Protein AF-0000000076643112 (afdb_homodimer)

Solvent-accessible surface area (backbone atoms only — not comparable to full-atom values): 23419 Å² total; per-residue (Å²): 134,86,73,72,66,69,78,39,55,43,81,33,67,50,35,60,52,71,71,58,46,52,60,51,68,74,32,64,45,36,17,38,44,66,42,44,80,56,88,46,54,88,79,38,50,67,19,35,40,33,39,22,43,97,82,37,34,38,40,28,36,40,79,50,87,85,63,76,34,60,53,50,45,51,56,36,45,30,71,73,31,35,39,34,24,72,49,38,55,62,52,49,28,38,49,26,61,75,69,39,93,38,65,33,46,51,42,33,43,32,44,46,45,37,73,67,41,58,81,61,89,72,68,45,68,62,57,48,35,35,74,74,67,69,38,86,69,81,79,91,62,74,83,52,82,63,77,51,93,69,76,50,72,65,54,50,52,53,53,45,62,66,18,69,51,48,64,64,50,35,53,57,44,48,54,53,28,51,77,67,71,39,50,69,58,52,51,51,52,35,68,40,42,58,55,50,27,46,32,45,68,70,59,41,72,60,53,80,56,134,131,83,74,71,70,68,81,40,56,42,82,33,68,51,35,62,53,71,70,58,46,52,59,52,69,74,33,65,45,35,16,38,45,67,41,41,78,56,88,45,55,88,80,39,48,66,18,34,39,32,40,22,42,96,81,35,34,39,40,29,36,41,80,49,86,84,62,77,35,61,54,49,44,51,57,35,44,31,69,73,30,35,38,36,24,72,49,39,56,61,54,48,28,38,48,26,60,73,69,38,91,40,67,35,46,51,42,32,42,31,44,47,46,35,75,69,40,59,81,62,90,72,68,47,67,61,56,47,34,36,75,72,67,69,38,86,68,82,78,91,63,74,83,53,83,63,75,52,94,69,77,50,72,66,54,50,53,52,53,46,62,69,20,69,52,47,64,62,52,36,52,57,44,47,54,54,28,52,76,68,71,39,49,70,59,52,49,51,52,34,67,38,42,55,54,51,28,46,32,46,70,70,58,39,73,60,53,81,55,134

Organism: NCBI:txid1194090

InterPro domains:
  IPR002562 3'-5' exonuclease domain [PF01612] (19-178)
  IPR002562 3'-5' exonuclease domain [SM00474] (12-178)
  IPR012337 Ribonuclease H-like superfamily [SSF53098] (19-201)
  IPR036397 Ribonuclease H superfamily [G3DSA:3.30.420.10] (16-194)
  IPR051086 Ribonuclease D-like [PTHR47649] (28-187)

Nearest PDB structures (foldseek):
  7mpr-assembly1_A  TM=9.334E-01  e=6.649E-19  Brucella melitensis
  5zo3-assembly1_A  TM=9.454E-01  e=3.096E-18  Agrobacterium fabrum str. J-07
  7mpo-assembly1_F  TM=9.268E-01  e=1.615E-18  Bartonella henselae
  9f7j-assembly1_A-2  TM=9.525E-01  e=3.960E-16  Rhodococcus ruber
  5c0x-assembly1_K  TM=8.516E-01  e=3.603E-11  Saccharomyces cerevisiae S288C

Structure (mmCIF, N/CA/C/O backbone):
data_AF-0000000076643112-model_v1
#
loop_
_entity.id
_entity.type
_entity.pdbx_description
1 polymer 'Ribonuclease D'
#
loop_
_atom_site.group_PDB
_atom_site.id
_atom_site.type_symbol
_atom_site.label_atom_id
_atom_site.label_alt_id
_atom_site.label_comp_id
_atom_site.label_asym_id
_atom_site.label_entity_id
_atom_site.label_seq_id
_atom_site.pdbx_PDB_ins_code
_atom_site.Cartn_x
_atom_site.Cartn_y
_atom_site.Cartn_z
_atom_site.occupancy
_atom_site.B_iso_or_equiv
_atom_site.auth_seq_id
_atom_site.auth_comp_id
_atom_site.auth_asym_id
_atom_site.auth_atom_id
_atom_site.pdbx_PDB_model_num
ATOM 1 N N . MET A 1 1 ? 15.383 39.062 16.484 1 26.27 1 MET A N 1
ATOM 2 C CA . MET A 1 1 ? 14.414 39.312 15.414 1 26.27 1 MET A CA 1
ATOM 3 C C . MET A 1 1 ? 13.266 38.312 15.508 1 26.27 1 MET A C 1
ATOM 5 O O . MET A 1 1 ? 13.406 37.156 15.117 1 26.27 1 MET A O 1
ATOM 9 N N . LYS A 1 2 ? 12.641 38.156 16.578 1 36.19 2 LYS A N 1
ATOM 10 C CA . LYS A 1 2 ? 11.523 37.438 17.172 1 36.19 2 LYS A CA 1
ATOM 11 C C . LYS A 1 2 ? 10.281 37.531 16.281 1 36.19 2 LYS A C 1
ATOM 13 O O . LYS A 1 2 ? 9.523 38.469 16.375 1 36.19 2 LYS A O 1
ATOM 18 N N . LYS A 1 3 ? 10.391 37.219 14.922 1 40.62 3 LYS A N 1
ATOM 19 C CA . LYS A 1 3 ? 9.492 37.656 13.852 1 40.62 3 LYS A CA 1
ATOM 20 C C . LYS A 1 3 ? 8.055 37.25 14.141 1 40.62 3 LYS A C 1
ATOM 22 O O . LYS A 1 3 ? 7.801 36.188 14.719 1 40.62 3 LYS A O 1
ATOM 27 N N . GLU A 1 4 ? 6.93 38.094 14.117 1 41.28 4 GLU A N 1
ATOM 28 C CA . GLU A 1 4 ? 5.5 38.188 14.398 1 41.28 4 GLU A CA 1
ATOM 29 C C . GLU A 1 4 ? 4.727 37.062 13.688 1 41.28 4 GLU A C 1
ATOM 31 O O . GLU A 1 4 ? 4.344 37.219 12.523 1 41.28 4 GLU A O 1
ATOM 36 N N . ILE A 1 5 ? 5.074 35.875 13.734 1 46.78 5 ILE A N 1
ATOM 37 C CA . ILE A 1 5 ? 4.387 34.688 13.203 1 46.78 5 ILE A CA 1
ATOM 38 C C . ILE A 1 5 ? 2.877 34.844 13.375 1 46.78 5 ILE A C 1
ATOM 40 O O . ILE A 1 5 ? 2.094 34.312 12.586 1 46.78 5 ILE A O 1
ATOM 44 N N . LYS A 1 6 ? 2.465 35.656 14.438 1 55.91 6 LYS A N 1
ATOM 45 C CA . LYS A 1 6 ? 1.056 35.844 14.766 1 55.91 6 LYS A CA 1
ATOM 46 C C . LYS A 1 6 ? 0.334 36.594 13.648 1 55.91 6 LYS A C 1
ATOM 48 O O . LYS A 1 6 ? -0.873 36.438 13.461 1 55.91 6 LYS A O 1
ATOM 53 N N . LYS A 1 7 ? 1.198 37.281 12.836 1 65.5 7 LYS A N 1
ATOM 54 C CA . LYS A 1 7 ? 0.537 38.219 11.93 1 65.5 7 LYS A CA 1
ATOM 55 C C . LYS A 1 7 ? -0.082 37.5 10.742 1 65.5 7 LYS A C 1
ATOM 57 O O . LYS A 1 7 ? -1.09 37.938 10.188 1 65.5 7 LYS A O 1
ATOM 62 N N . ASN A 1 8 ? 0.148 36.094 10.562 1 87.19 8 ASN A N 1
ATOM 63 C CA . ASN A 1 8 ? -0.417 35.469 9.375 1 87.19 8 ASN A CA 1
ATOM 64 C C . ASN A 1 8 ? -1.183 34.188 9.727 1 87.19 8 ASN A C 1
ATOM 66 O O . ASN A 1 8 ? -1.303 33.281 8.898 1 87.19 8 ASN A O 1
ATOM 70 N N . VAL A 1 9 ? -1.595 34.25 11.023 1 92.56 9 VAL A N 1
ATOM 71 C CA . VAL A 1 9 ? -2.363 33.094 11.484 1 92.56 9 VAL A CA 1
ATOM 72 C C . VAL A 1 9 ? -3.85 33.438 11.516 1 92.56 9 VAL A C 1
ATOM 74 O O . VAL A 1 9 ? -4.246 34.438 12.117 1 92.56 9 VAL A O 1
ATOM 77 N N . THR A 1 10 ? -4.59 32.75 10.828 1 94 10 THR A N 1
ATOM 78 C CA . THR A 1 10 ? -6.039 32.875 10.859 1 94 10 THR A CA 1
ATOM 79 C C . THR A 1 10 ? -6.691 31.703 11.562 1 94 10 THR A C 1
ATOM 81 O O . THR A 1 10 ? -6.375 30.547 11.266 1 94 10 THR A O 1
ATOM 84 N N . LEU A 1 11 ? -7.562 32 12.508 1 93.62 11 LEU A N 1
ATOM 85 C CA . LEU A 1 11 ? -8.289 30.969 13.234 1 93.62 11 LEU A CA 1
ATOM 86 C C . LEU A 1 11 ? -9.672 30.734 12.633 1 93.62 11 LEU A C 1
ATOM 88 O O . LEU A 1 11 ? -10.375 31.703 12.305 1 93.62 11 LEU A O 1
ATOM 92 N N . PHE A 1 12 ? -9.977 29.484 12.406 1 95.31 12 PHE A N 1
ATOM 93 C CA . PHE A 1 12 ? -11.297 29.094 11.914 1 95.31 12 PHE A CA 1
ATOM 94 C C . PHE A 1 12 ? -11.961 28.109 12.867 1 95.31 12 PHE A C 1
ATOM 96 O O . PHE A 1 12 ? -11.289 27.469 13.68 1 95.31 12 PHE A O 1
ATOM 103 N N . GLU A 1 13 ? -13.289 28.109 12.82 1 95 13 GLU A N 1
ATOM 104 C CA . GLU A 1 13 ? -14.062 27.125 13.578 1 95 13 GLU A CA 1
ATOM 105 C C . GLU A 1 13 ? -14.773 26.141 12.656 1 95 13 GLU A C 1
ATOM 107 O O . GLU A 1 13 ? -15.539 26.547 11.781 1 95 13 GLU A O 1
ATOM 112 N N . ASN A 1 14 ? -14.477 24.891 12.758 1 96.31 14 ASN A N 1
ATOM 113 C CA . ASN A 1 14 ? -15.117 23.734 12.117 1 96.31 14 ASN A CA 1
ATOM 114 C C . ASN A 1 14 ? -14.773 23.656 10.633 1 96.31 14 ASN A C 1
ATOM 116 O O . ASN A 1 14 ? -14.609 22.578 10.086 1 96.31 14 ASN A O 1
ATOM 120 N N . ASP A 1 15 ? -14.656 24.75 9.953 1 97.81 15 ASP A N 1
ATOM 121 C CA . ASP A 1 15 ? -14.344 24.781 8.531 1 97.81 15 ASP A CA 1
ATOM 122 C C . ASP A 1 15 ? -13.695 26.094 8.133 1 97.81 15 ASP A C 1
ATOM 124 O O . ASP A 1 15 ? -13.703 27.062 8.906 1 97.81 15 ASP A O 1
ATOM 128 N N . ILE A 1 16 ? -13.055 26.141 6.988 1 97.5 16 ILE A N 1
ATOM 129 C CA . ILE A 1 16 ? -12.586 27.391 6.414 1 97.5 16 ILE A CA 1
ATOM 130 C C . ILE A 1 16 ? -13.703 28.031 5.594 1 97.5 16 ILE A C 1
ATOM 132 O O . ILE A 1 16 ? -14.703 27.391 5.285 1 97.5 16 ILE A O 1
ATOM 136 N N . ASP A 1 17 ? -13.586 29.297 5.367 1 96.31 17 ASP A N 1
ATOM 137 C CA . ASP A 1 17 ? -14.602 29.969 4.559 1 96.31 17 ASP A CA 1
ATOM 138 C C . ASP A 1 17 ? -14.266 29.875 3.072 1 96.31 17 ASP A C 1
ATOM 140 O O . ASP A 1 17 ? -13.148 29.516 2.703 1 96.31 17 ASP A O 1
ATOM 144 N N . PRO A 1 18 ? -15.227 30.094 2.199 1 96.94 18 PRO A N 1
ATOM 145 C CA . PRO A 1 18 ? -15.031 29.953 0.754 1 96.94 18 PRO A CA 1
ATOM 146 C C . PRO A 1 18 ? -13.906 30.828 0.214 1 96.94 18 PRO A C 1
ATOM 148 O O . PRO A 1 18 ? -13.18 30.422 -0.698 1 96.94 18 PRO A O 1
ATOM 151 N N . ASP A 1 19 ? -13.797 32.031 0.754 1 95.38 19 ASP A N 1
ATOM 152 C CA . ASP A 1 19 ? -12.75 32.938 0.287 1 95.38 19 ASP A CA 1
ATOM 153 C C . ASP A 1 19 ? -11.367 32.344 0.568 1 95.38 19 ASP A C 1
ATOM 155 O O . ASP A 1 19 ? -10.477 32.406 -0.29 1 95.38 19 ASP A O 1
ATOM 159 N N . PHE A 1 20 ? -11.203 31.797 1.75 1 94.88 20 PHE A N 1
ATOM 160 C CA . PHE A 1 20 ? -9.93 31.172 2.1 1 94.88 20 PHE A CA 1
ATOM 161 C C . PHE A 1 20 ? -9.688 29.922 1.26 1 94.88 20 PHE A C 1
ATOM 163 O O . PHE A 1 20 ? -8.57 29.688 0.798 1 94.88 20 PHE A O 1
ATOM 170 N N . LEU A 1 21 ? -10.711 29.141 1.041 1 96.5 21 LEU A N 1
ATOM 171 C CA . LEU A 1 21 ? -10.594 27.969 0.171 1 96.5 21 LEU A CA 1
ATOM 172 C C . LEU A 1 21 ? -10.07 28.359 -1.205 1 96.5 21 LEU A C 1
ATOM 174 O O . LEU A 1 21 ? -9.141 27.75 -1.724 1 96.5 21 LEU A O 1
ATOM 178 N N . TYR A 1 22 ? -10.641 29.375 -1.751 1 95.19 22 TYR A N 1
ATOM 179 C CA . TYR A 1 22 ? -10.242 29.828 -3.082 1 95.19 22 TYR A CA 1
ATOM 180 C C . TYR A 1 22 ? -8.773 30.25 -3.104 1 95.19 22 TYR A C 1
ATOM 182 O O . TYR A 1 22 ? -8.062 29.969 -4.07 1 95.19 22 TYR A O 1
ATOM 190 N N . SER A 1 23 ? -8.398 30.891 -2.039 1 93.44 23 SER A N 1
ATOM 191 C CA . SER A 1 23 ? -7.004 31.297 -1.949 1 93.44 23 SER A CA 1
ATOM 192 C C . SER A 1 23 ? -6.074 30.078 -1.917 1 93.44 23 SER A C 1
ATOM 194 O O . SER A 1 23 ? -4.984 30.109 -2.486 1 93.44 23 SER A O 1
ATOM 196 N N . LEU A 1 24 ? -6.461 29.031 -1.249 1 95.06 24 LEU A N 1
ATOM 197 C CA . LEU A 1 24 ? -5.664 27.812 -1.157 1 95.06 24 LEU A CA 1
ATOM 198 C C . LEU A 1 24 ? -5.617 27.094 -2.5 1 95.06 24 LEU A C 1
ATOM 200 O O . LEU A 1 24 ? -4.574 26.562 -2.889 1 95.06 24 LEU A O 1
ATOM 204 N N . LEU A 1 25 ? -6.746 27.078 -3.238 1 94.81 25 LEU A N 1
ATOM 205 C CA 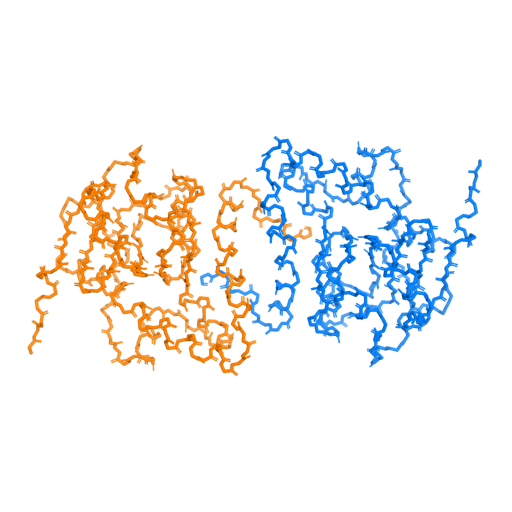. LEU A 1 25 ? -6.863 26.375 -4.508 1 94.81 25 LEU A CA 1
ATOM 206 C C . LEU A 1 25 ? -5.988 27.031 -5.574 1 94.81 25 LEU A C 1
ATOM 208 O O . LEU A 1 25 ? -5.656 26.391 -6.578 1 94.81 25 LEU A O 1
ATOM 212 N N . GLY A 1 26 ? -5.641 28.266 -5.324 1 92.62 26 GLY A N 1
ATOM 213 C CA . GLY A 1 26 ? -4.773 28.969 -6.254 1 92.62 26 GLY A CA 1
ATOM 214 C C . GLY A 1 26 ? -3.307 28.609 -6.086 1 92.62 26 GLY A C 1
ATOM 215 O O . GLY A 1 26 ? -2.475 28.984 -6.914 1 92.62 26 GLY A O 1
ATOM 216 N N . ASN A 1 27 ? -3.016 27.906 -5.031 1 91.81 27 ASN A N 1
ATOM 217 C CA . ASN A 1 27 ? -1.651 27.453 -4.777 1 91.81 27 ASN A CA 1
ATOM 218 C C . ASN A 1 27 ? -1.424 26.031 -5.285 1 91.81 27 ASN A C 1
ATOM 220 O O . ASN A 1 27 ? -2.379 25.312 -5.562 1 91.81 27 ASN A O 1
ATOM 224 N N . ASN A 1 28 ? -0.146 25.672 -5.422 1 94.19 28 ASN A N 1
ATOM 225 C CA . ASN A 1 28 ? 0.176 24.344 -5.922 1 94.19 28 ASN A CA 1
ATOM 226 C C . ASN A 1 28 ? 0.352 23.344 -4.785 1 94.19 28 ASN A C 1
ATOM 228 O O . ASN A 1 28 ? 0.442 22.125 -5.023 1 94.19 28 ASN A O 1
ATOM 232 N N . TYR A 1 29 ? 0.387 23.922 -3.562 1 98.06 29 TYR A N 1
ATOM 233 C CA . TYR A 1 29 ? 0.538 23 -2.443 1 98.06 29 TYR A CA 1
ATOM 234 C C . TYR A 1 29 ? -0.042 23.594 -1.165 1 98.06 29 TYR A C 1
ATOM 236 O O . TYR A 1 29 ? -0.206 24.812 -1.057 1 98.06 29 TYR A O 1
ATOM 244 N N . VAL A 1 30 ? -0.346 22.766 -0.249 1 98.56 30 VAL A N 1
ATOM 245 C CA . VAL A 1 30 ? -0.559 23.094 1.156 1 98.56 30 VAL A CA 1
ATOM 246 C C . VAL A 1 30 ? 0.117 22.047 2.039 1 98.56 30 VAL A C 1
ATOM 248 O O . VAL A 1 30 ? 0.252 20.891 1.645 1 98.56 30 VAL A O 1
ATOM 251 N N . SER A 1 31 ? 0.604 22.438 3.17 1 98.75 31 SER A N 1
ATOM 252 C CA . SER A 1 31 ? 1.039 21.516 4.203 1 98.75 31 SER A CA 1
ATOM 253 C C . SER A 1 31 ? -0.004 21.391 5.309 1 98.75 31 SER A C 1
ATOM 255 O O . SER A 1 31 ? -0.662 22.375 5.664 1 98.75 31 SER A O 1
ATOM 257 N N . ILE A 1 32 ? -0.166 20.188 5.836 1 98.75 32 ILE A N 1
ATOM 258 C CA . ILE A 1 32 ? -1.271 19.922 6.75 1 98.75 32 ILE A CA 1
ATOM 259 C C . ILE A 1 32 ? -0.769 19.125 7.945 1 98.75 32 ILE A C 1
ATOM 261 O O . ILE A 1 32 ? 0.089 18.25 7.793 1 98.75 32 ILE A O 1
ATOM 265 N N . ASP A 1 33 ? -1.335 19.344 9.055 1 97.94 33 ASP A N 1
ATOM 266 C CA . ASP A 1 33 ? -1.176 18.562 10.281 1 97.94 33 ASP A CA 1
ATOM 267 C C . ASP A 1 33 ? -2.43 18.641 11.148 1 97.94 33 ASP A C 1
ATOM 269 O O . ASP A 1 33 ? -3.211 19.594 11.039 1 97.94 33 ASP A O 1
ATOM 273 N N . ILE A 1 34 ? -2.582 17.641 12.008 1 97.62 34 ILE A N 1
ATOM 274 C CA . ILE A 1 34 ? -3.732 17.703 12.898 1 97.62 34 ILE A CA 1
ATOM 275 C C . ILE A 1 34 ? -3.287 17.422 14.336 1 97.62 34 ILE A C 1
ATOM 277 O O . ILE A 1 34 ? -2.24 16.812 14.555 1 97.62 34 ILE A O 1
ATOM 281 N N . GLU A 1 35 ? -4.016 17.906 15.273 1 96 35 GLU A N 1
ATOM 282 C CA . GLU A 1 35 ? -3.918 17.547 16.688 1 96 35 GLU A CA 1
ATOM 283 C C . GLU A 1 35 ? -5.164 16.812 17.156 1 96 35 GLU A C 1
ATOM 285 O O . GLU A 1 35 ? -6.277 17.125 16.734 1 96 35 GLU A O 1
ATOM 290 N N . THR A 1 36 ? -4.977 15.82 17.953 1 95.62 36 THR A N 1
ATOM 291 C CA . THR A 1 36 ? -6.062 14.93 18.359 1 95.62 36 THR A CA 1
ATOM 292 C C . THR A 1 36 ? -6.074 14.75 19.875 1 95.62 36 THR A C 1
ATOM 294 O O . THR A 1 36 ? -5.145 15.18 20.562 1 95.62 36 THR A O 1
ATOM 297 N N . SER A 1 37 ? -7.117 14.188 20.469 1 94.31 37 SER A N 1
ATOM 298 C CA . SER A 1 37 ? -7.25 13.922 21.891 1 94.31 37 SER A CA 1
ATOM 299 C C . SER A 1 37 ? -6.449 12.688 22.312 1 94.31 37 SER A C 1
ATOM 301 O O . SER A 1 37 ? -6.234 12.445 23.5 1 94.31 37 SER A O 1
ATOM 303 N N . GLY A 1 38 ? -6.059 11.875 21.375 1 94.19 38 GLY A N 1
ATOM 304 C CA . GLY A 1 38 ? -5.281 10.656 21.562 1 94.19 38 GLY A CA 1
ATOM 305 C C . GLY A 1 38 ? -4.789 10.055 20.25 1 94.19 38 GLY A C 1
ATOM 306 O O . GLY A 1 38 ? -4.805 10.719 19.219 1 94.19 38 GLY A O 1
ATOM 307 N N . LEU A 1 39 ? -4.363 8.797 20.312 1 94.19 39 LEU A N 1
ATOM 308 C CA . LEU A 1 39 ? -3.684 8.211 19.172 1 94.19 39 LEU A CA 1
ATOM 309 C C . LEU A 1 39 ? -4.594 7.234 18.438 1 94.19 39 LEU A C 1
ATOM 311 O O . LEU A 1 39 ? -4.273 6.781 17.328 1 94.19 39 LEU A O 1
ATOM 315 N N . ASP A 1 40 ? -5.746 6.988 18.969 1 96.12 40 ASP A N 1
ATOM 316 C CA . ASP A 1 40 ? -6.656 5.996 18.391 1 96.12 40 ASP A CA 1
ATOM 317 C C . ASP A 1 40 ? -7.695 6.66 17.5 1 96.12 40 ASP A C 1
ATOM 319 O O . ASP A 1 40 ? -8.633 7.289 17.984 1 96.12 40 ASP A O 1
ATOM 323 N N . TRP A 1 41 ? -7.582 6.434 16.203 1 95.25 41 TRP A N 1
ATOM 324 C CA . TRP A 1 41 ? -8.469 7.09 15.25 1 95.25 41 TRP A CA 1
ATOM 325 C C . TRP A 1 41 ? -9.906 6.617 15.43 1 95.25 41 TRP A C 1
ATOM 327 O O . TRP A 1 41 ? -10.844 7.297 15 1 95.25 41 TRP A O 1
ATOM 337 N N . LYS A 1 42 ? -10.125 5.492 16.016 1 95.38 42 LYS A N 1
ATOM 338 C CA . LYS A 1 42 ? -11.469 4.961 16.219 1 95.38 42 LYS A CA 1
ATOM 339 C C . LYS A 1 42 ? -12.172 5.676 17.375 1 95.38 42 LYS A C 1
ATOM 341 O O . LYS A 1 42 ? -13.375 5.949 17.297 1 95.38 42 LYS A O 1
ATOM 346 N N . GLU A 1 43 ? -11.406 6.043 18.391 1 95.81 43 GLU A N 1
ATOM 347 C CA . GLU A 1 43 ? -12.008 6.5 19.641 1 95.81 43 GLU A CA 1
ATOM 348 C C . GLU A 1 43 ? -11.742 7.984 19.875 1 95.81 43 GLU A C 1
ATOM 350 O O . GLU A 1 43 ? -12.539 8.672 20.516 1 95.81 43 GLU A O 1
ATOM 355 N N . ASP A 1 44 ? -10.648 8.43 19.406 1 95.69 44 ASP A N 1
ATOM 356 C CA . ASP A 1 44 ? -10.227 9.797 19.703 1 95.69 44 ASP A CA 1
ATOM 357 C C . ASP A 1 44 ? -10.75 10.773 18.656 1 95.69 44 ASP A C 1
ATOM 359 O O . ASP A 1 44 ? -11.281 10.359 17.625 1 95.69 44 ASP A O 1
ATOM 363 N N . LYS A 1 45 ? -10.609 12.102 19 1 95.44 45 LYS A N 1
ATOM 364 C CA . LYS A 1 45 ? -11.219 13.148 18.188 1 95.44 45 LYS A CA 1
ATOM 365 C C . LYS A 1 45 ? -10.156 14.109 17.656 1 95.44 45 LYS A C 1
ATOM 367 O O . LYS A 1 45 ? -9.109 14.289 18.266 1 95.44 45 LYS A O 1
ATOM 372 N N . ILE A 1 46 ? -10.477 14.641 16.5 1 96.62 46 ILE A N 1
ATOM 373 C CA . ILE A 1 46 ? -9.641 15.695 15.93 1 96.62 46 ILE A CA 1
ATOM 374 C C . ILE A 1 46 ? -9.938 17.016 16.641 1 96.62 46 ILE A C 1
ATOM 376 O O . ILE A 1 46 ? -11.102 17.422 16.75 1 96.62 46 ILE A O 1
ATOM 380 N N . ALA A 1 47 ? -8.914 17.672 17.141 1 95.88 47 ALA A N 1
ATOM 381 C CA . ALA A 1 47 ? -9.078 18.953 17.828 1 95.88 47 ALA A CA 1
ATOM 382 C C . ALA A 1 47 ? -8.828 20.125 16.891 1 95.88 47 ALA A C 1
ATOM 384 O O . ALA A 1 47 ? -9.664 21.031 16.781 1 95.88 47 ALA A O 1
ATOM 385 N N . THR A 1 48 ? -7.668 20.094 16.234 1 96.5 48 THR A N 1
ATOM 386 C CA . THR A 1 48 ? -7.34 21.172 15.312 1 96.5 48 THR A CA 1
ATOM 387 C C . THR A 1 48 ? -6.73 20.609 14.031 1 96.5 48 THR A C 1
ATOM 389 O O . THR A 1 48 ? -6.172 19.516 14.023 1 96.5 48 THR A O 1
ATOM 392 N N . ILE A 1 49 ? -6.898 21.266 12.914 1 97.81 49 ILE A N 1
ATOM 393 C CA . ILE A 1 49 ? -6.238 21.062 11.633 1 97.81 49 ILE A CA 1
ATOM 394 C C . ILE A 1 49 ? -5.449 22.312 11.25 1 97.81 49 ILE A C 1
ATOM 396 O O . ILE A 1 49 ? -5.996 23.406 11.242 1 97.81 49 ILE A O 1
ATOM 400 N N . GLN A 1 50 ? -4.199 22.172 11.039 1 97.88 50 GLN A N 1
ATOM 401 C CA . GLN A 1 50 ? -3.344 23.266 10.594 1 97.88 50 GLN A CA 1
ATOM 402 C C . GLN A 1 50 ? -3.062 23.172 9.102 1 97.88 50 GLN A C 1
ATOM 404 O O . GLN A 1 50 ? -2.805 22.094 8.578 1 97.88 50 GLN A O 1
ATOM 409 N N . ILE A 1 51 ? -3.197 24.25 8.398 1 98.38 51 ILE A N 1
ATOM 410 C CA . ILE A 1 51 ? -2.881 24.328 6.98 1 98.38 51 ILE A CA 1
ATOM 411 C C . ILE A 1 51 ? -1.955 25.516 6.723 1 98.38 51 ILE A C 1
ATOM 413 O O . ILE A 1 51 ? -2.225 26.641 7.18 1 98.38 51 ILE A O 1
ATOM 417 N N . PHE A 1 52 ? -0.873 25.25 6.039 1 97 52 PHE A N 1
ATOM 418 C CA . PHE A 1 52 ? 0.094 26.297 5.719 1 97 52 PHE A CA 1
ATOM 419 C C . PHE A 1 52 ? 0.352 26.359 4.219 1 97 52 PHE A C 1
ATOM 421 O O . PHE A 1 52 ? 0.478 25.312 3.566 1 97 52 PHE A O 1
ATOM 428 N N . THR A 1 53 ? 0.346 27.516 3.637 1 95.06 53 THR A N 1
ATOM 429 C CA . THR A 1 53 ? 0.812 27.734 2.271 1 95.06 53 THR A CA 1
ATOM 430 C C . THR A 1 53 ? 1.332 29.156 2.09 1 95.06 53 THR A C 1
ATOM 432 O O . THR A 1 53 ? 0.733 30.109 2.594 1 95.06 53 THR A O 1
ATOM 435 N N . CYS A 1 54 ? 2.506 29.266 1.514 1 91.19 54 CYS A N 1
ATOM 436 C CA . CYS A 1 54 ? 3.072 30.531 1.056 1 91.19 54 CYS A CA 1
ATOM 437 C C . CYS A 1 54 ? 3.033 31.578 2.16 1 91.19 54 CYS A C 1
ATOM 439 O O . CYS A 1 54 ? 2.57 32.719 1.941 1 91.19 54 CYS A O 1
ATOM 441 N N . GLY A 1 55 ? 3.324 31.188 3.373 1 89.75 55 GLY A N 1
ATOM 442 C CA . GLY A 1 55 ? 3.486 32.156 4.457 1 89.75 55 GLY A CA 1
ATOM 443 C C . GLY A 1 55 ? 2.219 32.344 5.262 1 89.75 55 GLY A C 1
ATOM 444 O O . GLY A 1 55 ? 2.23 33.062 6.281 1 89.75 55 GLY A O 1
ATOM 445 N N . ASN A 1 56 ? 1.106 31.781 4.848 1 92.12 56 ASN A N 1
ATOM 446 C CA . ASN A 1 56 ? -0.161 31.891 5.562 1 92.12 56 ASN A CA 1
ATOM 447 C C . ASN A 1 56 ? -0.522 30.594 6.262 1 92.12 56 ASN A C 1
ATOM 449 O O . ASN A 1 56 ? -0.32 29.5 5.711 1 92.12 56 ASN A O 1
ATOM 453 N N . ILE A 1 57 ? -1.025 30.734 7.488 1 94.81 57 ILE A N 1
ATOM 454 C CA . ILE A 1 57 ? -1.393 29.562 8.266 1 94.81 57 ILE A CA 1
ATOM 455 C C . ILE A 1 57 ? -2.85 29.672 8.703 1 94.81 57 ILE A C 1
ATOM 457 O O . ILE A 1 57 ? -3.301 30.734 9.125 1 94.81 57 ILE A O 1
ATOM 461 N N . ALA A 1 58 ? -3.555 28.672 8.5 1 96.75 58 ALA A N 1
ATOM 462 C CA . ALA A 1 58 ? -4.883 28.5 9.086 1 96.75 58 ALA A CA 1
ATOM 463 C C . ALA A 1 58 ? -4.871 27.438 10.172 1 96.75 58 ALA A C 1
ATOM 465 O O . ALA A 1 58 ? -4.27 26.375 10.008 1 96.75 58 ALA A O 1
ATOM 466 N N . ILE A 1 59 ? -5.414 27.75 11.281 1 96.44 59 ILE A N 1
ATOM 467 C CA . ILE A 1 59 ? -5.703 26.766 12.328 1 96.44 59 ILE A CA 1
ATOM 468 C C . ILE A 1 59 ? -7.215 26.594 12.477 1 96.44 59 ILE A C 1
ATOM 470 O O . ILE A 1 59 ? -7.918 27.547 12.844 1 96.44 59 ILE A O 1
ATOM 474 N N . ILE A 1 60 ? -7.738 25.438 12.156 1 96.88 60 ILE A N 1
ATOM 475 C CA . ILE A 1 60 ? -9.164 25.141 12.211 1 96.88 60 ILE A CA 1
ATOM 476 C C . ILE A 1 60 ? -9.484 24.344 13.477 1 96.88 60 ILE A C 1
ATOM 478 O O . ILE A 1 60 ? -9.031 23.203 13.625 1 96.88 60 ILE A O 1
ATOM 482 N N . LYS A 1 61 ? -10.195 24.906 14.359 1 95.69 61 LYS A N 1
ATOM 483 C CA . LYS A 1 61 ? -10.656 24.203 15.555 1 95.69 61 LYS A CA 1
ATOM 484 C C . LYS A 1 61 ? -11.922 23.406 15.266 1 95.69 61 LYS A C 1
ATOM 486 O O . LYS A 1 61 ? -12.945 23.984 14.867 1 95.69 61 LYS A O 1
ATOM 491 N N . ILE A 1 62 ? -11.828 22.141 15.461 1 95.06 62 ILE A N 1
ATOM 492 C CA . ILE A 1 62 ? -12.984 21.281 15.242 1 95.06 62 ILE A CA 1
ATOM 493 C C . ILE A 1 62 ? -13.805 21.172 16.531 1 95.06 62 ILE A C 1
ATOM 495 O O . ILE A 1 62 ? -13.578 20.281 17.344 1 95.06 62 ILE A O 1
ATOM 499 N N . GLN A 1 63 ? -14.742 22.016 16.703 1 90.88 63 GLN A N 1
ATOM 500 C CA . GLN A 1 63 ? -15.539 22.094 17.922 1 90.88 63 GLN A CA 1
ATOM 501 C C . GLN A 1 63 ? -16.75 21.172 17.844 1 90.88 63 GLN A C 1
ATOM 503 O O . GLN A 1 63 ? -17.188 20.641 18.875 1 90.88 63 GLN A O 1
ATOM 508 N N . ASN A 1 64 ? -17.234 21.078 16.672 1 91.75 64 ASN A N 1
ATOM 509 C CA . ASN A 1 64 ? -18.375 20.188 16.422 1 91.75 64 ASN A CA 1
ATOM 510 C C . ASN A 1 64 ? -17.938 18.922 15.672 1 91.75 64 ASN A C 1
ATOM 512 O O . ASN A 1 64 ? -17.75 18.969 14.461 1 91.75 64 ASN A O 1
ATOM 516 N N . GLN A 1 65 ? -17.969 17.859 16.359 1 89.81 65 GLN A N 1
ATOM 517 C CA . GLN A 1 65 ? -17.438 16.609 15.805 1 89.81 65 GLN A CA 1
ATOM 518 C C . GLN A 1 65 ? -18.391 16.031 14.766 1 89.81 65 GLN A C 1
ATOM 520 O O . GLN A 1 65 ? -18 15.164 13.984 1 89.81 65 GLN A O 1
ATOM 525 N N . ASP A 1 66 ? -19.547 16.516 14.711 1 91.31 66 ASP A N 1
ATOM 526 C CA . ASP A 1 66 ? -20.547 15.992 13.781 1 91.31 66 ASP A CA 1
ATOM 527 C C . ASP A 1 66 ? -20.641 16.844 12.523 1 91.31 66 ASP A C 1
ATOM 529 O O . ASP A 1 66 ? -21.328 16.484 11.57 1 91.31 66 ASP A O 1
ATOM 533 N N . TYR A 1 67 ? -19.906 17.953 12.57 1 90.94 67 TYR A N 1
ATOM 534 C CA . TYR A 1 67 ? -19.922 18.859 11.43 1 90.94 67 TYR A CA 1
ATOM 535 C C . TYR A 1 67 ? -19.016 18.344 10.312 1 90.94 67 TYR A C 1
ATOM 537 O O . TYR A 1 67 ? -17.906 17.875 10.562 1 90.94 67 TYR A O 1
ATOM 545 N N . SER A 1 68 ? -19.562 18.391 9.07 1 92.38 68 SER A N 1
ATOM 546 C CA . SER A 1 68 ? -18.75 18.078 7.898 1 92.38 68 SER A CA 1
ATOM 547 C C . SER A 1 68 ? -18.109 19.328 7.309 1 92.38 68 SER A C 1
ATOM 549 O O . SER A 1 68 ? -18.812 20.203 6.801 1 92.38 68 SER A O 1
ATOM 551 N N . PRO A 1 69 ? -16.844 19.453 7.387 1 97 69 PRO A N 1
ATOM 552 C CA . PRO A 1 69 ? -16.172 20.641 6.824 1 97 69 PRO A CA 1
ATOM 553 C C . PRO A 1 69 ? -16.062 20.578 5.305 1 97 69 PRO A C 1
ATOM 555 O O . PRO A 1 69 ? -14.984 20.312 4.773 1 97 69 PRO A O 1
ATOM 558 N N . ASP A 1 70 ? -17.078 20.984 4.609 1 97.38 70 ASP A N 1
ATOM 559 C CA . ASP A 1 70 ? -17.219 20.797 3.168 1 97.38 70 ASP A CA 1
ATOM 560 C C . ASP A 1 70 ? -16.125 21.531 2.408 1 97.38 70 ASP A C 1
ATOM 562 O O . ASP A 1 70 ? -15.641 21.047 1.376 1 97.38 70 ASP A O 1
ATOM 566 N N . ASN A 1 71 ? -15.773 22.688 2.885 1 98.06 71 ASN A N 1
ATOM 567 C CA . ASN A 1 71 ? -14.711 23.438 2.215 1 98.06 71 ASN A CA 1
ATOM 568 C C . ASN A 1 71 ? -13.359 22.75 2.357 1 98.06 71 ASN A C 1
ATOM 570 O O . ASN A 1 71 ? -12.594 22.672 1.396 1 98.06 71 ASN A O 1
ATOM 574 N N . LEU A 1 72 ? -13.047 22.219 3.521 1 98.31 72 LEU A N 1
ATOM 575 C CA . LEU A 1 72 ? -11.812 21.453 3.721 1 98.31 72 LEU A CA 1
ATOM 576 C C . LEU A 1 72 ? -11.805 20.203 2.859 1 98.31 72 LEU A C 1
ATOM 578 O O . LEU A 1 72 ? -10.789 19.875 2.234 1 98.31 72 LEU A O 1
ATOM 582 N N . ILE A 1 73 ? -12.93 19.547 2.852 1 97.94 73 ILE A N 1
ATOM 583 C CA . ILE A 1 73 ? -13.047 18.312 2.078 1 97.94 73 ILE A CA 1
ATOM 584 C C . ILE A 1 73 ? -12.812 18.609 0.599 1 97.94 73 ILE A C 1
ATOM 586 O O . ILE A 1 73 ? -12.148 17.828 -0.097 1 97.94 73 ILE A O 1
ATOM 590 N N . HIS A 1 74 ? -13.352 19.734 0.171 1 98.12 74 HIS A N 1
ATOM 591 C CA . HIS A 1 74 ? -13.109 20.172 -1.201 1 98.12 74 HIS A CA 1
ATOM 592 C C . HIS A 1 74 ? -11.625 20.344 -1.475 1 98.12 74 HIS A C 1
ATOM 594 O O . HIS A 1 74 ? -11.117 19.891 -2.502 1 98.12 74 HIS A O 1
ATOM 600 N N . LEU A 1 75 ? -10.93 20.938 -0.592 1 98.12 75 LEU A N 1
ATOM 601 C CA . LEU A 1 75 ? -9.484 21.109 -0.712 1 98.12 75 LEU A CA 1
ATOM 602 C C . LEU A 1 75 ? -8.773 19.766 -0.724 1 98.12 75 LEU A C 1
ATOM 604 O O . LEU A 1 75 ? -7.914 19.516 -1.572 1 98.12 75 LEU A O 1
ATOM 608 N N . PHE A 1 76 ? -9.141 18.859 0.226 1 98.38 76 PHE A N 1
ATOM 609 C CA . PHE A 1 76 ? -8.5 17.562 0.393 1 98.38 76 PHE A CA 1
ATOM 610 C C . PHE A 1 76 ? -8.641 16.719 -0.871 1 98.38 76 PHE A C 1
ATOM 612 O O . PHE A 1 76 ? -7.711 16 -1.248 1 98.38 76 PHE A O 1
ATOM 619 N N . LYS A 1 77 ? -9.742 16.906 -1.58 1 97.38 77 LYS A N 1
ATOM 620 C CA . LYS A 1 77 ? -10.047 16.078 -2.748 1 97.38 77 LYS A CA 1
ATOM 621 C C . LYS A 1 77 ? -9.414 16.672 -4.008 1 97.38 77 LYS A C 1
ATOM 623 O O . LYS A 1 77 ? -9.328 15.992 -5.039 1 97.38 77 LYS A O 1
ATOM 628 N N . ASN A 1 78 ? -9.039 17.922 -3.92 1 97.88 78 ASN A N 1
ATOM 629 C CA . ASN A 1 78 ? -8.547 18.594 -5.113 1 97.88 78 ASN A CA 1
ATOM 630 C C . ASN A 1 78 ? -7.246 17.969 -5.613 1 97.88 78 ASN A C 1
ATOM 632 O O . ASN A 1 78 ? -6.254 17.922 -4.887 1 97.88 78 ASN A O 1
ATOM 636 N N . LYS A 1 79 ? -7.203 17.531 -6.883 1 97.12 79 LYS A N 1
ATOM 637 C CA . LYS A 1 79 ? -6.066 16.797 -7.445 1 97.12 79 LYS A CA 1
ATOM 638 C C . LYS A 1 79 ? -4.961 17.766 -7.863 1 97.12 79 LYS A C 1
ATOM 640 O O . LYS A 1 79 ? -3.83 17.344 -8.117 1 97.12 79 LYS A O 1
ATOM 645 N N . ASN A 1 80 ? -5.25 19.016 -7.895 1 97.31 80 ASN A N 1
ATOM 646 C CA . ASN A 1 80 ? -4.293 20 -8.398 1 97.31 80 ASN A CA 1
ATOM 647 C C . ASN A 1 80 ? -3.467 20.609 -7.266 1 97.31 80 ASN A C 1
ATOM 649 O O . ASN A 1 80 ? -2.455 21.266 -7.512 1 97.31 80 ASN A O 1
ATOM 653 N N . VAL A 1 81 ? -3.91 20.453 -6.043 1 98.19 81 VAL A N 1
ATOM 654 C CA . VAL A 1 81 ? -3.186 20.969 -4.887 1 98.19 81 VAL A CA 1
ATOM 655 C C . VAL A 1 81 ? -2.514 19.828 -4.145 1 98.19 81 VAL A C 1
ATOM 657 O O . VAL A 1 81 ? -3.178 18.859 -3.744 1 98.19 81 VAL A O 1
ATOM 660 N N . LEU A 1 82 ? -1.214 19.891 -4.062 1 98.69 82 LEU A N 1
ATOM 661 C CA . LEU A 1 82 ? -0.465 18.891 -3.322 1 98.69 82 LEU A CA 1
ATOM 662 C C . LEU A 1 82 ? -0.608 19.094 -1.818 1 98.69 82 LEU A C 1
ATOM 664 O O . LEU A 1 82 ? -0.382 20.203 -1.315 1 98.69 82 LEU A O 1
ATOM 668 N N . LYS A 1 83 ? -1.117 18.141 -1.096 1 98.88 83 LYS A N 1
ATOM 669 C CA . LYS A 1 83 ? -1.183 18.172 0.362 1 98.88 83 LYS A CA 1
ATOM 670 C C . LYS A 1 83 ? 0.031 17.484 0.981 1 98.88 83 LYS A C 1
ATOM 672 O O . LYS A 1 83 ? 0.193 16.266 0.856 1 98.88 83 LYS A O 1
ATOM 677 N N . ILE A 1 84 ? 0.899 18.188 1.656 1 98.94 84 ILE A N 1
ATOM 678 C CA . ILE A 1 84 ? 2.133 17.656 2.229 1 98.94 84 ILE A CA 1
ATOM 679 C C . ILE A 1 84 ? 1.95 17.438 3.729 1 98.94 84 ILE A C 1
ATOM 681 O O . ILE A 1 84 ? 1.527 18.344 4.449 1 98.94 84 ILE A O 1
ATOM 685 N N . PHE A 1 85 ? 2.199 16.25 4.195 1 98.81 85 PHE A N 1
ATOM 686 C CA . PHE A 1 85 ? 2.117 15.852 5.598 1 98.81 85 PHE A CA 1
ATOM 687 C C . PHE A 1 85 ? 3.477 15.391 6.109 1 98.81 85 PHE A C 1
ATOM 689 O O . PHE A 1 85 ? 4.402 15.172 5.324 1 98.81 85 PHE A O 1
ATOM 696 N N . HIS A 1 86 ? 3.629 15.352 7.371 1 98.44 86 HIS A N 1
ATOM 697 C CA . HIS A 1 86 ? 4.586 14.484 8.047 1 98.44 86 HIS A CA 1
ATOM 698 C C . HIS A 1 86 ? 3.875 13.383 8.836 1 98.44 86 HIS A C 1
ATOM 700 O O . HIS A 1 86 ? 3.127 13.672 9.773 1 98.44 86 HIS A O 1
ATOM 706 N N . HIS A 1 87 ? 3.979 12.109 8.422 1 96.75 87 HIS A N 1
ATOM 707 C CA . HIS A 1 87 ? 3.25 10.945 8.922 1 96.75 87 HIS A CA 1
ATOM 708 C C . HIS A 1 87 ? 1.786 10.992 8.492 1 96.75 87 HIS A C 1
ATOM 710 O O . HIS A 1 87 ? 0.886 10.891 9.328 1 96.75 87 HIS A O 1
ATOM 716 N N . ALA A 1 88 ? 1.588 11.086 7.254 1 98.44 88 ALA A N 1
ATOM 717 C CA . ALA A 1 88 ? 0.286 11.227 6.605 1 98.44 88 ALA A CA 1
ATOM 718 C C . ALA A 1 88 ? -0.67 10.125 7.051 1 98.44 88 ALA A C 1
ATOM 720 O O . ALA A 1 88 ? -1.869 10.367 7.215 1 98.44 88 ALA A O 1
ATOM 721 N N . MET A 1 89 ? -0.16 8.93 7.266 1 97.56 89 MET A N 1
ATOM 722 C CA . MET A 1 89 ? -1.006 7.797 7.617 1 97.56 89 MET A CA 1
ATOM 723 C C . MET A 1 89 ? -1.829 8.094 8.867 1 97.56 89 MET A C 1
ATOM 725 O O . MET A 1 89 ? -3.002 7.73 8.945 1 97.56 89 MET A O 1
ATOM 729 N N . PHE A 1 90 ? -1.208 8.734 9.836 1 97.62 90 PHE A N 1
ATOM 730 C CA . PHE A 1 90 ? -1.892 9.078 11.07 1 97.62 90 PHE A CA 1
ATOM 731 C C . PHE A 1 90 ? -3.018 10.07 10.812 1 97.62 90 PHE A C 1
ATOM 733 O O . PHE A 1 90 ? -4.18 9.789 11.117 1 97.62 90 PHE A O 1
ATOM 740 N N . ASP A 1 91 ? -2.691 11.18 10.219 1 98.19 91 ASP A N 1
ATOM 741 C CA . ASP A 1 91 ? -3.635 12.266 9.984 1 98.19 91 ASP A CA 1
ATOM 742 C C . ASP A 1 91 ? -4.777 11.82 9.078 1 98.19 91 ASP A C 1
ATOM 744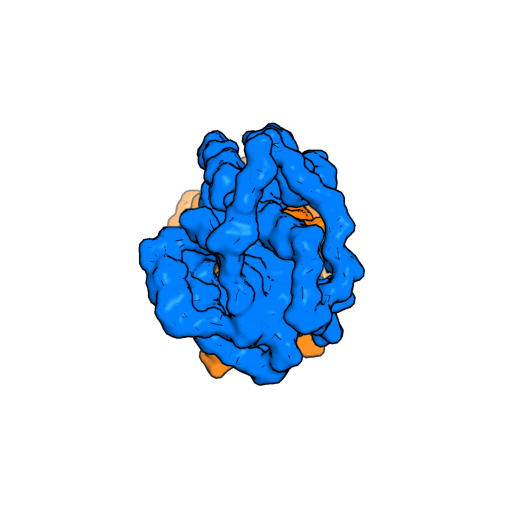 O O . ASP A 1 91 ? -5.949 12.047 9.383 1 98.19 91 ASP A O 1
ATOM 748 N N . ILE A 1 92 ? -4.418 11.172 8.008 1 98.31 92 ILE A N 1
ATOM 749 C CA . ILE A 1 92 ? -5.383 10.82 6.969 1 98.31 92 ILE A CA 1
ATOM 750 C C . ILE A 1 92 ? -6.32 9.734 7.484 1 98.31 92 ILE A C 1
ATOM 752 O O . ILE A 1 92 ? -7.512 9.727 7.156 1 98.31 92 ILE A O 1
ATOM 756 N N . ARG A 1 93 ? -5.805 8.844 8.312 1 97.5 93 ARG A N 1
ATOM 757 C CA . ARG A 1 93 ? -6.676 7.816 8.883 1 97.5 93 ARG A CA 1
ATOM 758 C C . ARG A 1 93 ? -7.738 8.438 9.781 1 97.5 93 ARG A C 1
ATOM 760 O O . ARG A 1 93 ? -8.906 8.055 9.719 1 97.5 93 ARG A O 1
ATOM 767 N N . PHE A 1 94 ? -7.344 9.43 10.648 1 97.69 94 PHE A N 1
ATOM 768 C CA . PHE A 1 94 ? -8.297 10.141 11.492 1 97.69 94 PHE A CA 1
ATOM 769 C C . PHE A 1 94 ? -9.383 10.797 10.641 1 97.69 94 PHE A C 1
ATOM 771 O O . PHE A 1 94 ? -10.57 10.641 10.906 1 97.69 94 PHE A O 1
ATOM 778 N N . MET A 1 95 ? -8.922 11.461 9.625 1 97.88 95 MET A N 1
ATOM 779 C CA . MET A 1 95 ? -9.852 12.242 8.812 1 97.88 95 MET A CA 1
ATOM 780 C C . MET A 1 95 ? -10.703 11.328 7.934 1 97.88 95 MET A C 1
ATOM 782 O O . MET A 1 95 ? -11.867 11.633 7.664 1 97.88 95 MET A O 1
ATOM 786 N N . THR A 1 96 ? -10.125 10.227 7.512 1 97.25 96 THR A N 1
ATOM 787 C CA . THR A 1 96 ? -10.883 9.242 6.75 1 97.25 96 THR A CA 1
ATOM 788 C C . THR A 1 96 ? -11.977 8.617 7.613 1 97.25 96 THR A C 1
ATOM 790 O O . THR A 1 96 ? -13.094 8.406 7.148 1 97.25 96 THR A O 1
ATOM 793 N N . ASN A 1 97 ? -11.648 8.32 8.805 1 96.81 97 ASN A N 1
ATOM 794 C CA . ASN A 1 97 ? -12.641 7.781 9.727 1 96.81 97 ASN A CA 1
ATOM 795 C C . ASN A 1 97 ? -13.82 8.734 9.906 1 96.81 97 ASN A C 1
ATOM 797 O O . ASN A 1 97 ? -14.969 8.305 9.984 1 96.81 97 ASN A O 1
ATOM 801 N N . LYS A 1 98 ? -13.555 9.977 9.922 1 95.69 98 LYS A N 1
ATOM 802 C CA . LYS A 1 98 ? -14.578 10.984 10.211 1 95.69 98 LYS A CA 1
ATOM 803 C C . LYS A 1 98 ? -15.344 11.367 8.953 1 95.69 98 LYS A C 1
ATOM 805 O O . LYS A 1 98 ? -16.562 11.562 8.992 1 95.69 98 LYS A O 1
ATOM 810 N N . TRP A 1 99 ? -14.617 11.461 7.863 1 95.94 99 TRP A N 1
ATOM 811 C CA . TRP A 1 99 ? -15.242 12.125 6.723 1 95.94 99 TRP A CA 1
ATOM 812 C C . TRP A 1 99 ? -15.18 11.25 5.477 1 95.94 99 TRP A C 1
ATOM 814 O O . TRP A 1 99 ? -15.57 11.68 4.391 1 95.94 99 TRP A O 1
ATOM 824 N N . GLY A 1 100 ? -14.672 10.039 5.562 1 93 100 GLY A N 1
ATOM 825 C CA . GLY A 1 100 ? -14.609 9.133 4.426 1 93 100 GLY A CA 1
ATOM 826 C C . GLY A 1 100 ? -13.383 9.336 3.562 1 93 100 GLY A C 1
ATOM 827 O O . GLY A 1 100 ? -12.375 9.883 4.023 1 93 100 GLY A O 1
ATOM 828 N N . ARG A 1 101 ? -13.414 8.797 2.363 1 88.44 101 ARG A N 1
ATOM 829 C CA . ARG A 1 101 ? -12.305 8.938 1.429 1 88.44 101 ARG A CA 1
ATOM 830 C C . ARG A 1 101 ? -12.227 10.352 0.875 1 88.44 101 ARG A C 1
ATOM 832 O O . ARG A 1 101 ? -13.039 10.742 0.034 1 88.44 101 ARG A O 1
ATOM 839 N N . VAL A 1 102 ? -11.188 11.156 1.334 1 88.94 102 VAL A N 1
ATOM 840 C CA . VAL A 1 102 ? -11.312 12.57 0.992 1 88.94 102 VAL A CA 1
ATOM 841 C C . VAL A 1 102 ? -9.969 13.102 0.5 1 88.94 102 VAL A C 1
ATOM 843 O O . VAL A 1 102 ? -9.828 14.297 0.232 1 88.94 102 VAL A O 1
ATOM 846 N N . PHE A 1 103 ? -9 12.172 0.335 1 97.06 103 PHE A N 1
ATOM 847 C CA . PHE A 1 103 ? -7.715 12.773 -0.004 1 97.06 103 PHE A CA 1
ATOM 848 C C . PHE A 1 103 ? -7.258 12.328 -1.388 1 97.06 103 PHE A C 1
ATOM 850 O O . PHE A 1 103 ? -7.406 11.164 -1.751 1 97.06 103 PHE A O 1
ATOM 857 N N . SER A 1 104 ? -6.77 13.25 -2.104 1 96.88 104 SER A N 1
ATOM 858 C CA . SER A 1 104 ? -6.055 13.039 -3.357 1 96.88 104 SER A CA 1
ATOM 859 C C . SER A 1 104 ? -4.77 13.859 -3.406 1 96.88 104 SER A C 1
ATOM 861 O O . SER A 1 104 ? -4.691 14.93 -2.801 1 96.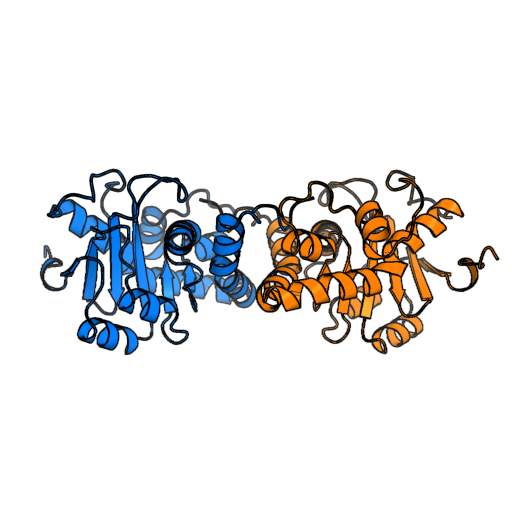88 104 SER A O 1
ATOM 863 N N . ASN A 1 105 ? -3.73 13.414 -4.113 1 98.12 105 ASN A N 1
ATOM 864 C CA . ASN A 1 105 ? -2.494 14.148 -4.363 1 98.12 105 ASN A CA 1
ATOM 865 C C . ASN A 1 105 ? -1.8 14.531 -3.059 1 98.12 105 ASN A C 1
ATOM 867 O O . ASN A 1 105 ? -1.735 15.711 -2.711 1 98.12 105 ASN A O 1
ATOM 871 N N . ILE A 1 106 ? -1.211 13.531 -2.377 1 98.62 106 ILE A N 1
ATOM 872 C CA . ILE A 1 106 ? -0.582 13.82 -1.091 1 98.62 106 ILE A CA 1
ATOM 873 C C . ILE A 1 106 ? 0.907 13.484 -1.161 1 98.62 106 ILE A C 1
ATOM 875 O O . ILE A 1 106 ? 1.342 12.734 -2.041 1 98.62 106 ILE A O 1
ATOM 879 N N . ALA A 1 107 ? 1.656 14.039 -0.344 1 98.81 107 ALA A N 1
ATOM 880 C CA . ALA A 1 107 ? 3.049 13.711 -0.05 1 98.81 107 ALA A CA 1
ATOM 881 C C . ALA A 1 107 ? 3.266 13.539 1.45 1 98.81 107 ALA A C 1
ATOM 883 O O . ALA A 1 107 ? 2.57 14.156 2.262 1 98.81 107 ALA A O 1
ATOM 884 N N . CYS A 1 108 ? 4.203 12.719 1.799 1 98.81 108 CYS A N 1
ATOM 885 C CA . CYS A 1 108 ? 4.539 12.477 3.197 1 98.81 108 CYS A CA 1
ATOM 886 C C . CYS A 1 108 ? 6.047 12.516 3.408 1 98.81 108 CYS A C 1
ATOM 888 O O . CYS A 1 108 ? 6.766 11.625 2.947 1 98.81 108 CYS A O 1
ATOM 890 N N . THR A 1 109 ? 6.492 13.461 4.164 1 98.75 109 THR A N 1
ATOM 891 C CA . THR A 1 109 ? 7.93 13.641 4.355 1 98.75 109 THR A CA 1
ATOM 892 C C . THR A 1 109 ? 8.516 12.484 5.16 1 98.75 109 THR A C 1
ATOM 894 O O . THR A 1 109 ? 9.664 12.102 4.957 1 98.75 109 THR A O 1
ATOM 897 N N . LYS A 1 110 ? 7.746 11.898 6.066 1 98.5 110 LYS A N 1
ATOM 898 C CA . LYS A 1 110 ? 8.258 10.766 6.832 1 98.5 110 LYS A CA 1
ATOM 899 C C . LYS A 1 110 ? 8.5 9.555 5.934 1 98.5 110 LYS A C 1
ATOM 901 O O . LYS A 1 110 ? 9.547 8.914 6.02 1 98.5 110 LYS A O 1
ATOM 906 N N . VAL A 1 111 ? 7.543 9.227 5.086 1 98.56 111 VAL A N 1
ATOM 907 C CA . VAL A 1 111 ? 7.695 8.125 4.141 1 98.56 111 VAL A CA 1
ATOM 908 C C . VAL A 1 111 ? 8.891 8.391 3.229 1 98.56 111 VAL A C 1
ATOM 910 O O . VAL A 1 111 ? 9.711 7.5 2.996 1 98.56 111 VAL A O 1
ATOM 913 N N . ALA A 1 112 ? 8.984 9.625 2.705 1 98.69 112 ALA A N 1
ATOM 914 C CA . ALA A 1 112 ? 10.117 9.984 1.867 1 98.69 112 ALA A CA 1
ATOM 915 C C . ALA A 1 112 ? 11.438 9.781 2.613 1 98.69 112 ALA A C 1
ATOM 917 O O . ALA A 1 112 ? 12.398 9.25 2.057 1 98.69 112 ALA A O 1
ATOM 918 N N . SER A 1 113 ? 11.477 10.242 3.84 1 98.44 113 SER A N 1
ATOM 919 C CA . SER A 1 113 ? 12.68 10.117 4.652 1 98.44 113 SER A CA 1
ATOM 920 C C . SER A 1 113 ? 13.078 8.656 4.832 1 98.44 113 SER A C 1
ATOM 922 O O . SER A 1 113 ? 14.258 8.312 4.723 1 98.44 113 SER A O 1
ATOM 924 N N . LYS A 1 114 ? 12.148 7.82 5.082 1 98.19 114 LYS A N 1
ATOM 925 C CA . LYS A 1 114 ? 12.406 6.395 5.254 1 98.19 114 LYS A CA 1
ATOM 926 C C . LYS A 1 114 ? 12.938 5.773 3.965 1 98.19 114 LYS A C 1
ATOM 928 O O . LYS A 1 114 ? 13.797 4.887 4.004 1 98.19 114 LYS A O 1
ATOM 933 N N . LEU A 1 115 ? 12.391 6.172 2.838 1 98.06 115 LEU A N 1
ATOM 934 C CA . LEU A 1 115 ? 12.828 5.66 1.545 1 98.06 115 LEU A CA 1
ATOM 935 C C . LEU A 1 115 ? 14.25 6.117 1.237 1 98.06 115 LEU A C 1
ATOM 937 O O . LEU A 1 115 ? 14.992 5.43 0.528 1 98.06 115 LEU A O 1
ATOM 941 N N . VAL A 1 116 ? 14.609 7.309 1.753 1 97.56 116 VAL A N 1
ATOM 942 C CA . VAL A 1 116 ? 15.969 7.816 1.58 1 97.56 116 VAL A CA 1
ATOM 943 C C . VAL A 1 116 ? 16.938 6.996 2.426 1 97.56 116 VAL A C 1
ATOM 945 O O . VAL A 1 116 ? 18.016 6.625 1.959 1 97.56 116 VAL A O 1
ATOM 948 N N . ASN A 1 117 ? 16.547 6.738 3.662 1 94.94 117 ASN A N 1
ATOM 949 C CA . ASN A 1 117 ? 17.406 6.008 4.594 1 94.94 117 ASN A CA 1
ATOM 950 C C . ASN A 1 117 ? 16.578 5.102 5.508 1 94.94 117 ASN A C 1
ATOM 952 O O . ASN A 1 117 ? 16.094 5.543 6.547 1 94.94 117 ASN A O 1
ATOM 956 N N . ASN A 1 118 ? 16.578 3.863 5.16 1 90.88 118 ASN A N 1
ATOM 957 C CA . ASN A 1 118 ? 15.758 2.932 5.926 1 90.88 118 ASN A CA 1
ATOM 958 C C . ASN A 1 118 ? 16.5 2.412 7.156 1 90.88 118 ASN A C 1
ATOM 960 O O . ASN A 1 118 ? 15.93 1.671 7.957 1 90.88 118 ASN A O 1
ATOM 964 N N . LYS A 1 119 ? 17.75 2.783 7.371 1 93.12 119 LYS A N 1
ATOM 965 C CA . LYS A 1 119 ? 18.516 2.348 8.531 1 93.12 119 LYS A CA 1
ATOM 966 C C . LYS A 1 119 ? 18.438 3.365 9.664 1 93.12 119 LYS A C 1
ATOM 968 O O . LYS A 1 119 ? 18.797 3.062 10.805 1 93.12 119 LYS A O 1
ATOM 973 N N . ALA A 1 120 ? 18 4.598 9.289 1 92.94 120 ALA A N 1
ATOM 974 C CA . ALA A 1 120 ? 17.859 5.621 10.328 1 92.94 120 ALA A CA 1
ATOM 975 C C . ALA A 1 120 ? 16.781 5.238 11.336 1 92.94 120 ALA A C 1
ATOM 977 O O . ALA A 1 120 ? 15.727 4.73 10.969 1 92.94 120 ALA A O 1
ATOM 978 N N . LYS A 1 121 ? 16.969 5.5 12.555 1 91.31 121 LYS A N 1
ATOM 979 C CA . LYS A 1 121 ? 16.062 5.098 13.617 1 91.31 121 LYS A CA 1
ATOM 980 C C . LYS A 1 121 ? 15.023 6.184 13.898 1 91.31 121 LYS A C 1
ATOM 982 O O . LYS A 1 121 ? 13.969 5.91 14.484 1 91.31 121 LYS A O 1
ATOM 987 N N . ASP A 1 122 ? 15.383 7.367 13.547 1 94.75 122 ASP A N 1
ATOM 988 C CA . ASP A 1 122 ? 14.523 8.5 13.883 1 94.75 122 ASP A CA 1
ATOM 989 C C . ASP A 1 122 ? 14.148 9.289 12.625 1 94.75 122 ASP A C 1
ATOM 991 O O . ASP A 1 122 ? 15.016 9.859 11.961 1 94.75 122 ASP A O 1
ATOM 995 N N . HIS A 1 123 ? 12.922 9.25 12.266 1 97.12 123 HIS A N 1
ATOM 996 C CA . HIS A 1 123 ? 12.383 10.008 11.133 1 97.12 123 HIS A CA 1
ATOM 997 C C . HIS A 1 123 ? 11.383 11.055 11.594 1 97.12 123 HIS A C 1
ATOM 999 O O . HIS A 1 123 ? 10.445 11.391 10.867 1 97.12 123 HIS A O 1
ATOM 1005 N N . SER A 1 124 ? 11.57 11.531 12.844 1 95.81 124 SER A N 1
ATOM 1006 C CA . SER A 1 124 ? 10.68 12.562 13.375 1 95.81 124 SER A CA 1
ATOM 1007 C C . SER A 1 124 ? 10.875 13.891 12.648 1 95.81 124 SER A C 1
ATOM 1009 O O . SER A 1 124 ? 11.953 14.148 12.109 1 95.81 124 SER A O 1
ATOM 1011 N N . LEU A 1 125 ? 9.844 14.672 12.68 1 96.62 125 LEU A N 1
ATOM 1012 C CA . LEU A 1 125 ? 9.906 15.977 12.031 1 96.62 125 LEU A CA 1
ATOM 1013 C C . LEU A 1 125 ? 11.031 16.828 12.625 1 96.62 125 LEU A C 1
ATOM 1015 O O . LEU A 1 125 ? 11.812 17.438 11.891 1 96.62 125 LEU A O 1
ATOM 1019 N N . LYS A 1 126 ? 11.117 16.875 13.969 1 95.69 126 LYS A N 1
ATOM 1020 C CA . LYS A 1 126 ? 12.133 17.656 14.664 1 95.69 126 LYS A CA 1
ATOM 1021 C C . LYS A 1 126 ? 13.531 17.297 14.188 1 95.69 126 LYS A C 1
ATOM 1023 O O . LYS A 1 126 ? 14.336 18.188 13.859 1 95.69 126 LYS A O 1
ATOM 1028 N N . LYS A 1 127 ? 13.812 16.062 14.133 1 96.44 127 LYS A N 1
ATOM 1029 C CA . LYS A 1 127 ? 15.125 15.586 13.719 1 96.44 127 LYS A CA 1
ATOM 1030 C C . LYS A 1 127 ? 15.406 15.945 12.258 1 96.44 127 LYS A C 1
ATOM 1032 O O . LYS A 1 127 ? 16.5 16.406 11.93 1 96.44 127 LYS A O 1
ATOM 1037 N N . LEU A 1 128 ? 14.469 15.688 11.406 1 97.62 128 LEU A N 1
ATOM 1038 C CA . LEU A 1 128 ? 14.656 15.922 9.984 1 97.62 128 LEU A CA 1
ATOM 1039 C C . LEU A 1 128 ? 14.867 17.406 9.695 1 97.62 128 LEU A C 1
ATOM 1041 O O . LEU A 1 128 ? 15.703 17.766 8.859 1 97.62 128 LEU A O 1
ATOM 1045 N N . LEU A 1 129 ? 14.102 18.281 10.383 1 97.81 129 LEU A N 1
ATOM 1046 C CA . LEU A 1 129 ? 14.266 19.719 10.203 1 97.81 129 LEU A CA 1
ATOM 1047 C C . LEU A 1 129 ? 15.656 20.156 10.633 1 97.81 129 LEU A C 1
ATOM 1049 O O . LEU A 1 129 ? 16.297 20.969 9.953 1 97.81 129 LEU A O 1
ATOM 1053 N N . ARG A 1 130 ? 16.109 19.641 11.719 1 96.81 130 ARG A N 1
ATOM 1054 C CA . ARG A 1 130 ? 17.453 19.969 12.203 1 96.81 130 ARG A CA 1
ATOM 1055 C C . ARG A 1 130 ? 18.516 19.516 11.227 1 96.81 130 ARG A C 1
ATOM 1057 O O . ARG A 1 130 ? 19.375 20.297 10.828 1 96.81 130 ARG A O 1
ATOM 1064 N N . ASP A 1 131 ? 18.422 18.312 10.789 1 96.88 131 ASP A N 1
ATOM 1065 C CA . ASP A 1 131 ? 19.469 17.672 10 1 96.88 131 ASP A CA 1
ATOM 1066 C C . ASP A 1 131 ? 19.484 18.203 8.57 1 96.88 131 ASP A C 1
ATOM 1068 O O . ASP A 1 131 ? 20.547 18.391 7.984 1 96.88 131 ASP A O 1
ATOM 1072 N N . ARG A 1 132 ? 18.328 18.484 8.062 1 97.19 132 ARG A N 1
ATOM 1073 C CA . ARG A 1 132 ? 18.266 18.766 6.629 1 97.19 132 ARG A CA 1
ATOM 1074 C C . ARG A 1 132 ? 18.109 20.25 6.359 1 97.19 132 ARG A C 1
ATOM 1076 O O . ARG A 1 132 ? 18.547 20.75 5.316 1 97.19 132 ARG A O 1
ATOM 1083 N N . LEU A 1 133 ? 17.453 20.969 7.277 1 97.44 133 LEU A N 1
ATOM 1084 C CA . LEU A 1 133 ? 17.188 22.375 7.035 1 97.44 133 LEU A CA 1
ATOM 1085 C C . LEU A 1 133 ? 17.891 23.25 8.07 1 97.44 133 LEU A C 1
ATOM 1087 O O . LEU A 1 133 ? 17.859 24.484 7.973 1 97.44 133 LEU A O 1
ATOM 1091 N N . GLN A 1 134 ? 18.438 22.625 9.086 1 97.31 134 GLN A N 1
ATOM 1092 C CA . GLN A 1 134 ? 19.125 23.344 10.156 1 97.31 134 GLN A CA 1
ATOM 1093 C C . GLN A 1 134 ? 18.172 24.266 10.906 1 97.31 134 GLN A C 1
ATOM 1095 O O . GLN A 1 134 ? 18.516 25.422 11.195 1 97.31 134 GLN A O 1
ATOM 1100 N N . VAL A 1 135 ? 17.016 23.75 11.055 1 95.06 135 VAL A N 1
ATOM 1101 C CA . VAL A 1 135 ? 15.984 24.469 11.789 1 95.06 135 VAL A CA 1
ATOM 1102 C C . VAL A 1 135 ? 15.625 23.703 13.062 1 95.06 135 VAL A C 1
ATOM 1104 O O . VAL A 1 135 ? 15.461 22.484 13.039 1 95.06 135 VAL A O 1
ATOM 1107 N N . GLY A 1 136 ? 15.602 24.406 14.18 1 91.69 136 GLY A N 1
ATOM 1108 C CA . GLY A 1 136 ? 15.133 23.844 15.43 1 91.69 136 GLY A CA 1
ATOM 1109 C C . GLY A 1 136 ? 13.719 24.25 15.781 1 91.69 136 GLY A C 1
ATOM 1110 O O . GLY A 1 136 ? 13.344 25.406 15.609 1 91.69 136 GLY A O 1
ATOM 1111 N N . ILE A 1 137 ? 12.891 23.281 16.016 1 86.38 137 ILE A N 1
ATOM 1112 C CA . ILE A 1 137 ? 11.547 23.609 16.453 1 86.38 137 ILE A CA 1
ATOM 1113 C C . ILE A 1 137 ? 11.344 23.172 17.906 1 86.38 137 ILE A C 1
ATOM 1115 O O . ILE A 1 137 ? 12.148 22.406 18.438 1 86.38 137 ILE A O 1
ATOM 1119 N N . GLN A 1 138 ? 10.367 23.844 18.562 1 73.31 138 GLN A N 1
ATOM 1120 C CA . GLN A 1 138 ? 10.109 23.688 19.984 1 73.31 138 GLN A CA 1
ATOM 1121 C C . GLN A 1 138 ? 9.641 22.266 20.297 1 73.31 138 GLN A C 1
ATOM 1123 O O . GLN A 1 138 ? 9.188 21.547 19.406 1 73.31 138 GLN A O 1
ATOM 1128 N N . LYS A 1 139 ? 9.836 22.094 21.625 1 64.5 139 LYS A N 1
ATOM 1129 C CA . LYS A 1 139 ? 9.602 20.781 22.234 1 64.5 139 LYS A CA 1
ATOM 1130 C C . LYS A 1 139 ? 8.141 20.359 22.094 1 64.5 139 LYS A C 1
ATOM 1132 O O . LYS A 1 139 ? 7.281 21.188 21.781 1 64.5 139 LYS A O 1
ATOM 1137 N N . GLU A 1 140 ? 7.797 19.234 22.594 1 64.81 140 GLU A N 1
ATOM 1138 C CA . GLU A 1 140 ? 6.637 18.359 22.438 1 64.81 140 GLU A CA 1
ATOM 1139 C C . GLU A 1 140 ? 5.414 18.938 23.141 1 64.81 140 GLU A C 1
ATOM 1141 O O . GLU A 1 140 ? 5.465 19.219 24.344 1 64.81 140 GLU A O 1
ATOM 1146 N N . LEU A 1 141 ? 4.484 19.594 22.547 1 71.5 141 LEU A N 1
ATOM 1147 C CA . LEU A 1 141 ? 3.17 19.969 23.047 1 71.5 141 LEU A CA 1
ATOM 1148 C C . LEU A 1 141 ? 2.078 19.109 22.422 1 71.5 141 LEU A C 1
ATOM 1150 O O . LEU A 1 141 ? 0.905 19.484 22.422 1 71.5 141 LEU A O 1
ATOM 1154 N N . TRP A 1 142 ? 2.367 18.031 22 1 71.38 142 TRP A N 1
ATOM 1155 C CA . TRP A 1 142 ? 1.395 17.219 21.266 1 71.38 142 TRP A CA 1
ATOM 1156 C C . TRP A 1 142 ? 0.306 16.703 22.203 1 71.38 142 TRP A C 1
ATOM 1158 O O . TRP A 1 142 ? -0.84 16.516 21.797 1 71.38 142 TRP A O 1
ATOM 1168 N N . SER A 1 143 ? 0.626 16.703 23.484 1 73.25 143 SER A N 1
ATOM 1169 C CA . SER A 1 143 ? -0.312 16.125 24.438 1 73.25 143 SER A CA 1
ATOM 1170 C C . SER A 1 143 ? -1.024 17.219 25.234 1 73.25 143 SER A C 1
ATOM 1172 O O . SER A 1 143 ? -1.678 16.938 26.234 1 73.25 143 SER A O 1
ATOM 1174 N N . SER A 1 144 ? -0.93 18.359 24.734 1 79.75 144 SER A N 1
ATOM 1175 C CA . SER A 1 144 ? -1.639 19.453 25.406 1 79.75 144 SER A CA 1
ATOM 1176 C C . SER A 1 144 ? -3.133 19.406 25.109 1 79.75 144 SER A C 1
ATOM 1178 O O . SER A 1 144 ? -3.586 18.578 24.312 1 79.75 144 SER A O 1
ATOM 1180 N N . ASN A 1 145 ? -3.871 20.156 25.875 1 82.69 145 ASN A N 1
ATOM 1181 C CA . ASN A 1 145 ? -5.305 20.234 25.625 1 82.69 145 ASN A CA 1
ATOM 1182 C C . ASN A 1 145 ? -5.621 21.125 24.438 1 82.69 145 ASN A C 1
ATOM 1184 O O . ASN A 1 145 ? -5.664 22.359 24.578 1 82.69 145 ASN A O 1
ATOM 1188 N N . TRP A 1 146 ? -6.074 20.641 23.391 1 84.25 146 TRP A N 1
ATOM 1189 C CA . TRP A 1 146 ? -6.289 21.344 22.141 1 84.25 146 TRP A CA 1
ATOM 1190 C C . TRP A 1 146 ? -7.766 21.672 21.938 1 84.25 146 TRP A C 1
ATOM 1192 O O . TRP A 1 146 ? -8.141 22.297 20.938 1 84.25 146 TRP A O 1
ATOM 1202 N N . PHE A 1 147 ? -8.562 21.312 22.906 1 84.88 147 PHE A N 1
ATOM 1203 C CA . PHE A 1 147 ? -10 21.484 22.75 1 84.88 147 PHE A CA 1
ATOM 1204 C C . PHE A 1 147 ? -10.469 22.766 23.422 1 84.88 147 PHE A C 1
ATOM 1206 O O . PHE A 1 147 ? -11.648 23.109 23.359 1 84.88 147 PHE A O 1
ATOM 1213 N N . LYS A 1 148 ? -9.516 23.438 23.969 1 81.88 148 LYS A N 1
ATOM 1214 C CA . LYS A 1 148 ? -9.883 24.703 24.594 1 81.88 148 LYS A CA 1
ATOM 1215 C C . LYS A 1 148 ? -10.344 25.719 23.547 1 81.88 148 LYS A C 1
ATOM 1217 O O . LYS A 1 148 ? -9.938 25.656 22.391 1 81.88 148 LYS A O 1
ATOM 1222 N N . SER A 1 149 ? -11.117 26.594 23.969 1 79.06 149 SER A N 1
ATOM 1223 C CA . SER A 1 149 ? -11.672 27.594 23.078 1 79.06 149 SER A CA 1
ATOM 1224 C C . SER A 1 149 ? -10.578 28.484 22.484 1 79.06 149 SER A C 1
ATOM 1226 O O . SER A 1 149 ? -10.641 28.859 21.312 1 79.06 149 SER A O 1
ATOM 1228 N N . SER A 1 150 ? -9.633 28.781 23.375 1 85.06 150 SER A N 1
ATOM 1229 C CA . SER A 1 150 ? -8.5 29.562 22.906 1 85.06 150 SER A CA 1
ATOM 1230 C C . SER A 1 150 ? -7.195 28.766 23.016 1 85.06 150 SER A C 1
ATOM 1232 O O . SER A 1 150 ? -7.004 28 23.953 1 85.06 150 SER A O 1
ATOM 1234 N N . LEU A 1 151 ? -6.406 29 22.047 1 88.62 151 LEU A N 1
ATOM 1235 C CA . LEU A 1 151 ? -5.09 28.375 22.047 1 88.62 151 LEU A CA 1
ATOM 1236 C C . LEU A 1 151 ? -4.051 29.297 22.672 1 88.62 151 LEU A C 1
ATOM 1238 O O . LEU A 1 151 ? -4.078 30.5 22.469 1 88.62 151 LEU A O 1
ATOM 1242 N N . THR A 1 152 ? -3.186 28.703 23.375 1 87.25 152 THR A N 1
ATOM 1243 C CA . THR A 1 152 ? -2.07 29.469 23.906 1 87.25 152 THR A CA 1
ATOM 1244 C C . THR A 1 152 ? -1.085 29.844 22.812 1 87.25 152 THR A C 1
ATOM 1246 O O . THR A 1 152 ? -1.095 29.234 21.734 1 87.25 152 THR A O 1
ATOM 1249 N N . ASP A 1 153 ? -0.246 30.797 23.109 1 87.38 153 ASP A N 1
ATOM 1250 C CA . ASP A 1 153 ? 0.795 31.188 22.156 1 87.38 153 ASP A CA 1
ATOM 1251 C C . ASP A 1 153 ? 1.718 30 21.844 1 87.38 153 ASP A C 1
ATOM 1253 O O . ASP A 1 153 ? 2.166 29.844 20.703 1 87.38 153 ASP A O 1
ATOM 1257 N N . ALA A 1 154 ? 1.909 29.25 22.828 1 87.88 154 ALA A N 1
ATOM 1258 C CA . ALA A 1 154 ? 2.777 28.094 22.656 1 87.88 154 ALA A CA 1
ATOM 1259 C C . ALA A 1 154 ? 2.141 27.062 21.734 1 87.88 154 ALA A C 1
ATOM 1261 O O . ALA A 1 154 ? 2.82 26.469 20.891 1 87.88 154 ALA A O 1
ATOM 1262 N N . GLN A 1 155 ? 0.887 26.828 21.906 1 90 155 GLN A N 1
ATOM 1263 C CA . GLN A 1 155 ? 0.162 25.906 21.047 1 90 155 GLN A CA 1
ATOM 1264 C C . GLN A 1 155 ? 0.146 26.375 19.594 1 90 155 GLN A C 1
ATOM 1266 O O . GLN A 1 155 ? 0.329 25.578 18.672 1 90 155 GLN A O 1
ATOM 1271 N N . VAL A 1 156 ? -0.04 27.641 19.438 1 90.88 156 VAL A N 1
ATOM 1272 C CA . VAL A 1 156 ? -0.063 28.219 18.109 1 90.88 156 VAL A CA 1
ATOM 1273 C C . VAL A 1 156 ? 1.308 28.062 17.453 1 90.88 156 VAL A C 1
ATOM 1275 O O . VAL A 1 156 ? 1.407 27.641 16.297 1 90.88 156 VAL A O 1
ATOM 1278 N N . LYS A 1 157 ? 2.328 28.422 18.188 1 89.94 157 LYS A N 1
ATOM 1279 C CA . LYS A 1 157 ? 3.684 28.297 17.672 1 89.94 157 LYS A CA 1
ATOM 1280 C C . LYS A 1 157 ? 3.984 26.844 17.281 1 89.94 157 LYS A C 1
ATOM 1282 O O . LYS A 1 157 ? 4.559 26.578 16.219 1 89.94 157 LYS A O 1
ATOM 1287 N N . TYR A 1 158 ? 3.588 25.906 18.141 1 92 158 TYR A N 1
ATOM 1288 C CA . TYR A 1 158 ? 3.775 24.484 17.891 1 92 158 TYR A CA 1
ATOM 1289 C C . TYR A 1 158 ? 3.051 24.062 16.609 1 92 158 TYR A C 1
ATOM 1291 O O . TYR A 1 158 ? 3.629 23.375 15.766 1 92 158 TYR A O 1
ATOM 1299 N N . ALA A 1 159 ? 1.848 24.516 16.484 1 92.31 159 ALA A N 1
ATOM 1300 C CA . ALA A 1 159 ? 1.004 24.172 15.344 1 92.31 159 ALA A CA 1
ATOM 1301 C C . ALA A 1 159 ? 1.6 24.719 14.047 1 92.31 159 ALA A C 1
ATOM 1303 O O . ALA A 1 159 ? 1.555 24.062 13.008 1 92.31 159 ALA A O 1
ATOM 1304 N N . VAL A 1 160 ? 2.127 25.859 14.094 1 92.94 160 VAL A N 1
ATOM 1305 C CA . VAL A 1 160 ? 2.732 26.484 12.93 1 92.94 160 VAL A CA 1
ATOM 1306 C C . VAL A 1 160 ? 4.004 25.75 12.539 1 92.94 160 VAL A C 1
ATOM 1308 O O . VAL A 1 160 ? 4.223 25.453 11.359 1 92.94 160 VAL A O 1
ATOM 1311 N N . ASP A 1 161 ? 4.805 25.406 13.531 1 94 161 ASP A N 1
ATOM 1312 C CA . ASP A 1 161 ? 6.094 24.75 13.297 1 94 161 ASP A CA 1
ATOM 1313 C C . ASP A 1 161 ? 5.91 23.375 12.664 1 94 161 ASP A C 1
ATOM 1315 O O . ASP A 1 161 ? 6.758 22.938 11.883 1 94 161 ASP A O 1
ATOM 1319 N N . ASP A 1 162 ? 4.812 22.781 12.883 1 95.12 162 ASP A N 1
ATOM 1320 C CA . ASP A 1 162 ? 4.562 21.422 12.406 1 95.12 162 ASP A CA 1
ATOM 1321 C C . ASP A 1 162 ? 4.18 21.422 10.922 1 95.12 162 ASP A C 1
ATOM 1323 O O . ASP A 1 162 ? 4.117 20.375 10.289 1 95.12 162 ASP A O 1
ATOM 1327 N N . VAL A 1 163 ? 3.998 22.641 10.336 1 97.38 163 VAL A N 1
ATOM 1328 C CA . VAL A 1 163 ? 3.525 22.641 8.953 1 97.38 163 VAL A CA 1
ATOM 1329 C C . VAL A 1 163 ? 4.371 23.594 8.117 1 97.38 163 VAL A C 1
ATOM 1331 O O . VAL A 1 163 ? 4.496 23.406 6.898 1 97.38 163 VAL A O 1
ATOM 1334 N N . ARG A 1 164 ? 4.996 24.594 8.641 1 95.94 164 ARG A N 1
ATOM 1335 C CA . ARG A 1 164 ? 5.535 25.703 7.879 1 95.94 164 ARG A CA 1
ATOM 1336 C C . ARG A 1 164 ? 6.777 25.297 7.098 1 95.94 164 ARG A C 1
ATOM 1338 O O . ARG A 1 164 ? 7.125 25.922 6.094 1 95.94 164 ARG A O 1
ATOM 1345 N N . TYR A 1 165 ? 7.449 24.234 7.5 1 97.44 165 TYR A N 1
ATOM 1346 C CA . TYR A 1 165 ? 8.695 23.875 6.828 1 97.44 165 TYR A CA 1
ATOM 1347 C C . TYR A 1 165 ? 8.523 22.625 5.984 1 97.44 165 TYR A C 1
ATOM 1349 O O . TYR A 1 165 ? 9.484 22.141 5.383 1 97.44 165 TYR A O 1
ATOM 1357 N N . LEU A 1 166 ? 7.359 22.062 5.895 1 98.5 166 LEU A N 1
ATOM 1358 C CA . LEU A 1 166 ? 7.145 20.75 5.285 1 98.5 166 LEU A CA 1
ATOM 1359 C C . LEU A 1 166 ? 7.469 20.781 3.797 1 98.5 166 LEU A C 1
ATOM 1361 O O . LEU A 1 166 ? 8.008 19.828 3.252 1 98.5 166 LEU A O 1
ATOM 1365 N N . ARG A 1 167 ? 7.121 21.875 3.104 1 98.12 167 ARG A N 1
ATOM 1366 C CA . ARG A 1 167 ? 7.41 21.969 1.676 1 98.12 167 ARG A CA 1
ATOM 1367 C C . ARG A 1 167 ? 8.914 21.906 1.419 1 98.12 167 ARG A C 1
ATOM 1369 O O . ARG A 1 167 ? 9.367 21.141 0.558 1 98.12 167 ARG A O 1
ATOM 1376 N N . GLU A 1 168 ? 9.656 22.703 2.139 1 98.25 168 GLU A N 1
ATOM 1377 C CA . GLU A 1 168 ? 11.109 22.719 1.987 1 98.25 168 GLU A CA 1
ATOM 1378 C C . GLU A 1 168 ? 11.719 21.359 2.336 1 98.25 168 GLU A C 1
ATOM 1380 O O . GLU A 1 168 ? 12.641 20.906 1.658 1 98.25 168 GLU A O 1
ATOM 1385 N N . LEU A 1 169 ? 11.211 20.781 3.4 1 98.69 169 LEU A N 1
ATOM 1386 C CA . LEU A 1 169 ? 11.68 19.453 3.785 1 98.69 169 LEU A CA 1
ATOM 1387 C C . LEU A 1 169 ? 11.406 18.438 2.686 1 98.69 169 LEU A C 1
ATOM 1389 O O . LEU A 1 169 ? 12.281 17.656 2.322 1 98.69 169 LEU A O 1
ATOM 1393 N N . TYR A 1 170 ? 10.227 18.5 2.133 1 98.81 170 TYR A N 1
ATOM 1394 C CA . TYR A 1 170 ? 9.836 17.594 1.06 1 98.81 170 TYR A CA 1
ATOM 1395 C C . TYR A 1 170 ? 10.734 17.766 -0.156 1 98.81 170 TYR A C 1
ATOM 1397 O O . TYR A 1 170 ? 11.188 16.781 -0.746 1 98.81 170 TYR A O 1
ATOM 1405 N N . ARG A 1 171 ? 10.977 18.938 -0.527 1 98.56 171 ARG A N 1
ATOM 1406 C CA . ARG A 1 171 ? 11.844 19.219 -1.668 1 98.56 171 ARG A CA 1
ATOM 1407 C C . ARG A 1 171 ? 13.234 18.641 -1.449 1 98.56 171 ARG A C 1
ATOM 1409 O O . ARG A 1 171 ? 13.828 18.062 -2.365 1 98.56 171 ARG A O 1
ATOM 1416 N N . SER A 1 172 ? 13.758 18.844 -0.292 1 98.62 172 SER A N 1
ATOM 1417 C CA . SER A 1 172 ? 15.07 18.297 0.049 1 98.62 172 SER A CA 1
ATOM 1418 C C . SER A 1 172 ? 15.094 16.781 -0.067 1 98.62 172 SER A C 1
ATOM 1420 O O . SER A 1 172 ? 16.016 16.219 -0.649 1 98.62 172 SER A O 1
ATOM 1422 N N . LEU A 1 173 ? 14.109 16.094 0.46 1 98.69 173 LEU A N 1
ATOM 1423 C CA . LEU A 1 173 ? 14.016 14.641 0.421 1 98.69 173 LEU A CA 1
ATOM 1424 C C . LEU A 1 173 ? 13.82 14.148 -1.009 1 98.69 173 LEU A C 1
ATOM 1426 O O . LEU A 1 173 ? 14.422 13.148 -1.413 1 98.69 173 LEU A O 1
ATOM 1430 N N . LYS A 1 174 ? 12.984 14.859 -1.734 1 98.56 174 LYS A N 1
ATOM 1431 C CA . LYS A 1 174 ? 12.688 14.492 -3.115 1 98.56 174 LYS A CA 1
ATOM 1432 C C . LYS A 1 174 ? 13.945 14.508 -3.975 1 98.56 174 LYS A C 1
ATOM 1434 O O . LYS A 1 174 ? 14.125 13.648 -4.84 1 98.56 174 LYS A O 1
ATOM 1439 N N . ARG A 1 175 ? 14.82 15.438 -3.773 1 98.25 175 ARG A N 1
ATOM 1440 C CA . ARG A 1 175 ? 16.078 15.508 -4.508 1 98.25 175 ARG A CA 1
ATOM 1441 C C . ARG A 1 175 ? 16.906 14.242 -4.293 1 98.25 175 ARG A C 1
ATOM 1443 O O . ARG A 1 175 ? 17.469 13.688 -5.242 1 98.25 175 ARG A O 1
ATOM 1450 N N . GLU A 1 176 ? 16.953 13.805 -3.074 1 97.81 176 GLU A N 1
ATOM 1451 C CA . GLU A 1 176 ? 17.703 12.578 -2.768 1 97.81 176 GLU A CA 1
ATOM 1452 C C . GLU A 1 176 ? 17.016 11.359 -3.387 1 97.81 176 GLU A C 1
ATOM 1454 O O . GLU A 1 176 ? 17.688 10.469 -3.91 1 97.81 176 GLU A O 1
ATOM 1459 N N . ILE A 1 177 ? 15.75 11.344 -3.348 1 98.31 177 ILE A N 1
ATOM 1460 C CA . ILE A 1 177 ? 14.969 10.25 -3.902 1 98.31 177 ILE A CA 1
ATOM 1461 C C . ILE A 1 177 ? 15.227 10.133 -5.402 1 98.31 177 ILE A C 1
ATOM 1463 O O . ILE A 1 177 ? 15.359 9.031 -5.934 1 98.31 177 ILE A O 1
ATOM 1467 N N . GLU A 1 178 ? 15.219 11.25 -6.047 1 97.69 178 GLU A N 1
ATOM 1468 C CA . GLU A 1 178 ? 15.477 11.297 -7.484 1 97.69 178 GLU A CA 1
ATOM 1469 C C . GLU A 1 178 ? 16.859 10.758 -7.816 1 97.69 178 GLU A C 1
ATOM 1471 O O . GLU A 1 178 ? 17.016 9.992 -8.773 1 97.69 178 GLU A O 1
ATOM 1476 N N . LYS A 1 179 ? 17.859 11.07 -7.078 1 97.31 179 LYS A N 1
ATOM 1477 C CA . LYS A 1 179 ? 19.219 10.578 -7.273 1 97.31 179 LYS A CA 1
ATOM 1478 C C . LYS A 1 179 ? 19.281 9.055 -7.156 1 97.31 179 LYS A C 1
ATOM 1480 O O . LYS A 1 179 ? 20.047 8.406 -7.867 1 97.31 179 LYS A O 1
ATOM 1485 N N . GLU A 1 180 ? 18.453 8.555 -6.312 1 95.69 180 GLU A N 1
ATOM 1486 C CA . GLU A 1 180 ? 18.438 7.117 -6.047 1 95.69 180 GLU A CA 1
ATOM 1487 C C . GLU A 1 180 ? 17.469 6.387 -6.965 1 95.69 180 GLU A C 1
ATOM 1489 O O . GLU A 1 180 ? 17.266 5.18 -6.828 1 95.69 180 GLU A O 1
ATOM 1494 N N . GLN A 1 181 ? 16.781 7.062 -7.844 1 95.25 181 GLN A N 1
ATOM 1495 C CA . GLN A 1 181 ? 15.859 6.516 -8.828 1 95.25 181 GLN A CA 1
ATOM 1496 C C . GLN A 1 181 ? 14.703 5.793 -8.148 1 95.25 181 GLN A C 1
ATOM 1498 O O . GLN A 1 181 ? 14.305 4.703 -8.57 1 95.25 181 GLN A O 1
ATOM 1503 N N . LYS A 1 182 ? 14.203 6.398 -7.039 1 96.69 182 LYS A N 1
ATOM 1504 C CA . LYS A 1 182 ? 13.094 5.812 -6.289 1 96.69 182 LYS A CA 1
ATOM 1505 C C . LYS A 1 182 ? 11.836 6.668 -6.41 1 96.69 182 LYS A C 1
ATOM 1507 O O . LYS A 1 182 ? 10.898 6.516 -5.629 1 96.69 182 LYS A O 1
ATOM 1512 N N . THR A 1 183 ? 11.812 7.562 -7.367 1 98.06 183 THR A N 1
ATOM 1513 C CA . THR A 1 183 ? 10.711 8.516 -7.504 1 98.06 183 THR A CA 1
ATOM 1514 C C . THR A 1 183 ? 9.391 7.781 -7.707 1 98.06 183 THR A C 1
ATOM 1516 O O . THR A 1 183 ? 8.391 8.102 -7.059 1 98.06 183 THR A O 1
ATOM 1519 N N . GLU A 1 184 ? 9.367 6.773 -8.586 1 96.94 184 GLU A N 1
ATOM 1520 C CA . GLU A 1 184 ? 8.141 6.039 -8.875 1 96.94 184 GLU A CA 1
ATOM 1521 C C . GLU A 1 184 ? 7.648 5.285 -7.641 1 96.94 184 GLU A C 1
ATOM 1523 O O . GLU A 1 184 ? 6.445 5.238 -7.371 1 96.94 184 GLU A O 1
ATOM 1528 N N . LEU A 1 185 ? 8.594 4.738 -6.918 1 97.31 185 LEU A N 1
ATOM 1529 C CA . LEU A 1 185 ? 8.258 4.012 -5.695 1 97.31 185 LEU A CA 1
ATOM 1530 C C . LEU A 1 185 ? 7.656 4.949 -4.656 1 97.31 185 LEU A C 1
ATOM 1532 O O . LEU A 1 185 ? 6.637 4.625 -4.039 1 97.31 185 LEU A O 1
ATOM 1536 N N . MET A 1 186 ? 8.258 6.07 -4.469 1 98.44 186 MET A N 1
ATOM 1537 C CA . MET A 1 186 ? 7.762 7.066 -3.523 1 98.44 186 MET A CA 1
ATOM 1538 C C . MET A 1 186 ? 6.344 7.5 -3.889 1 98.44 186 MET A C 1
ATOM 1540 O O . MET A 1 186 ? 5.465 7.551 -3.027 1 98.44 186 MET A O 1
ATOM 1544 N N . GLN A 1 187 ? 6.148 7.77 -5.172 1 98.38 187 GLN A N 1
ATOM 1545 C CA . GLN A 1 187 ? 4.832 8.211 -5.625 1 98.38 187 GLN A CA 1
ATOM 1546 C C . GLN A 1 187 ? 3.783 7.125 -5.398 1 98.38 187 GLN A C 1
ATOM 1548 O O . GLN A 1 187 ? 2.652 7.418 -5.008 1 98.38 187 GLN A O 1
ATOM 1553 N N . ALA A 1 188 ? 4.148 5.922 -5.68 1 97.5 188 ALA A N 1
ATOM 1554 C CA . ALA A 1 188 ? 3.23 4.812 -5.438 1 97.5 188 ALA A CA 1
ATOM 1555 C C . ALA A 1 188 ? 2.842 4.734 -3.965 1 97.5 188 ALA A C 1
ATOM 1557 O O . ALA A 1 188 ? 1.68 4.48 -3.635 1 97.5 188 ALA A O 1
ATOM 1558 N N . CYS A 1 189 ? 3.795 4.926 -3.082 1 98.5 189 CYS A N 1
ATOM 1559 C CA . CYS A 1 189 ? 3.516 4.938 -1.649 1 98.5 189 CYS A CA 1
ATOM 1560 C C . CYS A 1 189 ? 2.545 6.055 -1.292 1 98.5 189 CYS A C 1
ATOM 1562 O O . CYS A 1 189 ? 1.562 5.824 -0.585 1 98.5 189 CYS A O 1
ATOM 1564 N N . PHE A 1 190 ? 2.818 7.254 -1.824 1 98.69 190 PHE A N 1
ATOM 1565 C CA . PHE A 1 190 ? 1.95 8.398 -1.555 1 98.69 190 PHE A CA 1
ATOM 1566 C C . PHE A 1 190 ? 0.528 8.117 -2.023 1 98.69 190 PHE A C 1
ATOM 1568 O O . PHE A 1 190 ? -0.431 8.336 -1.282 1 98.69 190 PHE A O 1
ATOM 1575 N N . ASP A 1 191 ? 0.451 7.598 -3.217 1 97.75 191 ASP A N 1
ATOM 1576 C CA . ASP A 1 191 ? -0.852 7.352 -3.826 1 97.75 191 ASP A CA 1
ATOM 1577 C C . ASP A 1 191 ? -1.633 6.297 -3.047 1 97.75 191 ASP A C 1
ATOM 1579 O O . ASP A 1 191 ? -2.865 6.293 -3.059 1 97.75 191 ASP A O 1
ATOM 1583 N N . PHE A 1 192 ? -0.92 5.496 -2.371 1 98 192 PHE A N 1
ATOM 1584 C CA . PHE A 1 192 ? -1.58 4.371 -1.721 1 98 192 PHE A CA 1
ATOM 1585 C C . PHE A 1 192 ? -2.012 4.738 -0.306 1 98 192 PHE A C 1
ATOM 1587 O O . PHE A 1 192 ? -2.9 4.102 0.264 1 98 192 PHE A O 1
ATOM 1594 N N . ILE A 1 193 ? -1.487 5.707 0.334 1 98.19 193 ILE A N 1
ATOM 1595 C CA . ILE A 1 193 ? -1.736 6.062 1.727 1 98.19 193 ILE A CA 1
ATOM 1596 C C . ILE A 1 193 ? -3.23 6.297 1.941 1 98.19 193 ILE A C 1
ATOM 1598 O O . ILE A 1 193 ? -3.832 5.711 2.846 1 98.19 193 ILE A O 1
ATOM 1602 N N . PRO A 1 194 ? -3.918 7.164 1.091 1 98.06 194 PRO A N 1
ATOM 1603 C CA . PRO A 1 194 ? -5.352 7.352 1.32 1 98.06 194 PRO A CA 1
ATOM 1604 C C . PRO A 1 194 ? -6.148 6.055 1.191 1 98.06 194 PRO A C 1
ATOM 1606 O O . PRO A 1 194 ? -7.129 5.855 1.911 1 98.06 194 PRO A O 1
ATOM 1609 N N . LYS A 1 195 ? -5.734 5.195 0.268 1 97.25 195 LYS A N 1
ATOM 1610 C CA . LYS A 1 195 ? -6.402 3.906 0.105 1 97.25 195 LYS A CA 1
ATOM 1611 C C . LYS A 1 195 ? -6.172 3.01 1.318 1 97.25 195 LYS A C 1
ATOM 1613 O O . LYS A 1 195 ? -7.105 2.371 1.811 1 97.25 195 LYS A O 1
ATOM 1618 N N . LEU A 1 196 ? -4.926 2.986 1.773 1 97 196 LEU A N 1
ATOM 1619 C CA . LEU A 1 196 ? -4.586 2.197 2.951 1 97 196 LEU A CA 1
ATOM 1620 C C . LEU A 1 196 ? -5.367 2.674 4.172 1 97 196 LEU A C 1
ATOM 1622 O O . LEU A 1 196 ? -5.859 1.859 4.953 1 97 196 LEU A O 1
ATOM 1626 N N . ALA A 1 197 ? -5.457 3.984 4.352 1 97.19 197 ALA A N 1
ATOM 1627 C CA . ALA A 1 197 ? -6.246 4.547 5.445 1 97.19 197 ALA A CA 1
ATOM 1628 C C . ALA A 1 197 ? -7.695 4.07 5.375 1 97.19 197 ALA A C 1
ATOM 1630 O O . ALA A 1 197 ? -8.273 3.656 6.387 1 97.19 197 ALA A O 1
ATOM 1631 N N . TRP A 1 198 ? -8.25 4.133 4.223 1 97.19 198 TRP A N 1
ATOM 1632 C CA . TRP A 1 198 ? -9.633 3.705 4.047 1 97.19 198 TRP A CA 1
ATOM 1633 C C . TRP A 1 198 ? -9.789 2.221 4.363 1 97.19 198 TRP A C 1
ATOM 1635 O O . TRP A 1 198 ? -10.742 1.819 5.027 1 97.19 198 TRP A O 1
ATOM 1645 N N . LEU A 1 199 ? -8.867 1.389 3.871 1 97.25 199 LEU A N 1
ATOM 1646 C CA . LEU A 1 199 ? -8.891 -0.046 4.137 1 97.25 199 LEU A CA 1
ATOM 1647 C C . LEU A 1 199 ? -8.875 -0.324 5.637 1 97.25 199 LEU A C 1
ATOM 1649 O O . LEU A 1 199 ? -9.672 -1.128 6.129 1 97.25 199 LEU A O 1
ATOM 1653 N N . GLN A 1 200 ? -8.023 0.374 6.328 1 96.12 200 GLN A N 1
ATOM 1654 C CA . GLN A 1 200 ? -7.898 0.169 7.77 1 96.12 200 GLN A CA 1
ATOM 1655 C C . GLN A 1 200 ? -9.156 0.617 8.5 1 96.12 200 GLN A C 1
ATOM 1657 O O . GLN A 1 200 ? -9.664 -0.096 9.375 1 96.12 200 GLN A O 1
ATOM 1662 N N . VAL A 1 201 ? -9.664 1.749 8.133 1 96.69 201 VAL A N 1
ATOM 1663 C CA . VAL A 1 201 ? -10.836 2.322 8.789 1 96.69 201 VAL A CA 1
ATOM 1664 C C . VAL A 1 201 ? -12.055 1.427 8.547 1 96.69 201 VAL A C 1
ATOM 1666 O O . VAL A 1 201 ? -12.922 1.31 9.414 1 96.69 201 VAL A O 1
ATOM 1669 N N . ASN A 1 202 ? -12.086 0.729 7.465 1 95.81 202 ASN A N 1
ATOM 1670 C CA . ASN A 1 202 ? -13.281 -0.024 7.09 1 95.81 202 ASN A CA 1
ATOM 1671 C C . ASN A 1 202 ? -13.094 -1.521 7.32 1 95.81 202 ASN A C 1
ATOM 1673 O O . ASN A 1 202 ? -13.812 -2.336 6.746 1 95.81 202 ASN A O 1
ATOM 1677 N N . GLY A 1 203 ? -12.039 -1.905 8.039 1 94.38 203 GLY A N 1
ATOM 1678 C CA . GLY A 1 203 ? -11.93 -3.273 8.523 1 94.38 203 GLY A CA 1
ATOM 1679 C C . GLY A 1 203 ? -11.164 -4.176 7.574 1 94.38 203 GLY A C 1
ATOM 1680 O O . GLY A 1 203 ? -11.281 -5.402 7.648 1 94.38 203 GLY A O 1
ATOM 1681 N N . TYR A 1 204 ? -10.344 -3.631 6.656 1 95.19 204 TYR A N 1
ATOM 1682 C CA . TYR A 1 204 ? -9.57 -4.414 5.699 1 95.19 204 TYR A CA 1
ATOM 1683 C C . TYR A 1 204 ? -8.094 -4.398 6.051 1 95.19 204 TYR A C 1
ATOM 1685 O O . TYR A 1 204 ? -7.234 -4.504 5.168 1 95.19 204 TYR A O 1
ATOM 1693 N N . GLU A 1 205 ? -7.57 -4.164 7.266 1 88.06 205 GLU A N 1
ATOM 1694 C CA . GLU A 1 205 ? -6.188 -4.008 7.707 1 88.06 205 GLU A CA 1
ATOM 1695 C C . GLU A 1 205 ? -5.344 -5.211 7.301 1 88.06 205 GLU A C 1
ATOM 1697 O O . GLU A 1 205 ? -4.148 -5.074 7.031 1 88.06 205 GLU A O 1
ATOM 1702 N N . GLY A 1 206 ? -5.824 -6.395 7.066 1 89.88 206 GLY A N 1
ATOM 1703 C CA . GLY A 1 206 ? -5.059 -7.578 6.719 1 89.88 206 GLY A CA 1
ATOM 1704 C C . GLY A 1 206 ? -5.215 -7.984 5.266 1 89.88 206 GLY A C 1
ATOM 1705 O O . GLY A 1 206 ? -5.117 -9.164 4.93 1 89.88 206 GLY A O 1
ATOM 1706 N N . VAL A 1 207 ? -5.34 -6.957 4.422 1 94.56 207 VAL A N 1
ATOM 1707 C CA . VAL A 1 207 ? -5.699 -7.258 3.039 1 94.56 207 VAL A CA 1
ATOM 1708 C C . VAL A 1 207 ? -4.527 -7.938 2.334 1 94.56 207 VAL A C 1
ATOM 1710 O O . VAL A 1 207 ? -4.727 -8.75 1.426 1 94.56 207 VAL A O 1
ATOM 1713 N N . PHE A 1 208 ? -3.252 -7.664 2.785 1 95.19 208 PHE A N 1
ATOM 1714 C CA . PHE A 1 208 ? -2.076 -8.242 2.146 1 95.19 208 PHE A CA 1
ATOM 1715 C C . PHE A 1 208 ? -1.518 -9.391 2.98 1 95.19 208 PHE A C 1
ATOM 1717 O O . PHE A 1 208 ? -0.508 -9.992 2.615 1 95.19 208 PHE A O 1
ATOM 1724 N N . GLU A 1 209 ? -2.111 -9.656 4.137 1 89.62 209 GLU A N 1
ATOM 1725 C CA . GLU A 1 209 ? -1.605 -10.656 5.07 1 89.62 209 GLU A CA 1
ATOM 1726 C C . GLU A 1 209 ? -2.141 -12.047 4.734 1 89.62 209 GLU A C 1
ATOM 1728 O O . GLU A 1 209 ? -3.162 -12.172 4.055 1 89.62 209 GLU A O 1
ATOM 1733 N N . TYR A 1 210 ? -1.405 -13.133 5.121 1 82.25 210 TYR A N 1
ATOM 1734 C CA . TYR A 1 210 ? -1.859 -14.5 4.918 1 82.25 210 TYR A CA 1
ATOM 1735 C C . TYR A 1 210 ? -3.062 -14.812 5.801 1 82.25 210 TYR A C 1
ATOM 1737 O O . TYR A 1 210 ? -3.123 -14.383 6.957 1 82.25 210 TYR A O 1
ATOM 1745 N N . MET B 1 1 ? -15.344 -40 -16.234 1 26.62 1 MET B N 1
ATOM 1746 C CA . MET B 1 1 ? -14.375 -39.656 -17.281 1 26.62 1 MET B CA 1
ATOM 1747 C C . MET B 1 1 ? -13.211 -38.844 -16.703 1 26.62 1 MET B C 1
ATOM 1749 O O . MET B 1 1 ? -13.398 -37.75 -16.219 1 26.62 1 MET B O 1
ATOM 1753 N N . LYS B 1 2 ? -12.375 -39.438 -15.93 1 35.12 2 LYS B N 1
ATOM 1754 C CA . LYS B 1 2 ? -11.148 -39 -15.266 1 35.12 2 LYS B CA 1
ATOM 1755 C C . LYS B 1 2 ? -10.234 -38.25 -16.219 1 35.12 2 LYS B C 1
ATOM 1757 O O . LYS B 1 2 ? -9.562 -38.844 -17.062 1 35.12 2 LYS B O 1
ATOM 1762 N N . LYS B 1 3 ? -10.648 -37.094 -16.781 1 40.16 3 LYS B N 1
ATOM 1763 C CA . LYS B 1 3 ? -9.992 -36.438 -17.906 1 40.16 3 LYS B CA 1
ATOM 1764 C C . LYS B 1 3 ? -8.5 -36.25 -17.641 1 40.16 3 LYS B C 1
ATOM 1766 O O . LYS B 1 3 ? -8.109 -35.844 -16.547 1 40.16 3 LYS B O 1
ATOM 1771 N N . GLU B 1 4 ? -7.527 -36.875 -18.328 1 41.25 4 GLU B N 1
ATOM 1772 C CA . GLU B 1 4 ? -6.078 -37.031 -18.359 1 41.25 4 GLU B CA 1
ATOM 1773 C C . GLU B 1 4 ? -5.387 -35.656 -18.297 1 41.25 4 GLU B C 1
ATOM 1775 O O . GLU B 1 4 ? -5.359 -34.938 -19.297 1 41.25 4 GLU B O 1
ATOM 1780 N N . ILE B 1 5 ? -5.543 -34.812 -17.344 1 46.97 5 ILE B N 1
ATOM 1781 C CA . ILE B 1 5 ? -4.895 -33.562 -17.031 1 46.97 5 ILE B CA 1
ATOM 1782 C C . ILE B 1 5 ? -3.436 -33.594 -17.469 1 46.97 5 ILE B C 1
ATOM 1784 O O . ILE B 1 5 ? -2.832 -32.562 -17.75 1 46.97 5 ILE B O 1
ATOM 1788 N N . LYS B 1 6 ? -2.842 -34.875 -17.594 1 56.53 6 LYS B N 1
ATOM 1789 C CA . LYS B 1 6 ? -1.425 -35.062 -17.891 1 56.53 6 LYS B CA 1
ATOM 1790 C C . LYS B 1 6 ? -1.11 -34.625 -19.312 1 56.53 6 LYS B C 1
ATOM 1792 O O . LYS B 1 6 ? 0.009 -34.188 -19.609 1 56.53 6 LYS B O 1
ATOM 1797 N N . LYS B 1 7 ? -2.184 -34.531 -20.125 1 65.62 7 LYS B N 1
ATOM 1798 C CA . LYS B 1 7 ? -1.858 -34.438 -21.547 1 65.62 7 LYS B CA 1
ATOM 1799 C C . LYS B 1 7 ? -1.445 -33 -21.891 1 65.62 7 LYS B C 1
ATOM 1801 O O . LYS B 1 7 ? -0.648 -32.781 -22.812 1 65.62 7 LYS B O 1
ATOM 1806 N N . ASN B 1 8 ? -1.511 -31.984 -20.906 1 87.5 8 ASN B N 1
ATOM 1807 C CA . ASN B 1 8 ? -1.172 -30.625 -21.328 1 87.5 8 ASN B CA 1
ATOM 1808 C C . ASN B 1 8 ? -0.199 -29.969 -20.344 1 87.5 8 ASN B C 1
ATOM 1810 O O . ASN B 1 8 ? -0.196 -28.75 -20.203 1 87.5 8 ASN B O 1
ATOM 1814 N N . VAL B 1 9 ? 0.52 -30.938 -19.719 1 92.56 9 VAL B N 1
ATOM 1815 C CA . VAL B 1 9 ? 1.51 -30.438 -18.781 1 92.56 9 VAL B CA 1
ATOM 1816 C C . VAL B 1 9 ? 2.902 -30.5 -19.406 1 92.56 9 VAL B C 1
ATOM 1818 O O . VAL B 1 9 ? 3.316 -31.562 -19.891 1 92.56 9 VAL B O 1
ATOM 1821 N N . THR B 1 10 ? 3.535 -29.438 -19.484 1 94 10 THR B N 1
ATOM 1822 C CA . THR B 1 10 ? 4.914 -29.391 -19.953 1 94 10 THR B CA 1
ATOM 1823 C C . THR B 1 10 ? 5.863 -29.062 -18.797 1 94 10 THR B C 1
ATOM 1825 O O . THR B 1 10 ? 5.617 -28.125 -18.031 1 94 10 THR B O 1
ATOM 1828 N N . LEU B 1 11 ? 6.902 -29.859 -18.672 1 93.75 11 LEU B N 1
ATOM 1829 C CA . LEU B 1 11 ? 7.91 -29.641 -17.641 1 93.75 11 LEU B CA 1
ATOM 1830 C C . LEU B 1 11 ? 9.102 -28.875 -18.188 1 93.75 11 LEU B C 1
ATOM 1832 O O . LEU B 1 11 ? 9.578 -29.172 -19.297 1 93.75 11 LEU B O 1
ATOM 1836 N N . PHE B 1 12 ? 9.5 -27.844 -17.484 1 95.38 12 PHE B N 1
ATOM 1837 C CA . PHE B 1 12 ? 10.68 -27.062 -17.828 1 95.38 12 PHE B CA 1
ATOM 1838 C C . PHE B 1 12 ? 11.68 -27.062 -16.672 1 95.38 12 PHE B C 1
ATOM 1840 O O . PHE B 1 12 ? 11.32 -27.328 -15.531 1 95.38 12 PHE B O 1
ATOM 1847 N N . GLU B 1 13 ? 12.93 -26.859 -17.031 1 95 13 GLU B N 1
ATOM 1848 C CA . GLU B 1 13 ? 13.984 -26.719 -16.031 1 95 13 GLU B CA 1
ATOM 1849 C C . GLU B 1 13 ? 14.547 -25.297 -16.047 1 95 13 GLU B C 1
ATOM 1851 O O . GLU B 1 13 ? 15 -24.812 -17.078 1 95 13 GLU B O 1
ATOM 1856 N N . ASN B 1 14 ? 14.438 -24.594 -14.969 1 96.31 14 ASN B N 1
ATOM 1857 C CA . ASN B 1 14 ? 15.023 -23.281 -14.664 1 96.31 14 ASN B CA 1
ATOM 1858 C C . ASN B 1 14 ? 14.32 -22.156 -15.422 1 96.31 14 ASN B C 1
ATOM 1860 O O . ASN B 1 14 ? 14.164 -21.062 -14.891 1 96.31 14 ASN B O 1
ATOM 1864 N N . ASP B 1 15 ? 13.898 -22.375 -16.609 1 97.81 15 ASP B N 1
ATOM 1865 C CA . ASP B 1 15 ? 13.227 -21.359 -17.422 1 97.81 15 ASP B CA 1
ATOM 1866 C C . ASP B 1 15 ? 12.344 -22 -18.484 1 97.81 15 ASP B C 1
ATOM 1868 O O . ASP B 1 15 ? 12.422 -23.203 -18.719 1 97.81 15 ASP B O 1
ATOM 1872 N N . ILE B 1 16 ? 11.445 -21.234 -19.062 1 97.5 16 ILE B N 1
ATOM 1873 C CA . ILE B 1 16 ? 10.695 -21.672 -20.234 1 97.5 16 ILE B CA 1
ATOM 1874 C C . ILE B 1 16 ? 11.469 -21.344 -21.5 1 97.5 16 ILE B C 1
ATOM 1876 O O . ILE B 1 16 ? 12.43 -20.578 -21.469 1 97.5 16 ILE B O 1
ATOM 1880 N N . ASP B 1 17 ? 11.141 -22.016 -22.562 1 96.31 17 ASP B N 1
ATOM 1881 C CA . ASP B 1 17 ? 11.828 -21.719 -23.812 1 96.31 17 ASP B CA 1
ATOM 1882 C C . ASP B 1 17 ? 11.133 -20.594 -24.562 1 96.31 17 ASP B C 1
ATOM 1884 O O . ASP B 1 17 ? 10.008 -20.219 -24.234 1 96.31 17 ASP B O 1
ATOM 1888 N N . PRO B 1 18 ? 11.789 -19.969 -25.516 1 96.94 18 PRO B N 1
ATOM 1889 C CA . PRO B 1 18 ? 11.25 -18.812 -26.234 1 96.94 18 PRO B CA 1
ATOM 1890 C C . PRO B 1 18 ? 9.922 -19.109 -26.922 1 96.94 18 PRO B C 1
ATOM 1892 O O . PRO B 1 18 ? 9.047 -18.25 -26.984 1 96.94 18 PRO B O 1
ATOM 1895 N N . ASP B 1 19 ? 9.828 -20.328 -27.469 1 95.25 19 ASP B N 1
ATOM 1896 C CA . ASP B 1 19 ? 8.586 -20.688 -28.156 1 95.25 19 ASP B CA 1
ATOM 1897 C C . ASP B 1 19 ? 7.406 -20.672 -27.188 1 95.25 19 ASP B C 1
ATOM 1899 O O . ASP B 1 19 ? 6.332 -20.172 -27.516 1 95.25 19 ASP B O 1
ATOM 1903 N N . PHE B 1 20 ? 7.617 -21.219 -26.016 1 94.81 20 PHE B N 1
ATOM 1904 C CA . PHE B 1 20 ? 6.562 -21.234 -25.016 1 94.81 20 PHE B CA 1
ATOM 1905 C C . PHE B 1 20 ? 6.266 -19.828 -24.516 1 94.81 20 PHE B C 1
ATOM 1907 O O . PHE B 1 20 ? 5.102 -19.453 -24.328 1 94.81 20 PHE B O 1
ATOM 1914 N N . LEU B 1 21 ? 7.281 -19.031 -24.312 1 96.38 21 LEU B N 1
ATOM 1915 C CA . LEU B 1 21 ? 7.09 -17.625 -23.938 1 96.38 21 LEU B CA 1
ATOM 1916 C C . LEU B 1 21 ? 6.184 -16.922 -24.938 1 96.38 21 LEU B C 1
ATOM 1918 O O . LEU B 1 21 ? 5.234 -16.234 -24.547 1 96.38 21 LEU B O 1
ATOM 1922 N N . TYR B 1 22 ? 6.457 -17.094 -26.172 1 95.06 22 TYR B N 1
ATOM 1923 C CA . TYR B 1 22 ? 5.68 -16.422 -27.219 1 95.06 22 TYR B CA 1
ATOM 1924 C C . TYR B 1 22 ? 4.219 -16.859 -27.156 1 95.06 22 TYR B C 1
ATOM 1926 O O . TYR B 1 22 ? 3.316 -16.047 -27.359 1 95.06 22 TYR B O 1
ATOM 1934 N N . SER B 1 23 ? 4.062 -18.125 -26.906 1 93.25 23 SER B N 1
ATOM 1935 C CA . SER B 1 23 ? 2.695 -18.625 -26.797 1 93.25 23 SER B CA 1
ATOM 1936 C C . SER B 1 23 ? 1.96 -17.969 -25.625 1 93.25 23 SER B C 1
ATOM 1938 O O . SER B 1 23 ? 0.761 -17.703 -25.719 1 93.25 23 SER B O 1
ATOM 1940 N N . LEU B 1 24 ? 2.627 -17.75 -24.531 1 94.94 24 LEU B N 1
ATOM 1941 C CA . LEU B 1 24 ? 2.033 -17.125 -23.344 1 94.94 24 LEU B CA 1
ATOM 1942 C C . LEU B 1 24 ? 1.73 -15.656 -23.609 1 94.94 24 LEU B C 1
ATOM 1944 O O . LEU B 1 24 ? 0.692 -15.141 -23.188 1 94.94 24 LEU B O 1
ATOM 1948 N N . LEU B 1 25 ? 2.629 -14.953 -24.344 1 94.69 25 LEU B N 1
ATOM 1949 C CA . LEU B 1 25 ? 2.5 -13.531 -24.609 1 94.69 25 LEU B CA 1
ATOM 1950 C C . LEU B 1 25 ? 1.303 -13.258 -25.516 1 94.69 25 LEU B C 1
ATOM 1952 O O . LEU B 1 25 ? 0.799 -12.133 -25.562 1 94.69 25 LEU B O 1
ATOM 1956 N N . GLY B 1 26 ? 0.877 -14.289 -26.219 1 92.5 26 GLY B N 1
ATOM 1957 C CA . GLY B 1 26 ? -0.281 -14.156 -27.078 1 92.5 26 GLY B CA 1
ATOM 1958 C C . GLY B 1 26 ? -1.599 -14.227 -26.344 1 92.5 26 GLY B C 1
ATOM 1959 O O . GLY B 1 26 ? -2.656 -13.938 -26.906 1 92.5 26 GLY B O 1
ATOM 1960 N N . ASN B 1 27 ? -1.512 -14.602 -25.094 1 91.75 27 ASN B N 1
ATOM 1961 C CA . ASN B 1 27 ? -2.699 -14.664 -24.25 1 91.75 27 ASN B CA 1
ATOM 1962 C C . ASN B 1 27 ? -2.877 -13.391 -23.438 1 91.75 27 ASN B C 1
ATOM 1964 O O . ASN B 1 27 ? -1.941 -12.602 -23.297 1 91.75 27 ASN B O 1
ATOM 1968 N N . ASN B 1 28 ? -4.094 -13.203 -22.906 1 94.06 28 ASN B N 1
ATOM 1969 C CA . ASN B 1 28 ? -4.371 -11.992 -22.125 1 94.06 28 ASN B CA 1
ATOM 1970 C C . ASN B 1 28 ? -4.121 -12.219 -20.641 1 94.06 28 ASN B C 1
ATOM 1972 O O . ASN B 1 28 ? -4.121 -11.266 -19.859 1 94.06 28 ASN B O 1
ATOM 1976 N N . TYR B 1 29 ? -3.91 -13.523 -20.328 1 98.06 29 TYR B N 1
ATOM 1977 C CA . TYR B 1 29 ? -3.65 -13.781 -18.922 1 98.06 29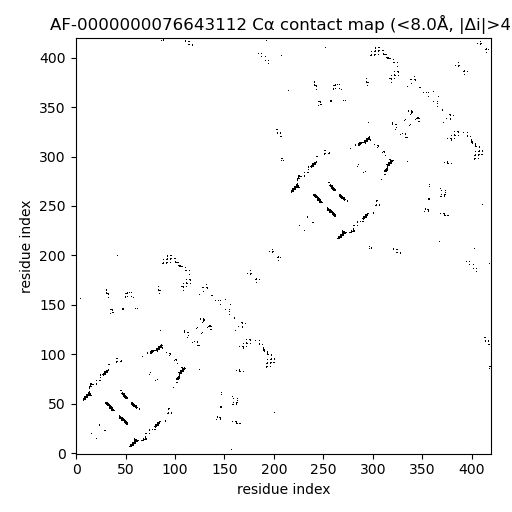 TYR B CA 1
ATOM 1978 C C . TYR B 1 29 ? -2.832 -15.055 -18.734 1 98.06 29 TYR B C 1
ATOM 1980 O O . TYR B 1 29 ? -2.791 -15.906 -19.625 1 98.06 29 TYR B O 1
ATOM 1988 N N . VAL B 1 30 ? -2.211 -15.156 -17.641 1 98.56 30 VAL B N 1
ATOM 1989 C CA . VAL B 1 30 ? -1.681 -16.406 -17.078 1 98.56 30 VAL B CA 1
ATOM 1990 C C . VAL B 1 30 ? -1.975 -16.469 -15.586 1 98.56 30 VAL B C 1
ATOM 1992 O O . VAL B 1 30 ? -2.066 -15.43 -14.922 1 98.56 30 VAL B O 1
ATOM 1995 N N . SER B 1 31 ? -2.193 -17.641 -15.07 1 98.75 31 SER B N 1
ATOM 1996 C CA . SER B 1 31 ? -2.229 -17.859 -13.625 1 98.75 31 SER B CA 1
ATOM 1997 C C . SER B 1 31 ? -0.926 -18.484 -13.133 1 98.75 31 SER B C 1
ATOM 1999 O O . SER B 1 31 ? -0.319 -19.297 -13.82 1 98.75 31 SER B O 1
ATOM 2001 N N . ILE B 1 32 ? -0.497 -18.078 -11.953 1 98.75 32 ILE B N 1
ATOM 2002 C CA . ILE B 1 32 ? 0.831 -18.453 -11.492 1 98.75 32 ILE B CA 1
ATOM 2003 C C . ILE B 1 32 ? 0.759 -18.891 -10.023 1 98.75 32 ILE B C 1
ATOM 2005 O O . ILE B 1 32 ? 0.004 -18.312 -9.242 1 98.75 32 ILE B O 1
ATOM 2009 N N . ASP B 1 33 ? 1.56 -19.812 -9.664 1 98 33 ASP B N 1
ATOM 2010 C CA . ASP B 1 33 ? 1.816 -20.234 -8.289 1 98 33 ASP B CA 1
ATOM 2011 C C . ASP B 1 33 ? 3.232 -20.781 -8.141 1 98 33 ASP B C 1
ATOM 2013 O O . ASP B 1 33 ? 3.838 -21.234 -9.117 1 98 33 ASP B O 1
ATOM 2017 N N . ILE B 1 34 ? 3.721 -20.75 -6.918 1 97.69 34 ILE B N 1
ATOM 2018 C CA . ILE B 1 34 ? 5.047 -21.328 -6.723 1 97.69 34 ILE B CA 1
ATOM 2019 C C . ILE B 1 34 ? 5.027 -22.281 -5.527 1 97.69 34 ILE B C 1
ATOM 2021 O O . ILE B 1 34 ? 4.156 -22.172 -4.66 1 97.69 34 ILE B O 1
ATOM 2025 N N . GLU B 1 35 ? 5.914 -23.203 -5.508 1 96.06 35 GLU B N 1
ATOM 2026 C CA . GLU B 1 35 ? 6.23 -24.047 -4.355 1 96.06 35 GLU B CA 1
ATOM 2027 C C . GLU B 1 35 ? 7.633 -23.766 -3.834 1 96.06 35 GLU B C 1
ATOM 2029 O O . GLU B 1 35 ? 8.555 -23.516 -4.617 1 96.06 35 GLU B O 1
ATOM 2034 N N . THR B 1 36 ? 7.777 -23.75 -2.555 1 95.69 36 THR B N 1
ATOM 2035 C CA . THR B 1 36 ? 9.031 -23.344 -1.921 1 95.69 36 THR B CA 1
ATOM 2036 C C . THR B 1 36 ? 9.453 -24.359 -0.868 1 95.69 36 THR B C 1
ATOM 2038 O O . THR B 1 36 ? 8.695 -25.266 -0.532 1 95.69 36 THR B O 1
ATOM 2041 N N . SER B 1 37 ? 10.68 -24.297 -0.362 1 94.31 37 SER B N 1
ATOM 2042 C CA . SER B 1 37 ? 11.211 -25.188 0.673 1 94.31 37 SER B CA 1
ATOM 2043 C C . SER B 1 37 ? 10.695 -24.781 2.053 1 94.31 37 SER B C 1
ATOM 2045 O O . SER B 1 37 ? 10.828 -25.547 3.012 1 94.31 37 SER B O 1
ATOM 2047 N N . GLY B 1 38 ? 10.172 -23.594 2.209 1 94.25 38 GLY B N 1
ATOM 2048 C CA . GLY B 1 38 ? 9.617 -23.047 3.436 1 94.25 38 GLY B CA 1
ATOM 2049 C C . GLY B 1 38 ? 8.875 -21.734 3.223 1 94.25 38 GLY B C 1
ATOM 2050 O O . GLY B 1 38 ? 8.539 -21.391 2.09 1 94.25 38 GLY B O 1
ATOM 2051 N N . LEU B 1 39 ? 8.648 -21.016 4.316 1 94.25 39 LEU B N 1
ATOM 2052 C CA . LEU B 1 39 ? 7.766 -19.859 4.234 1 94.25 39 LEU B CA 1
ATOM 2053 C C . LEU B 1 39 ? 8.57 -18.562 4.289 1 94.25 39 LEU B C 1
ATOM 2055 O O . LEU B 1 39 ? 8.023 -17.484 4.051 1 94.25 39 LEU B O 1
ATOM 2059 N N . ASP B 1 40 ? 9.836 -18.672 4.5 1 96.12 40 ASP B N 1
ATOM 2060 C CA . ASP B 1 40 ? 10.68 -17.484 4.664 1 96.12 40 ASP B CA 1
ATOM 2061 C C . ASP B 1 40 ? 11.367 -17.125 3.352 1 96.12 40 ASP B C 1
ATOM 2063 O O . ASP B 1 40 ? 12.32 -17.781 2.939 1 96.12 40 ASP B O 1
ATOM 2067 N N . TRP B 1 41 ? 10.961 -16.016 2.762 1 95.25 41 TRP B N 1
ATOM 2068 C CA . TRP B 1 41 ? 11.484 -15.617 1.459 1 95.25 41 TRP B CA 1
ATOM 2069 C C . TRP B 1 41 ? 12.961 -15.273 1.551 1 95.25 41 TRP B C 1
ATOM 2071 O O . TRP B 1 41 ? 13.672 -15.281 0.542 1 95.25 41 TRP B O 1
ATOM 2081 N N . LYS B 1 42 ? 13.453 -14.945 2.693 1 95.31 42 LYS B N 1
ATOM 2082 C CA . LYS B 1 42 ? 14.859 -14.594 2.875 1 95.31 42 LYS B CA 1
ATOM 2083 C C . LYS B 1 42 ? 15.742 -15.836 2.854 1 95.31 42 LYS B C 1
ATOM 2085 O O . LYS B 1 42 ? 16.844 -15.812 2.293 1 95.31 42 LYS B O 1
ATOM 2090 N N . GLU B 1 43 ? 15.234 -16.938 3.398 1 95.75 43 GLU B N 1
ATOM 2091 C CA . GLU B 1 43 ? 16.078 -18.109 3.66 1 95.75 43 GLU B CA 1
ATOM 2092 C C . GLU B 1 43 ? 15.703 -19.266 2.75 1 95.75 43 GLU B C 1
ATOM 2094 O O . GLU B 1 43 ? 16.547 -20.109 2.42 1 95.75 43 GLU B O 1
ATOM 2099 N N . ASP B 1 44 ? 14.477 -19.344 2.408 1 95.75 44 ASP B N 1
ATOM 2100 C CA . ASP B 1 44 ? 13.984 -20.5 1.672 1 95.75 44 ASP B CA 1
ATOM 2101 C C . ASP B 1 44 ? 14.094 -20.281 0.165 1 95.75 44 ASP B C 1
ATOM 2103 O O . ASP B 1 44 ? 14.391 -19.172 -0.287 1 95.75 44 ASP B O 1
ATOM 2107 N N . LYS B 1 45 ? 13.898 -21.422 -0.574 1 95.44 45 LYS B N 1
ATOM 2108 C CA . LYS B 1 45 ? 14.141 -21.422 -2.014 1 95.44 45 LYS B CA 1
ATOM 2109 C C . LYS B 1 45 ? 12.867 -21.766 -2.787 1 95.44 45 LYS B C 1
ATOM 2111 O O . LYS B 1 45 ? 12 -22.484 -2.275 1 95.44 45 LYS B O 1
ATOM 2116 N N . ILE B 1 46 ? 12.812 -21.203 -3.967 1 96.56 46 ILE B N 1
ATOM 2117 C CA . ILE B 1 46 ? 11.742 -21.578 -4.887 1 96.56 46 ILE B CA 1
ATOM 2118 C C . ILE B 1 46 ? 12.055 -22.922 -5.527 1 96.56 46 ILE B C 1
ATOM 2120 O O . ILE B 1 46 ? 13.148 -23.125 -6.059 1 96.56 46 ILE B O 1
ATOM 2124 N N . ALA B 1 47 ? 11.125 -23.859 -5.453 1 95.94 47 ALA B N 1
ATOM 2125 C CA . ALA B 1 47 ? 11.305 -25.188 -6.035 1 95.94 47 ALA B CA 1
ATOM 2126 C C . ALA B 1 47 ? 10.68 -25.266 -7.426 1 95.94 47 ALA B C 1
ATOM 2128 O O . ALA B 1 47 ? 11.344 -25.672 -8.383 1 95.94 47 ALA B O 1
ATOM 2129 N N . THR B 1 48 ? 9.406 -24.906 -7.492 1 96.5 48 THR B N 1
ATOM 2130 C CA . THR B 1 48 ? 8.719 -24.953 -8.781 1 96.5 48 THR B CA 1
ATOM 2131 C C . THR B 1 48 ? 7.867 -23.703 -8.992 1 96.5 48 THR B C 1
ATOM 2133 O O . THR B 1 48 ? 7.465 -23.047 -8.023 1 96.5 48 THR B O 1
ATOM 2136 N N . ILE B 1 49 ? 7.66 -23.266 -10.195 1 97.88 49 ILE B N 1
ATOM 2137 C CA . ILE B 1 49 ? 6.719 -22.25 -10.648 1 97.88 49 ILE B CA 1
ATOM 2138 C C . ILE B 1 49 ? 5.715 -22.875 -11.617 1 97.88 49 ILE B C 1
ATOM 2140 O O . ILE B 1 49 ? 6.102 -23.531 -12.594 1 97.88 49 ILE B O 1
ATOM 2144 N N . GLN B 1 50 ? 4.484 -22.781 -11.32 1 97.88 50 GLN B N 1
ATOM 2145 C CA . GLN B 1 50 ? 3.416 -23.266 -12.188 1 97.88 50 GLN B CA 1
ATOM 2146 C C . GLN B 1 50 ? 2.77 -22.109 -12.961 1 97.88 50 GLN B C 1
ATOM 2148 O O . GLN B 1 50 ? 2.521 -21.047 -12.391 1 97.88 50 GLN B O 1
ATOM 2153 N N . ILE B 1 51 ? 2.586 -22.266 -14.227 1 98.38 51 ILE B N 1
ATOM 2154 C CA . ILE B 1 51 ? 1.903 -21.297 -15.07 1 98.38 51 ILE B CA 1
ATOM 2155 C C . ILE B 1 51 ? 0.81 -21.984 -15.875 1 98.38 51 ILE B C 1
ATOM 2157 O O . ILE B 1 51 ? 1.054 -23.016 -16.5 1 98.38 51 ILE B O 1
ATOM 2161 N N . PHE B 1 52 ? -0.375 -21.438 -15.82 1 97 52 PHE B N 1
ATOM 2162 C CA . PHE B 1 52 ? -1.509 -21.984 -16.547 1 97 52 PHE B CA 1
ATOM 2163 C C . PHE B 1 52 ? -2.152 -20.922 -17.438 1 97 52 PHE B C 1
ATOM 2165 O O . PHE B 1 52 ? -2.318 -19.781 -17.016 1 97 52 PHE B O 1
ATOM 2172 N N . THR B 1 53 ? -2.439 -21.25 -18.656 1 95.19 53 THR B N 1
ATOM 2173 C CA . THR B 1 53 ? -3.268 -20.422 -19.531 1 95.19 53 THR B CA 1
ATOM 2174 C C . THR B 1 53 ? -3.986 -21.281 -20.562 1 95.19 53 THR B C 1
ATOM 2176 O O . THR B 1 53 ? -3.395 -22.203 -21.125 1 95.19 53 THR B O 1
ATOM 2179 N N . CYS B 1 54 ? -5.262 -21.078 -20.688 1 91.19 54 CYS B N 1
ATOM 2180 C CA . CYS B 1 54 ? -6.078 -21.625 -21.766 1 91.19 54 CYS B CA 1
ATOM 2181 C C . CYS B 1 54 ? -5.875 -23.125 -21.891 1 91.19 54 CYS B C 1
ATOM 2183 O O . CYS B 1 54 ? -5.621 -23.641 -22.984 1 91.19 54 CYS B O 1
ATOM 2185 N N . GLY B 1 55 ? -5.809 -23.828 -20.797 1 89.62 55 GLY B N 1
ATOM 2186 C CA . GLY B 1 55 ? -5.793 -25.281 -20.812 1 89.62 55 GLY B CA 1
ATOM 2187 C C . GLY B 1 55 ? -4.395 -25.859 -20.812 1 89.62 55 GLY B C 1
ATOM 2188 O O . GLY B 1 55 ? -4.223 -27.078 -20.703 1 89.62 55 GLY B O 1
ATOM 2189 N N . ASN B 1 56 ? -3.373 -25.031 -20.922 1 92 56 ASN B N 1
ATOM 2190 C CA . ASN B 1 56 ? -1.985 -25.484 -20.891 1 92 56 ASN B CA 1
ATOM 2191 C C . ASN B 1 56 ? -1.299 -25.109 -19.594 1 92 56 ASN B C 1
ATOM 2193 O O . ASN B 1 56 ? -1.506 -24.016 -19.062 1 92 56 ASN B O 1
ATOM 2197 N N . ILE B 1 57 ? -0.507 -26.078 -19.094 1 94.81 57 ILE B N 1
ATOM 2198 C CA . ILE B 1 57 ? 0.188 -25.844 -17.828 1 94.81 57 ILE B CA 1
ATOM 2199 C C . ILE B 1 57 ? 1.687 -26.062 -18.016 1 94.81 57 ILE B C 1
ATOM 2201 O O . ILE B 1 57 ? 2.1 -27.016 -18.672 1 94.81 57 ILE B O 1
ATOM 2205 N N . ALA B 1 58 ? 2.428 -25.172 -17.578 1 96.69 58 ALA B N 1
ATOM 2206 C CA . ALA B 1 58 ? 3.873 -25.344 -17.438 1 96.69 58 ALA B CA 1
ATOM 2207 C C . ALA B 1 58 ? 4.273 -25.469 -15.977 1 96.69 58 ALA B C 1
ATOM 2209 O O . ALA B 1 58 ? 3.779 -24.719 -15.125 1 96.69 58 ALA B O 1
ATOM 2210 N N . ILE B 1 59 ? 5.047 -26.453 -15.672 1 96.44 59 ILE B N 1
ATOM 2211 C CA . ILE B 1 59 ? 5.711 -26.562 -14.375 1 96.44 59 ILE B CA 1
ATOM 2212 C C . ILE B 1 59 ? 7.215 -26.375 -14.555 1 96.44 59 ILE B C 1
ATOM 2214 O O . ILE B 1 59 ? 7.871 -27.188 -15.219 1 96.44 59 ILE B O 1
ATOM 2218 N N . ILE B 1 60 ? 7.77 -25.328 -14.016 1 96.88 60 ILE B N 1
ATOM 2219 C CA . ILE B 1 60 ? 9.188 -25 -14.125 1 96.88 60 ILE B CA 1
ATOM 2220 C C . ILE B 1 60 ? 9.914 -25.391 -12.844 1 96.88 60 ILE B C 1
ATOM 2222 O O . ILE B 1 60 ? 9.648 -24.812 -11.781 1 96.88 60 ILE B O 1
ATOM 2226 N N . LYS B 1 61 ? 10.766 -26.328 -12.906 1 95.75 61 LYS B N 1
ATOM 2227 C CA . LYS B 1 61 ? 11.594 -26.703 -11.773 1 95.75 61 LYS B CA 1
ATOM 2228 C C . LYS B 1 61 ? 12.836 -25.828 -11.672 1 95.75 61 LYS B C 1
ATOM 2230 O O . LYS B 1 61 ? 13.641 -25.766 -12.609 1 95.75 61 LYS B O 1
ATOM 2235 N N . ILE B 1 62 ? 12.945 -25.156 -10.586 1 95.06 62 ILE B N 1
ATOM 2236 C CA . ILE B 1 62 ? 14.094 -24.281 -10.375 1 95.06 62 ILE B CA 1
ATOM 2237 C C . ILE B 1 62 ? 15.227 -25.078 -9.727 1 95.06 62 ILE B C 1
ATOM 2239 O O . ILE B 1 62 ? 15.328 -25.125 -8.5 1 95.06 62 ILE B O 1
ATOM 2243 N N . GLN B 1 63 ? 16.078 -25.641 -10.484 1 90.94 63 GLN B N 1
ATOM 2244 C CA . GLN B 1 63 ? 17.141 -26.5 -10.016 1 90.94 63 GLN B CA 1
ATOM 2245 C C . GLN B 1 63 ? 18.391 -25.703 -9.672 1 90.94 63 GLN B C 1
ATOM 2247 O O . GLN B 1 63 ? 19.156 -26.078 -8.766 1 90.94 63 GLN B O 1
ATOM 2252 N N . ASN B 1 64 ? 18.562 -24.703 -10.445 1 91.75 64 ASN B N 1
ATOM 2253 C CA . ASN B 1 64 ? 19.688 -23.797 -10.219 1 91.75 64 ASN B CA 1
ATOM 2254 C C . ASN B 1 64 ? 19.234 -22.484 -9.617 1 91.75 64 ASN B C 1
ATOM 2256 O O . ASN B 1 64 ? 18.719 -21.609 -10.328 1 91.75 64 ASN B O 1
ATOM 2260 N N . GLN B 1 65 ? 19.578 -22.297 -8.398 1 89.69 65 GLN B N 1
ATOM 2261 C CA . GLN B 1 65 ? 19.078 -21.141 -7.668 1 89.69 65 GLN B CA 1
ATOM 2262 C C . GLN B 1 65 ? 19.781 -19.859 -8.109 1 89.69 65 GLN B C 1
ATOM 2264 O O . GLN B 1 65 ? 19.312 -18.75 -7.828 1 89.69 65 GLN B O 1
ATOM 2269 N N . ASP B 1 66 ? 20.828 -19.984 -8.812 1 91.06 66 ASP B N 1
ATOM 2270 C CA . ASP B 1 66 ? 21.609 -18.828 -9.234 1 91.06 66 ASP B CA 1
ATOM 2271 C C . ASP B 1 66 ? 21.266 -18.438 -10.672 1 91.06 66 ASP B C 1
ATOM 2273 O O . ASP B 1 66 ? 21.703 -17.391 -11.156 1 91.06 66 ASP B O 1
ATOM 2277 N N . TYR B 1 67 ? 20.438 -19.266 -11.289 1 90.88 67 TYR B N 1
ATOM 2278 C CA . TYR B 1 67 ? 20.047 -19 -12.664 1 90.88 67 TYR B CA 1
ATOM 2279 C C . TYR B 1 67 ? 18.953 -17.938 -12.734 1 90.88 67 TYR B C 1
ATOM 2281 O O . TYR B 1 67 ? 18.016 -17.953 -11.93 1 90.88 67 TYR B O 1
ATOM 2289 N N . SER B 1 68 ? 19.141 -17 -13.664 1 92.19 68 SER B N 1
ATOM 2290 C CA . SER B 1 68 ? 18.109 -16 -13.93 1 92.19 68 SER B CA 1
ATOM 2291 C C . SER B 1 68 ? 17.188 -16.453 -15.062 1 92.19 68 SER B C 1
ATOM 2293 O O . SER B 1 68 ? 17.625 -16.562 -16.219 1 92.19 68 SER B O 1
ATOM 2295 N N . PRO B 1 69 ? 15.977 -16.734 -14.781 1 97 69 PRO B N 1
ATOM 2296 C CA . PRO B 1 69 ? 15.047 -17.172 -15.836 1 97 69 PRO B CA 1
ATOM 2297 C C . PRO B 1 69 ? 14.547 -16 -16.688 1 97 69 PRO B C 1
ATOM 2299 O O . PRO B 1 69 ? 13.414 -15.555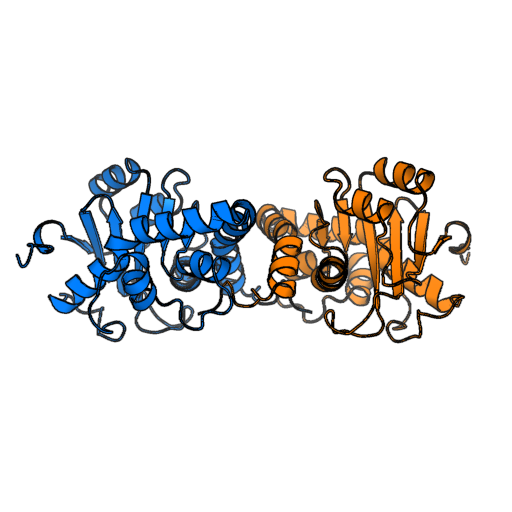 -16.531 1 97 69 PRO B O 1
ATOM 2302 N N . ASP B 1 70 ? 15.297 -15.617 -17.688 1 97.31 70 ASP B N 1
ATOM 2303 C CA . ASP B 1 70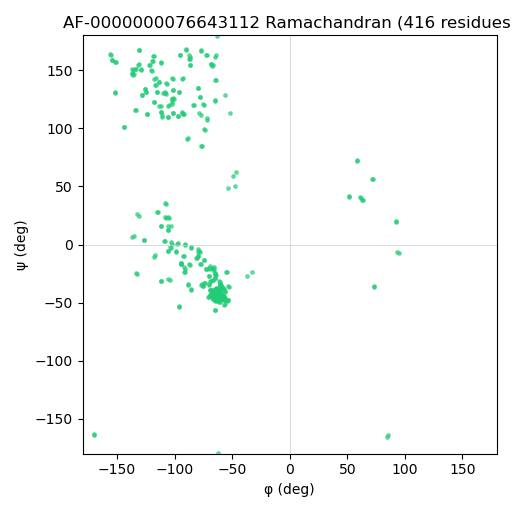 ? 15.078 -14.391 -18.438 1 97.31 70 ASP B CA 1
ATOM 2304 C C . ASP B 1 70 ? 13.734 -14.438 -19.172 1 97.31 70 ASP B C 1
ATOM 2306 O O . ASP B 1 70 ? 13.07 -13.406 -19.312 1 97.31 70 ASP B O 1
ATOM 2310 N N . ASN B 1 71 ? 13.391 -15.594 -19.672 1 98.12 71 ASN B N 1
ATOM 2311 C CA . ASN B 1 71 ? 12.109 -15.711 -20.359 1 98.12 71 ASN B CA 1
ATOM 2312 C C . ASN B 1 71 ? 10.938 -15.531 -19.406 1 98.12 71 ASN B C 1
ATOM 2314 O O . ASN B 1 71 ? 9.961 -14.852 -19.734 1 98.12 71 ASN B O 1
ATOM 2318 N N . LEU B 1 72 ? 11.008 -16.109 -18.219 1 98.31 72 LEU B N 1
ATOM 2319 C CA . LEU B 1 72 ? 9.969 -15.906 -17.219 1 98.31 72 LEU B CA 1
ATOM 2320 C C . LEU B 1 72 ? 9.891 -14.445 -16.797 1 98.31 72 LEU B C 1
ATOM 2322 O O . LEU B 1 72 ? 8.789 -13.891 -16.672 1 98.31 72 LEU B O 1
ATOM 2326 N N . ILE B 1 73 ? 11.039 -13.883 -16.594 1 97.94 73 ILE B N 1
ATOM 2327 C CA . ILE B 1 73 ? 11.094 -12.484 -16.172 1 97.94 73 ILE B CA 1
ATOM 2328 C C . ILE B 1 73 ? 10.453 -11.594 -17.234 1 97.94 73 ILE B C 1
ATOM 2330 O O . ILE B 1 73 ? 9.727 -10.656 -16.906 1 97.94 73 ILE B O 1
ATOM 2334 N N . HIS B 1 74 ? 10.719 -11.945 -18.469 1 98.12 74 HIS B N 1
ATOM 2335 C CA . HIS B 1 74 ? 10.086 -11.227 -19.578 1 98.12 74 HIS B CA 1
ATOM 2336 C C . HIS B 1 74 ? 8.562 -11.312 -19.484 1 98.12 74 HIS B C 1
ATOM 2338 O O . HIS B 1 74 ? 7.867 -10.305 -19.641 1 98.12 74 HIS B O 1
ATOM 2344 N N . LEU B 1 75 ? 8.055 -12.445 -19.219 1 98.19 75 LEU B N 1
ATOM 2345 C CA . LEU B 1 75 ? 6.621 -12.648 -19.047 1 98.19 75 LEU B CA 1
ATOM 2346 C C . LEU B 1 75 ? 6.098 -11.852 -17.859 1 98.19 75 LEU B C 1
ATOM 2348 O O . LEU B 1 75 ? 5.082 -11.156 -17.969 1 98.19 75 LEU B O 1
ATOM 2352 N N . PHE B 1 76 ? 6.805 -11.922 -16.688 1 98.38 76 PHE B N 1
ATOM 2353 C CA . PHE B 1 76 ? 6.383 -11.281 -15.453 1 98.38 76 PHE B CA 1
ATOM 2354 C C . PHE B 1 76 ? 6.293 -9.773 -15.625 1 98.38 76 PHE B C 1
ATOM 2356 O O . PHE B 1 76 ? 5.395 -9.133 -15.078 1 98.38 76 PHE B O 1
ATOM 2363 N N . LYS B 1 77 ? 7.148 -9.219 -16.484 1 97.44 77 LYS B N 1
ATOM 2364 C CA . LYS B 1 77 ? 7.238 -7.773 -16.656 1 97.44 77 LYS B CA 1
ATOM 2365 C C . LYS B 1 77 ? 6.23 -7.281 -17.688 1 97.44 77 LYS B C 1
ATOM 2367 O O . LYS B 1 77 ? 5.969 -6.082 -17.781 1 97.44 77 LYS B O 1
ATOM 2372 N N . ASN B 1 78 ? 5.742 -8.203 -18.484 1 97.88 78 ASN B N 1
ATOM 2373 C CA . ASN B 1 78 ? 4.879 -7.805 -19.594 1 97.88 78 ASN B CA 1
ATOM 2374 C C . ASN B 1 78 ? 3.578 -7.184 -19.094 1 97.88 78 ASN B C 1
ATOM 2376 O O . ASN B 1 78 ? 2.822 -7.82 -18.359 1 97.88 78 ASN B O 1
ATOM 2380 N N . LYS B 1 79 ? 3.275 -5.961 -19.516 1 97.12 79 LYS B N 1
ATOM 2381 C CA . LYS B 1 79 ? 2.125 -5.207 -19.016 1 97.12 79 LYS B CA 1
ATOM 2382 C C . LYS B 1 79 ? 0.84 -5.652 -19.719 1 97.12 79 LYS B C 1
ATOM 2384 O O . LYS B 1 79 ? -0.26 -5.328 -19.266 1 97.12 79 LYS B O 1
ATOM 2389 N N . ASN B 1 80 ? 0.962 -6.406 -20.75 1 97.25 80 ASN B N 1
ATOM 2390 C CA . ASN B 1 80 ? -0.205 -6.777 -21.531 1 97.25 80 ASN B CA 1
ATOM 2391 C C . ASN B 1 80 ? -0.773 -8.125 -21.094 1 97.25 80 ASN B C 1
ATOM 2393 O O . ASN B 1 80 ? -1.883 -8.492 -21.484 1 97.25 80 ASN B O 1
ATOM 2397 N N . VAL B 1 81 ? -0.027 -8.891 -20.359 1 98.19 81 VAL B N 1
ATOM 2398 C CA . VAL B 1 81 ? -0.481 -10.18 -19.844 1 98.19 81 VAL B CA 1
ATOM 2399 C C . VAL B 1 81 ? -0.797 -10.062 -18.359 1 98.19 81 VAL B C 1
ATOM 2401 O O . VAL B 1 81 ? 0.055 -9.656 -17.562 1 98.19 81 VAL B O 1
ATOM 2404 N N . LEU B 1 82 ? -2.021 -10.336 -18.031 1 98.69 82 LEU B N 1
ATOM 2405 C CA . LEU B 1 82 ? -2.428 -10.328 -16.641 1 98.69 82 LEU B CA 1
ATOM 2406 C C . LEU B 1 82 ? -1.925 -11.57 -15.914 1 98.69 82 LEU B C 1
ATOM 2408 O O . LEU B 1 82 ? -2.143 -12.695 -16.375 1 98.69 82 LEU B O 1
ATOM 2412 N N . LYS B 1 83 ? -1.139 -11.422 -14.883 1 98.88 83 LYS B N 1
ATOM 2413 C CA . LYS B 1 83 ? -0.7 -12.531 -14.031 1 98.88 83 LYS B CA 1
ATOM 2414 C C . LYS B 1 83 ? -1.619 -12.695 -12.828 1 98.88 83 LYS B C 1
ATOM 2416 O O . LYS B 1 83 ? -1.665 -11.828 -11.953 1 98.88 83 LYS B O 1
ATOM 2421 N N . ILE B 1 84 ? -2.352 -13.766 -12.711 1 98.94 84 ILE B N 1
ATOM 2422 C CA . ILE B 1 84 ? -3.32 -14 -11.648 1 98.94 84 ILE B CA 1
ATOM 2423 C C . ILE B 1 84 ? -2.73 -14.961 -10.617 1 98.94 84 ILE B C 1
ATOM 2425 O O . ILE B 1 84 ? -2.246 -16.031 -10.969 1 98.94 84 ILE B O 1
ATOM 2429 N N . PHE B 1 85 ? -2.711 -14.57 -9.383 1 98.81 85 PHE B N 1
ATOM 2430 C CA . PHE B 1 85 ? -2.223 -15.352 -8.25 1 98.81 85 PHE B CA 1
ATOM 2431 C C . PHE B 1 85 ? -3.338 -15.602 -7.242 1 98.81 85 PHE B C 1
ATOM 2433 O O . PHE B 1 85 ? -4.398 -14.984 -7.316 1 98.81 85 PHE B O 1
ATOM 2440 N N . HIS B 1 86 ? -3.152 -16.547 -6.395 1 98.44 86 HIS B N 1
ATOM 2441 C CA . HIS B 1 86 ? -3.797 -16.609 -5.086 1 98.44 86 HIS B CA 1
ATOM 2442 C C . HIS B 1 86 ? -2.785 -16.391 -3.963 1 98.44 86 HIS B C 1
ATOM 2444 O O . HIS B 1 86 ? -1.881 -17.203 -3.777 1 98.44 86 HIS B O 1
ATOM 2450 N N . HIS B 1 87 ? -2.832 -15.25 -3.25 1 96.81 87 HIS B N 1
ATOM 2451 C CA . HIS B 1 87 ? -1.867 -14.781 -2.264 1 96.81 87 HIS B CA 1
ATOM 2452 C C . HIS B 1 87 ? -0.575 -14.328 -2.932 1 96.81 87 HIS B C 1
ATOM 2454 O O . HIS B 1 87 ? 0.512 -14.781 -2.568 1 96.81 87 HIS B O 1
ATOM 2460 N N . ALA B 1 88 ? -0.709 -13.438 -3.816 1 98.5 88 ALA B N 1
ATOM 2461 C CA . ALA B 1 88 ? 0.357 -12.883 -4.652 1 98.5 88 ALA B CA 1
ATOM 2462 C C . ALA B 1 88 ? 1.521 -12.391 -3.797 1 98.5 88 ALA B C 1
ATOM 2464 O O . ALA B 1 88 ? 2.684 -12.516 -4.188 1 98.5 88 ALA B O 1
ATOM 2465 N N . MET B 1 89 ? 1.224 -11.836 -2.633 1 97.62 89 MET B N 1
ATOM 2466 C CA . MET B 1 89 ? 2.262 -11.258 -1.78 1 97.62 89 MET B CA 1
ATOM 2467 C C . MET B 1 89 ? 3.336 -12.289 -1.46 1 97.62 89 MET B C 1
ATOM 2469 O O . MET B 1 89 ? 4.523 -11.969 -1.431 1 97.62 89 MET B O 1
ATOM 2473 N N . PHE B 1 90 ? 2.92 -13.508 -1.205 1 97.69 90 PHE B N 1
ATOM 2474 C CA . PHE B 1 90 ? 3.855 -14.578 -0.884 1 97.69 90 PHE B CA 1
ATOM 2475 C C . PHE B 1 90 ? 4.75 -14.891 -2.078 1 97.69 90 PHE B C 1
ATOM 2477 O O . PHE B 1 90 ? 5.973 -14.797 -1.985 1 97.69 90 PHE B O 1
ATOM 2484 N N . ASP B 1 91 ? 4.145 -15.211 -3.186 1 98.19 91 ASP B N 1
ATOM 2485 C CA . ASP B 1 91 ? 4.859 -15.625 -4.391 1 98.19 91 ASP B CA 1
ATOM 2486 C C . ASP B 1 91 ? 5.77 -14.508 -4.898 1 98.19 91 ASP B C 1
ATOM 2488 O O . ASP B 1 91 ? 6.945 -14.75 -5.188 1 98.19 91 ASP B O 1
ATOM 2492 N N . ILE B 1 92 ? 5.223 -13.336 -4.973 1 98.38 92 ILE B N 1
ATOM 2493 C CA . ILE B 1 92 ? 5.914 -12.211 -5.59 1 98.38 92 ILE B CA 1
ATOM 2494 C C . ILE B 1 92 ? 7.082 -11.773 -4.703 1 98.38 92 ILE B C 1
ATOM 2496 O O . ILE B 1 92 ? 8.133 -11.383 -5.203 1 98.38 92 ILE B O 1
ATOM 2500 N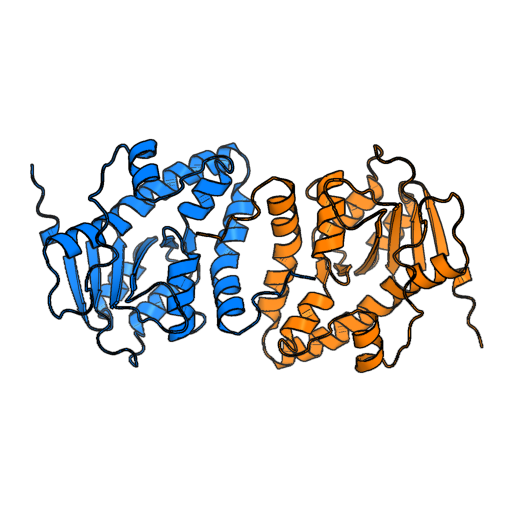 N . ARG B 1 93 ? 6.906 -11.875 -3.391 1 97.56 93 ARG B N 1
ATOM 2501 C CA . ARG B 1 93 ? 8.008 -11.531 -2.5 1 97.56 93 ARG B CA 1
ATOM 2502 C C . ARG B 1 93 ? 9.188 -12.477 -2.689 1 97.56 93 ARG B C 1
ATOM 2504 O O . ARG B 1 93 ? 10.336 -12.039 -2.746 1 97.56 93 ARG B O 1
ATOM 2511 N N . PHE B 1 94 ? 8.93 -13.82 -2.809 1 97.69 94 PHE B N 1
ATOM 2512 C CA . PHE B 1 94 ? 9.977 -14.797 -3.082 1 97.69 94 PHE B CA 1
ATOM 2513 C C . PHE B 1 94 ? 10.711 -14.453 -4.375 1 97.69 94 PHE B C 1
ATOM 2515 O O . PHE B 1 94 ? 11.938 -14.414 -4.402 1 97.69 94 PHE B O 1
ATOM 2522 N N . MET B 1 95 ? 9.93 -14.18 -5.371 1 97.88 95 MET B N 1
ATOM 2523 C CA . MET B 1 95 ? 10.516 -13.969 -6.691 1 97.88 95 MET B CA 1
ATOM 2524 C C . MET B 1 95 ? 11.211 -12.609 -6.762 1 97.88 95 MET B C 1
ATOM 2526 O O . MET B 1 95 ? 12.219 -12.461 -7.457 1 97.88 95 MET B O 1
ATOM 2530 N N . THR B 1 96 ? 10.672 -11.648 -6.043 1 97.31 96 THR B N 1
ATOM 2531 C CA . THR B 1 96 ? 11.32 -10.344 -5.961 1 97.31 96 THR B CA 1
ATOM 2532 C C . THR B 1 96 ? 12.672 -10.453 -5.254 1 97.31 96 THR B C 1
ATOM 2534 O O . THR B 1 96 ? 13.648 -9.828 -5.668 1 97.31 96 THR B O 1
ATOM 2537 N N . ASN B 1 97 ? 12.703 -11.195 -4.227 1 96.81 97 ASN B N 1
ATOM 2538 C CA . ASN B 1 97 ? 13.961 -11.406 -3.514 1 96.81 97 ASN B CA 1
ATOM 2539 C C . ASN B 1 97 ? 15.023 -12.023 -4.426 1 96.81 97 ASN B C 1
ATOM 2541 O O . ASN B 1 97 ? 16.188 -11.656 -4.352 1 96.81 97 ASN B O 1
ATOM 2545 N N . LYS B 1 98 ? 14.625 -12.883 -5.277 1 95.69 98 LYS B N 1
ATOM 2546 C CA . LYS B 1 98 ? 15.555 -13.625 -6.117 1 95.69 98 LYS B CA 1
ATOM 2547 C C . LYS B 1 98 ? 15.914 -12.844 -7.375 1 95.69 98 LYS B C 1
ATOM 2549 O O . LYS B 1 98 ? 17.062 -12.852 -7.812 1 95.69 98 LYS B O 1
ATOM 2554 N N . TRP B 1 99 ? 14.922 -12.172 -7.914 1 96 99 TRP B N 1
ATOM 2555 C CA . TRP B 1 99 ? 15.148 -11.672 -9.266 1 96 99 TRP B CA 1
ATOM 2556 C C . TRP B 1 99 ? 14.875 -10.18 -9.352 1 96 99 TRP B C 1
ATOM 2558 O O . TRP B 1 99 ? 14.922 -9.586 -10.438 1 96 99 TRP B O 1
ATOM 2568 N N . GLY B 1 100 ? 14.562 -9.508 -8.266 1 93.06 100 GLY B N 1
ATOM 2569 C CA . GLY B 1 100 ? 14.312 -8.078 -8.258 1 93.06 100 GLY B CA 1
ATOM 2570 C C . GLY B 1 100 ? 12.883 -7.719 -8.641 1 93.06 100 GLY B C 1
ATOM 2571 O O . GLY B 1 100 ? 11.984 -8.562 -8.555 1 93.06 100 GLY B O 1
ATOM 2572 N N . ARG B 1 101 ? 12.664 -6.469 -8.945 1 89.19 101 ARG B N 1
ATOM 2573 C CA . ARG B 1 101 ? 11.344 -6 -9.328 1 89.19 101 ARG B CA 1
ATOM 2574 C C . ARG B 1 101 ? 10.969 -6.508 -10.719 1 89.19 101 ARG B C 1
ATOM 2576 O O . ARG B 1 101 ? 11.492 -6.027 -11.727 1 89.19 101 ARG B O 1
ATOM 2583 N N . VAL B 1 102 ? 9.984 -7.484 -10.781 1 89.31 102 VAL B N 1
ATOM 2584 C CA . VAL B 1 102 ? 9.852 -8.125 -12.086 1 89.31 102 VAL B CA 1
ATOM 2585 C C . VAL B 1 102 ? 8.367 -8.266 -12.438 1 89.31 102 VAL B C 1
ATOM 2587 O O . VAL B 1 102 ? 8.023 -8.852 -13.469 1 89.31 102 VAL B O 1
ATOM 2590 N N . PHE B 1 103 ? 7.512 -7.68 -11.586 1 97.19 103 PHE B N 1
ATOM 2591 C CA . PHE B 1 103 ? 6.117 -7.969 -11.906 1 97.19 103 PHE B CA 1
ATOM 2592 C C . PHE B 1 103 ? 5.375 -6.695 -12.297 1 97.19 103 PHE B C 1
ATOM 2594 O O . PHE B 1 103 ? 5.566 -5.648 -11.68 1 97.19 103 PHE B O 1
ATOM 2601 N N . SER B 1 104 ? 4.609 -6.812 -13.289 1 96.94 104 SER B N 1
ATOM 2602 C CA . SER B 1 104 ? 3.623 -5.82 -13.703 1 96.94 104 SER B CA 1
ATOM 2603 C C . SER B 1 104 ? 2.281 -6.473 -14.023 1 96.94 104 SER B C 1
ATOM 2605 O O . SER B 1 104 ? 2.232 -7.633 -14.438 1 96.94 104 SER B O 1
ATOM 2607 N N . ASN B 1 105 ? 1.159 -5.781 -13.852 1 98.12 105 ASN B N 1
ATOM 2608 C CA . ASN B 1 105 ? -0.178 -6.223 -14.234 1 98.12 105 ASN B CA 1
ATOM 2609 C C . ASN B 1 105 ? -0.554 -7.531 -13.547 1 98.12 105 ASN B C 1
ATOM 2611 O O . ASN B 1 105 ? -0.672 -8.57 -14.203 1 98.12 105 ASN B O 1
ATOM 2615 N N . ILE B 1 106 ? -0.817 -7.469 -12.242 1 98.62 106 ILE B N 1
ATOM 2616 C CA . ILE B 1 106 ? -1.12 -8.688 -11.508 1 98.62 106 ILE B CA 1
ATOM 2617 C C . ILE B 1 106 ? -2.525 -8.602 -10.914 1 98.62 106 ILE B C 1
ATOM 2619 O O . ILE B 1 106 ? -3.082 -7.508 -10.781 1 98.62 106 ILE B O 1
ATOM 2623 N N . ALA B 1 107 ? -3.102 -9.664 -10.625 1 98.81 107 ALA B N 1
ATOM 2624 C CA . ALA B 1 107 ? -4.32 -9.844 -9.844 1 98.81 107 ALA B CA 1
ATOM 2625 C C . ALA B 1 107 ? -4.121 -10.875 -8.742 1 98.81 107 ALA B C 1
ATOM 2627 O O . ALA B 1 107 ? -3.316 -11.805 -8.891 1 98.81 107 ALA B O 1
ATOM 2628 N N . CYS B 1 108 ? -4.836 -10.727 -7.688 1 98.81 108 CYS B N 1
ATOM 2629 C CA . CYS B 1 108 ? -4.77 -11.656 -6.562 1 98.81 108 CYS B CA 1
ATOM 2630 C C . CYS B 1 108 ? -6.168 -12.023 -6.074 1 98.81 108 CYS B C 1
ATOM 2632 O O . CYS B 1 108 ? -6.871 -11.188 -5.504 1 98.81 108 CYS B O 1
ATOM 2634 N N . THR B 1 109 ? -6.508 -13.258 -6.207 1 98.81 109 THR B N 1
ATOM 2635 C CA . THR B 1 109 ? -7.859 -13.688 -5.855 1 98.81 109 THR B CA 1
ATOM 2636 C C . THR B 1 109 ? -8.07 -13.609 -4.344 1 98.81 109 THR B C 1
ATOM 2638 O O . THR B 1 109 ? -9.188 -13.352 -3.885 1 98.81 109 THR B O 1
ATOM 2641 N N . LYS B 1 110 ? -7.031 -13.812 -3.545 1 98.5 110 LYS B N 1
ATOM 2642 C CA . LYS B 1 110 ? -7.188 -13.711 -2.096 1 98.5 110 LYS B CA 1
ATOM 2643 C C . LYS B 1 110 ? -7.508 -12.281 -1.675 1 98.5 110 LYS B C 1
ATOM 2645 O O . LYS B 1 110 ? -8.414 -12.055 -0.869 1 98.5 110 LYS B O 1
ATOM 2650 N N . VAL B 1 111 ? -6.773 -11.328 -2.193 1 98.56 111 VAL B N 1
ATOM 2651 C CA . VAL B 1 111 ? -7.031 -9.922 -1.906 1 98.56 111 VAL B CA 1
ATOM 2652 C C . VAL B 1 111 ? -8.445 -9.555 -2.35 1 98.56 111 VAL B C 1
ATOM 2654 O O . VAL B 1 111 ? -9.188 -8.898 -1.61 1 98.56 111 VAL B O 1
ATOM 2657 N N . ALA B 1 112 ? -8.812 -9.969 -3.572 1 98.69 112 ALA B N 1
ATOM 2658 C CA . ALA B 1 112 ? -10.164 -9.711 -4.059 1 98.69 112 ALA B CA 1
ATOM 2659 C C . ALA B 1 112 ? -11.211 -10.297 -3.115 1 98.69 112 ALA B C 1
ATOM 2661 O O . ALA B 1 112 ? -12.211 -9.648 -2.803 1 98.69 112 ALA B O 1
ATOM 2662 N N . SER B 1 113 ? -10.984 -11.516 -2.699 1 98.44 113 SER B N 1
ATOM 2663 C CA . SER B 1 113 ? -11.914 -12.195 -1.8 1 98.44 113 SER B CA 1
ATOM 2664 C C . SER B 1 113 ? -12.078 -11.422 -0.493 1 98.44 113 SER B C 1
ATOM 2666 O O . SER B 1 113 ? -13.195 -11.258 0.003 1 98.44 113 SER B O 1
ATOM 2668 N N . LYS B 1 114 ? -11.023 -10.961 0.05 1 98.19 114 LYS B N 1
ATOM 2669 C CA . LYS B 1 114 ? -11.062 -10.195 1.293 1 98.19 114 LYS B CA 1
ATOM 2670 C C . LYS B 1 114 ? -11.828 -8.891 1.11 1 98.19 114 LYS B C 1
ATOM 2672 O O . LYS B 1 114 ? -12.531 -8.445 2.018 1 98.19 114 LYS B O 1
ATOM 2677 N N . LEU B 1 115 ? -11.633 -8.234 -0.024 1 98.06 115 LEU B N 1
ATOM 2678 C CA . LEU B 1 115 ? -12.328 -6.984 -0.312 1 98.06 115 LEU B CA 1
ATOM 2679 C C . LEU B 1 115 ? -13.828 -7.223 -0.477 1 98.06 115 LEU B C 1
ATOM 2681 O O . LEU B 1 115 ? -14.633 -6.332 -0.206 1 98.06 115 LEU B O 1
ATOM 2685 N N . VAL B 1 116 ? -14.18 -8.422 -0.96 1 97.5 116 VAL B N 1
ATOM 2686 C CA . VAL B 1 116 ? -15.586 -8.789 -1.094 1 97.5 116 VAL B CA 1
ATOM 2687 C C . VAL B 1 116 ? -16.203 -9 0.289 1 97.5 116 VAL B C 1
ATOM 2689 O O . VAL B 1 116 ? -17.312 -8.547 0.56 1 97.5 116 VAL B O 1
ATOM 2692 N N . ASN B 1 117 ? -15.477 -9.719 1.129 1 94.88 117 ASN B N 1
ATOM 2693 C CA . ASN B 1 117 ? -15.961 -10.039 2.467 1 94.88 117 ASN B CA 1
ATOM 2694 C C . ASN B 1 117 ? -14.828 -10.039 3.49 1 94.88 117 ASN B C 1
ATOM 2696 O O . ASN B 1 117 ? -14.141 -11.047 3.662 1 94.88 117 ASN B O 1
ATOM 2700 N N . ASN B 1 118 ? -14.773 -8.969 4.215 1 90.56 118 ASN B N 1
ATOM 2701 C CA . ASN B 1 118 ? -13.672 -8.844 5.164 1 90.56 118 ASN B CA 1
ATOM 2702 C C . ASN B 1 118 ? -14 -9.516 6.496 1 90.56 118 ASN B C 1
ATOM 2704 O O . ASN B 1 118 ? -13.156 -9.57 7.391 1 90.56 118 ASN B O 1
ATOM 2708 N N . LYS B 1 119 ? -15.18 -10.07 6.668 1 93.06 119 LYS B N 1
ATOM 2709 C CA . LYS B 1 119 ? -15.57 -10.75 7.898 1 93.06 119 LYS B CA 1
ATOM 2710 C C . LYS B 1 119 ? -15.32 -12.25 7.801 1 93.06 119 LYS B C 1
ATOM 2712 O O . LYS B 1 119 ? -15.336 -12.953 8.812 1 93.06 119 LYS B O 1
ATOM 2717 N N . ALA B 1 120 ? -15.141 -12.727 6.531 1 92.88 120 ALA B N 1
ATOM 2718 C CA . ALA B 1 120 ? -14.867 -14.148 6.359 1 92.88 120 ALA B CA 1
ATOM 2719 C C . ALA B 1 120 ? -13.539 -14.539 6.988 1 92.88 120 ALA B C 1
ATOM 2721 O O . ALA B 1 120 ? -12.555 -13.797 6.875 1 92.88 120 ALA B O 1
ATOM 2722 N N . LYS B 1 121 ? -13.43 -15.641 7.586 1 91.25 121 LYS B N 1
ATOM 2723 C CA . LYS B 1 121 ? -12.234 -16.078 8.305 1 91.25 121 LYS B CA 1
ATOM 2724 C C . LYS B 1 121 ? -11.297 -16.859 7.395 1 91.25 121 LYS B C 1
ATOM 2726 O O . LYS B 1 121 ? -10.109 -17.016 7.691 1 91.25 121 LYS B O 1
ATOM 2731 N N . ASP B 1 122 ? -11.875 -17.406 6.375 1 94.69 122 ASP B N 1
ATOM 2732 C CA . ASP B 1 122 ? -11.094 -18.297 5.508 1 94.69 122 ASP B CA 1
ATOM 2733 C C . ASP B 1 122 ? -11.156 -17.812 4.055 1 94.69 122 ASP B C 1
ATOM 2735 O O . ASP B 1 122 ? -12.227 -17.797 3.447 1 94.69 122 ASP B O 1
ATOM 2739 N N . HIS B 1 123 ? -10.07 -17.375 3.553 1 97.12 123 HIS B N 1
ATOM 2740 C CA . HIS B 1 123 ? -9.938 -16.953 2.162 1 97.12 123 HIS B CA 1
ATOM 2741 C C . HIS B 1 123 ? -8.984 -17.859 1.397 1 97.12 123 HIS B C 1
ATOM 2743 O O . HIS B 1 123 ? -8.305 -17.422 0.471 1 97.12 123 HIS B O 1
ATOM 2749 N N . SER B 1 124 ? -8.891 -19.125 1.847 1 95.75 124 SER B N 1
ATOM 2750 C CA . SER B 1 124 ? -8.031 -20.078 1.167 1 95.75 124 SER B CA 1
ATOM 2751 C C . SER B 1 124 ? -8.57 -20.422 -0.221 1 95.75 124 SER B C 1
ATOM 2753 O O . SER B 1 124 ? -9.773 -20.312 -0.47 1 95.75 124 SER B O 1
ATOM 2755 N N . LEU B 1 125 ? -7.668 -20.828 -1.053 1 96.62 125 LEU B N 1
ATOM 2756 C CA . LEU B 1 125 ? -8.055 -21.203 -2.41 1 96.62 125 LEU B CA 1
ATOM 2757 C C . LEU B 1 125 ? -9.07 -22.328 -2.398 1 96.62 125 LEU B C 1
ATOM 2759 O O . LEU B 1 125 ? -10.086 -22.266 -3.1 1 96.62 125 LEU B O 1
ATOM 2763 N N . LYS B 1 126 ? -8.812 -23.391 -1.6 1 95.69 126 LYS B N 1
ATOM 2764 C CA . LYS B 1 126 ? -9.695 -24.547 -1.504 1 95.69 126 LYS B CA 1
ATOM 2765 C C . LYS B 1 126 ? -11.117 -24.125 -1.159 1 95.69 126 LYS B C 1
ATOM 2767 O O . LYS B 1 126 ? -12.07 -24.547 -1.814 1 95.69 126 LYS B O 1
ATOM 2772 N N . LYS B 1 127 ? -11.25 -23.297 -0.188 1 96.38 127 LYS B N 1
ATOM 2773 C CA . LYS B 1 127 ? -12.562 -22.844 0.254 1 96.38 127 LYS B CA 1
ATOM 2774 C C . LYS B 1 127 ? -13.25 -22.016 -0.83 1 96.38 127 LYS B C 1
ATOM 2776 O O . LYS B 1 127 ? -14.445 -22.203 -1.1 1 96.38 127 LYS B O 1
ATOM 2781 N N . LEU B 1 128 ? -12.547 -21.094 -1.396 1 97.56 128 LEU B N 1
ATOM 2782 C CA . LEU B 1 128 ? -13.125 -20.203 -2.391 1 97.56 128 LEU B CA 1
ATOM 2783 C C . LEU B 1 128 ? -13.578 -20.984 -3.623 1 97.56 128 LEU B C 1
ATOM 2785 O O . LEU B 1 128 ? -14.633 -20.688 -4.188 1 97.56 128 LEU B O 1
ATOM 2789 N N . LEU B 1 129 ? -12.773 -21.969 -4.066 1 97.75 129 LEU B N 1
ATOM 2790 C CA . LEU B 1 129 ? -13.148 -22.797 -5.215 1 97.75 129 LEU B CA 1
ATOM 2791 C C . LEU B 1 129 ? -14.422 -23.578 -4.926 1 97.75 129 LEU B C 1
ATOM 2793 O O . LEU B 1 129 ? -15.305 -23.672 -5.777 1 97.75 129 LEU B O 1
ATOM 2797 N N . ARG B 1 130 ? -14.516 -24.109 -3.762 1 96.81 130 ARG B N 1
ATOM 2798 C CA . ARG B 1 130 ? -15.711 -24.859 -3.367 1 96.81 130 ARG B CA 1
ATOM 2799 C C . ARG B 1 130 ? -16.938 -23.938 -3.338 1 96.81 130 ARG B C 1
ATOM 2801 O O . ARG B 1 130 ? -17.953 -24.25 -3.947 1 96.81 130 ARG B O 1
ATOM 2808 N N . ASP B 1 131 ? -16.812 -22.812 -2.725 1 96.81 131 ASP B N 1
ATOM 2809 C CA . ASP B 1 131 ? -17.953 -21.953 -2.453 1 96.81 131 ASP B CA 1
ATOM 2810 C C . ASP B 1 131 ? -18.391 -21.219 -3.719 1 96.81 131 ASP B C 1
ATOM 2812 O O . ASP B 1 131 ? -19.594 -21.031 -3.939 1 96.81 131 ASP B O 1
ATOM 2816 N N . ARG B 1 132 ? -17.453 -20.891 -4.551 1 97.19 132 ARG B N 1
ATOM 2817 C CA . ARG B 1 132 ? -17.797 -19.984 -5.645 1 97.19 132 ARG B CA 1
ATOM 2818 C C . ARG B 1 132 ? -17.891 -20.734 -6.965 1 97.19 132 ARG B C 1
ATOM 2820 O O . ARG B 1 132 ? -18.641 -20.328 -7.859 1 97.19 132 ARG B O 1
ATOM 2827 N N . LEU B 1 133 ? -17.125 -21.812 -7.109 1 97.44 133 LEU B N 1
ATOM 2828 C CA . LEU B 1 133 ? -17.094 -22.516 -8.383 1 97.44 133 LEU B CA 1
ATOM 2829 C C . LEU B 1 133 ? -17.609 -23.938 -8.227 1 97.44 133 LEU B C 1
ATOM 2831 O O . LEU B 1 133 ? -17.734 -24.672 -9.211 1 97.44 133 LEU B O 1
ATOM 2835 N N . GLN B 1 134 ? -17.781 -24.375 -7.004 1 97.25 134 GLN B N 1
ATOM 2836 C CA . GLN B 1 134 ? -18.25 -25.719 -6.711 1 97.25 134 GLN B CA 1
ATOM 2837 C C . GLN B 1 134 ? -17.25 -26.766 -7.191 1 97.25 134 GLN B C 1
ATOM 2839 O O . GLN B 1 134 ? -17.641 -27.781 -7.785 1 97.25 134 GLN B O 1
ATOM 2844 N N . VAL B 1 135 ? -16.031 -26.391 -7 1 95 135 VAL B N 1
ATOM 2845 C CA . VAL B 1 135 ? -14.938 -27.297 -7.363 1 95 135 VAL B CA 1
ATOM 2846 C C . VAL B 1 135 ? -14.172 -27.703 -6.109 1 95 135 VAL B C 1
ATOM 2848 O O . VAL B 1 135 ? -13.883 -26.875 -5.246 1 95 135 VAL B O 1
ATOM 2851 N N . GLY B 1 136 ? -13.945 -28.984 -5.969 1 91.56 136 GLY B N 1
ATOM 2852 C CA . GLY B 1 136 ? -13.102 -29.5 -4.902 1 91.56 136 GLY B CA 1
ATOM 2853 C C . GLY B 1 136 ? -11.695 -29.859 -5.363 1 91.56 136 GLY B C 1
ATOM 2854 O O . GLY B 1 136 ? -11.523 -30.438 -6.434 1 91.56 136 GLY B O 1
ATOM 2855 N N . ILE B 1 137 ? -10.742 -29.297 -4.691 1 86.38 137 ILE B N 1
ATOM 2856 C CA . ILE B 1 137 ? -9.375 -29.672 -5.027 1 86.38 137 ILE B CA 1
ATOM 2857 C C . ILE B 1 137 ? -8.75 -30.453 -3.865 1 86.38 137 ILE B C 1
ATOM 2859 O O . ILE B 1 137 ? -9.297 -30.469 -2.76 1 86.38 137 ILE B O 1
ATOM 2863 N N . GLN B 1 138 ? -7.707 -31.25 -4.23 1 73.31 138 GLN B N 1
ATOM 2864 C CA . GLN B 1 138 ? -7.07 -32.188 -3.312 1 73.31 138 GLN B CA 1
ATOM 2865 C C . GLN B 1 138 ? -6.391 -31.453 -2.16 1 73.31 138 GLN B C 1
ATOM 2867 O O . GLN B 1 138 ? -6.125 -30.25 -2.252 1 73.31 138 GLN B O 1
ATOM 2872 N N . LYS B 1 139 ? -6.16 -32.344 -1.189 1 64.94 139 LYS B N 1
ATOM 2873 C CA . LYS B 1 139 ? -5.629 -31.953 0.107 1 64.94 139 LYS B CA 1
ATOM 2874 C C . LYS B 1 139 ? -4.227 -31.359 -0.033 1 64.94 139 LYS B C 1
ATOM 2876 O O . LYS B 1 139 ? -3.584 -31.516 -1.072 1 64.94 139 LYS B O 1
ATOM 2881 N N . GLU B 1 140 ? -3.666 -30.969 1.03 1 65.5 140 GLU B N 1
ATOM 2882 C CA . GLU B 1 140 ? -2.5 -30.125 1.271 1 65.5 140 GLU B CA 1
ATOM 2883 C C . GLU B 1 140 ? -1.205 -30.875 0.975 1 65.5 140 GLU B C 1
ATOM 2885 O O . GLU B 1 140 ? -0.975 -31.969 1.513 1 65.5 140 GLU B O 1
ATOM 2890 N N . LEU B 1 141 ? -0.551 -30.75 -0.115 1 71.94 141 LEU B N 1
ATOM 2891 C CA . LEU B 1 141 ? 0.788 -31.219 -0.448 1 71.94 141 LEU B CA 1
ATOM 2892 C C . LEU B 1 141 ? 1.785 -30.062 -0.465 1 71.94 141 LEU B C 1
ATOM 2894 O O . LEU B 1 141 ? 2.861 -30.188 -1.058 1 71.94 141 LEU B O 1
ATOM 2898 N N . TRP B 1 142 ? 1.534 -29.078 0.147 1 71.5 142 TRP B N 1
ATOM 2899 C CA . TRP B 1 142 ? 2.379 -27.891 0.049 1 71.5 142 TRP B CA 1
ATOM 2900 C C . TRP B 1 142 ? 3.727 -28.125 0.721 1 71.5 142 TRP B C 1
ATOM 2902 O O . TRP B 1 142 ? 4.742 -27.547 0.307 1 71.5 142 TRP B O 1
ATOM 2912 N N . SER B 1 143 ? 3.758 -29.094 1.607 1 73.38 143 SER B N 1
ATOM 2913 C CA . SER B 1 143 ? 4.977 -29.344 2.375 1 73.38 143 SER B CA 1
ATOM 2914 C C . SER B 1 143 ? 5.727 -30.562 1.859 1 73.38 143 SER B C 1
ATOM 2916 O O . SER B 1 143 ? 6.641 -31.062 2.518 1 73.38 143 SER B O 1
ATOM 2918 N N . SER B 1 144 ? 5.371 -30.953 0.712 1 79.69 144 SER B N 1
ATOM 2919 C CA . SER B 1 144 ? 6.09 -32.094 0.131 1 79.69 144 SER B CA 1
ATOM 2920 C C . SER B 1 144 ? 7.457 -31.656 -0.398 1 79.69 144 SER B C 1
ATOM 2922 O O . SER B 1 144 ? 7.789 -30.469 -0.375 1 79.69 144 SER B O 1
ATOM 2924 N N . ASN B 1 145 ? 8.266 -32.656 -0.692 1 82.5 145 ASN B N 1
ATOM 2925 C CA . ASN B 1 145 ? 9.562 -32.312 -1.271 1 82.5 145 ASN B CA 1
ATOM 2926 C C . ASN B 1 145 ? 9.453 -31.984 -2.754 1 82.5 145 ASN B C 1
ATOM 2928 O O . ASN B 1 145 ? 9.367 -32.875 -3.598 1 82.5 145 ASN B O 1
ATOM 2932 N N . TRP B 1 146 ? 9.672 -30.828 -3.137 1 84.12 146 TRP B N 1
ATOM 2933 C CA . TRP B 1 146 ? 9.469 -30.312 -4.488 1 84.12 146 TRP B CA 1
ATOM 2934 C C . TRP B 1 146 ? 10.797 -30.203 -5.234 1 84.12 146 TRP B C 1
ATOM 2936 O O . TRP B 1 146 ? 10.828 -29.812 -6.402 1 84.12 146 TRP B O 1
ATOM 2946 N N . PHE B 1 147 ? 11.852 -30.578 -4.578 1 84.81 147 PHE B N 1
ATOM 2947 C CA . PHE B 1 147 ? 13.172 -30.406 -5.172 1 84.81 147 PHE B CA 1
ATOM 2948 C C . PHE B 1 147 ? 13.648 -31.688 -5.84 1 84.81 147 PHE B C 1
ATOM 2950 O O . PHE B 1 147 ? 14.719 -31.719 -6.445 1 84.81 147 PHE B O 1
ATOM 2957 N N . LYS B 1 148 ? 12.789 -32.656 -5.777 1 81.88 148 LYS B N 1
ATOM 2958 C CA . LYS B 1 148 ? 13.148 -33.906 -6.441 1 81.88 148 LYS B CA 1
ATOM 2959 C C . LYS B 1 148 ? 13.195 -33.719 -7.957 1 81.88 148 LYS B C 1
ATOM 2961 O O . LYS B 1 148 ? 12.516 -32.844 -8.508 1 81.88 148 LYS B O 1
ATOM 2966 N N . SER B 1 149 ? 13.938 -34.5 -8.555 1 78.94 149 SER B N 1
ATOM 2967 C CA . SER B 1 149 ? 14.117 -34.438 -10 1 78.94 149 SER B CA 1
ATOM 2968 C C . SER B 1 149 ? 12.805 -34.688 -10.734 1 78.94 149 SER B C 1
ATOM 2970 O O . SER B 1 149 ? 12.523 -34.062 -11.75 1 78.94 149 SER B O 1
ATOM 2972 N N . SER B 1 150 ? 12.102 -35.656 -10.164 1 85 150 SER B N 1
ATOM 2973 C CA . SER B 1 150 ? 10.797 -35.938 -10.75 1 85 150 SER B CA 1
ATOM 2974 C C . SER B 1 150 ? 9.672 -35.688 -9.758 1 85 150 SER B C 1
ATOM 2976 O O . SER B 1 150 ? 9.828 -35.906 -8.562 1 85 150 SER B O 1
ATOM 2978 N N . LEU B 1 151 ? 8.633 -35.188 -10.312 1 88.62 151 LEU B N 1
ATOM 2979 C CA . LEU B 1 151 ? 7.449 -34.969 -9.492 1 88.62 151 LEU B CA 1
ATOM 2980 C C . LEU B 1 151 ? 6.504 -36.156 -9.531 1 88.62 151 LEU B C 1
ATOM 2982 O O . LEU B 1 151 ? 6.332 -36.781 -10.586 1 88.62 151 LEU B O 1
ATOM 2986 N N . THR B 1 152 ? 5.918 -36.406 -8.445 1 87.31 152 THR B N 1
ATOM 2987 C CA . THR B 1 152 ? 4.898 -37.438 -8.406 1 87.31 152 THR B CA 1
ATOM 2988 C C . THR B 1 152 ? 3.621 -36.969 -9.102 1 87.31 152 THR B C 1
ATOM 2990 O O . THR B 1 152 ? 3.426 -35.781 -9.305 1 87.31 152 THR B O 1
ATOM 2993 N N . ASP B 1 153 ? 2.777 -37.906 -9.422 1 87.44 153 ASP B N 1
ATOM 2994 C CA . ASP B 1 153 ? 1.487 -37.594 -10.016 1 87.44 153 ASP B CA 1
ATOM 2995 C C . ASP B 1 153 ? 0.665 -36.688 -9.086 1 87.44 153 ASP B C 1
ATOM 2997 O O . ASP B 1 153 ? -0.039 -35.781 -9.539 1 87.44 153 ASP B O 1
ATOM 3001 N N . ALA B 1 154 ? 0.825 -36.969 -7.867 1 87.88 154 ALA B N 1
ATOM 3002 C CA . ALA B 1 154 ? 0.09 -36.188 -6.871 1 87.88 154 ALA B CA 1
ATOM 3003 C C . ALA B 1 154 ? 0.585 -34.75 -6.824 1 87.88 154 ALA B C 1
ATOM 3005 O O . ALA B 1 154 ? -0.213 -33.812 -6.719 1 87.88 154 ALA B O 1
ATOM 3006 N N . GLN B 1 155 ? 1.86 -34.562 -6.887 1 90 155 GLN B N 1
ATOM 3007 C CA . GLN B 1 155 ? 2.447 -33.25 -6.895 1 90 155 GLN B CA 1
ATOM 3008 C C . GLN B 1 155 ? 2.027 -32.469 -8.141 1 90 155 GLN B C 1
ATOM 3010 O O . GLN B 1 155 ? 1.71 -31.266 -8.055 1 90 155 GLN B O 1
ATOM 3015 N N . VAL B 1 156 ? 2.008 -33.125 -9.227 1 90.81 156 VAL B N 1
ATOM 3016 C CA . VAL B 1 156 ? 1.613 -32.5 -10.484 1 90.81 156 VAL B CA 1
ATOM 3017 C C . VAL B 1 156 ? 0.149 -32.094 -10.414 1 90.81 156 VAL B C 1
ATOM 3019 O O . VAL B 1 156 ? -0.195 -30.953 -10.773 1 90.81 156 VAL B O 1
ATOM 3022 N N . LYS B 1 157 ? -0.677 -33 -9.961 1 89.88 157 LYS B N 1
ATOM 3023 C CA . LYS B 1 157 ? -2.096 -32.688 -9.828 1 89.88 157 LYS B CA 1
ATOM 3024 C C . LYS B 1 157 ? -2.309 -31.484 -8.906 1 89.88 157 LYS B C 1
ATOM 3026 O O . LYS B 1 157 ? -3.102 -30.594 -9.203 1 89.88 157 LYS B O 1
ATOM 3031 N N . TYR B 1 158 ? -1.592 -31.484 -7.789 1 92.06 158 TYR B N 1
ATOM 3032 C CA . TYR B 1 158 ? -1.668 -30.391 -6.828 1 92.06 158 TYR B CA 1
ATOM 3033 C C . TYR B 1 158 ? -1.25 -29.062 -7.469 1 92.06 158 TYR B C 1
ATOM 3035 O O . TYR B 1 158 ? -1.942 -28.062 -7.332 1 92.06 158 TYR B O 1
ATOM 3043 N N . ALA B 1 159 ? -0.195 -29.125 -8.188 1 92.31 159 ALA B N 1
ATOM 3044 C CA . ALA B 1 159 ? 0.357 -27.938 -8.859 1 92.31 159 ALA B CA 1
ATOM 3045 C C . ALA B 1 159 ? -0.614 -27.391 -9.898 1 92.31 159 ALA B C 1
ATOM 3047 O O . ALA B 1 159 ? -0.759 -26.188 -10.047 1 92.31 159 ALA B O 1
ATOM 3048 N N . VAL B 1 160 ? -1.236 -28.234 -10.578 1 92.94 160 VAL B N 1
ATOM 3049 C CA . VAL B 1 160 ? -2.193 -27.844 -11.609 1 92.94 160 VAL B CA 1
ATOM 3050 C C . VAL B 1 160 ? -3.426 -27.219 -10.961 1 92.94 160 VAL B C 1
ATOM 3052 O O . VAL B 1 160 ? -3.902 -26.172 -11.406 1 92.94 160 VAL B O 1
ATOM 3055 N N . ASP B 1 161 ? -3.893 -27.828 -9.898 1 93.94 161 ASP B N 1
ATOM 3056 C CA . ASP B 1 161 ? -5.109 -27.391 -9.227 1 93.94 161 ASP B CA 1
ATOM 3057 C C . ASP B 1 161 ? -4.934 -26 -8.625 1 93.94 161 ASP B C 1
ATOM 3059 O O . ASP B 1 161 ? -5.891 -25.234 -8.555 1 93.94 161 ASP B O 1
ATOM 3063 N N . ASP B 1 162 ? -3.748 -25.656 -8.32 1 95.12 162 ASP B N 1
ATOM 3064 C CA . ASP B 1 162 ? -3.471 -24.375 -7.664 1 95.12 162 ASP B CA 1
ATOM 3065 C C . ASP B 1 162 ? -3.482 -23.219 -8.672 1 95.12 162 ASP B C 1
ATOM 3067 O O . ASP B 1 162 ? -3.451 -22.062 -8.281 1 95.12 162 ASP B O 1
ATOM 3071 N N . VAL B 1 163 ? -3.619 -23.562 -9.984 1 97.38 163 VAL B N 1
ATOM 3072 C CA . VAL B 1 163 ? -3.521 -22.453 -10.938 1 97.38 163 VAL B CA 1
ATOM 3073 C C . VAL B 1 163 ? -4.664 -22.547 -11.945 1 97.38 163 VAL B C 1
ATOM 3075 O O . VAL B 1 163 ? -5.078 -21.531 -12.523 1 97.38 163 VAL B O 1
ATOM 3078 N N . ARG B 1 164 ? -5.242 -23.672 -12.211 1 95.88 164 ARG B N 1
ATOM 3079 C CA . ARG B 1 164 ? -6.09 -23.891 -13.375 1 95.88 164 ARG B CA 1
ATOM 3080 C C . ARG B 1 164 ? -7.434 -23.188 -13.219 1 95.88 164 ARG B C 1
ATOM 3082 O O . ARG B 1 164 ? -8.102 -22.891 -14.203 1 95.88 164 ARG B O 1
ATOM 3089 N N . TYR B 1 165 ? -7.848 -22.875 -12.008 1 97.44 165 TYR B N 1
ATOM 3090 C CA . TYR B 1 165 ? -9.172 -22.297 -11.828 1 97.44 165 TYR B CA 1
ATOM 3091 C C . TYR B 1 165 ? -9.078 -20.828 -11.445 1 97.44 165 TYR B C 1
ATOM 3093 O O . TYR B 1 165 ? -10.094 -20.172 -11.195 1 97.44 165 TYR B O 1
ATOM 3101 N N . 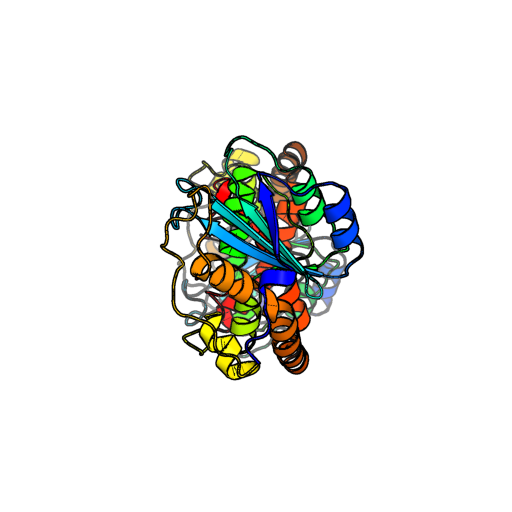LEU B 1 166 ? -7.914 -20.25 -11.375 1 98.5 166 LEU B N 1
ATOM 3102 C CA . LEU B 1 166 ? -7.715 -18.922 -10.82 1 98.5 166 LEU B CA 1
ATOM 3103 C C . LEU B 1 166 ? -8.414 -17.859 -11.672 1 98.5 166 LEU B C 1
ATOM 3105 O O . LEU B 1 166 ? -8.961 -16.891 -11.141 1 98.5 166 LEU B O 1
ATOM 3109 N N . ARG B 1 167 ? -8.383 -18 -13 1 98.12 167 ARG B N 1
ATOM 3110 C CA . ARG B 1 167 ? -9.047 -17.031 -13.859 1 98.12 167 ARG B CA 1
ATOM 3111 C C . ARG B 1 167 ? -10.547 -16.969 -13.578 1 98.12 167 ARG B C 1
ATOM 3113 O O . ARG B 1 167 ? -11.109 -15.898 -13.414 1 98.12 167 ARG B O 1
ATOM 3120 N N . GLU B 1 168 ? -11.164 -18.125 -13.547 1 98.19 168 GLU B N 1
ATOM 3121 C CA . GLU B 1 168 ? -12.602 -18.203 -13.281 1 98.19 168 GLU B CA 1
ATOM 3122 C C . GLU B 1 168 ? -12.93 -17.656 -11.898 1 98.19 168 GLU B C 1
ATOM 3124 O O . GLU B 1 168 ? -13.93 -16.953 -11.727 1 98.19 168 GLU B O 1
ATOM 3129 N N . LEU B 1 169 ? -12.102 -18.016 -10.938 1 98.69 169 LEU B N 1
ATOM 3130 C CA . LEU B 1 169 ? -12.297 -17.5 -9.594 1 98.69 169 LEU B CA 1
ATOM 3131 C C . LEU B 1 169 ? -12.195 -15.977 -9.57 1 98.69 169 LEU B C 1
ATOM 3133 O O . LEU B 1 169 ? -13.031 -15.305 -8.977 1 98.69 169 LEU B O 1
ATOM 3137 N N . TYR B 1 170 ? -11.211 -15.461 -10.25 1 98.81 170 TYR B N 1
ATOM 3138 C CA . TYR B 1 170 ? -11.008 -14.016 -10.328 1 98.81 170 TYR B CA 1
ATOM 3139 C C . TYR B 1 170 ? -12.203 -13.328 -10.969 1 98.81 170 TYR B C 1
ATOM 3141 O O . TYR B 1 170 ? -12.672 -12.305 -10.469 1 98.81 170 TYR B O 1
ATOM 3149 N N . ARG B 1 171 ? -12.672 -13.844 -12.016 1 98.56 171 ARG B N 1
ATOM 3150 C CA . ARG B 1 171 ? -13.836 -13.273 -12.688 1 98.56 171 ARG B CA 1
ATOM 3151 C C . ARG B 1 171 ? -15.047 -13.234 -11.766 1 98.56 171 ARG B C 1
ATOM 3153 O O . ARG B 1 171 ? -15.773 -12.242 -11.742 1 98.56 171 ARG B O 1
ATOM 3160 N N . SER B 1 172 ? -15.266 -14.289 -11.078 1 98.62 172 SER B N 1
ATOM 3161 C CA . SER B 1 172 ? -16.375 -14.359 -10.125 1 98.62 172 SER B CA 1
ATOM 3162 C C . SER B 1 172 ? -16.25 -13.281 -9.055 1 98.62 172 SER B C 1
ATOM 3164 O O . SER B 1 172 ? -17.219 -12.586 -8.742 1 98.62 172 SER B O 1
ATOM 3166 N N . LEU B 1 173 ? -15.078 -13.109 -8.469 1 98.69 173 LEU B N 1
ATOM 3167 C CA . LEU B 1 173 ? -14.828 -12.125 -7.422 1 98.69 173 LEU B CA 1
ATOM 3168 C C . LEU B 1 173 ? -14.953 -10.711 -7.973 1 98.69 173 LEU B C 1
ATOM 3170 O O . LEU B 1 173 ? -15.516 -9.828 -7.316 1 98.69 173 LEU B O 1
ATOM 3174 N N . LYS B 1 174 ? -14.43 -10.531 -9.164 1 98.56 174 LYS B N 1
ATOM 3175 C CA . LYS B 1 174 ? -14.453 -9.219 -9.812 1 98.56 174 LYS B CA 1
ATOM 3176 C C . LYS B 1 174 ? -15.883 -8.734 -10.016 1 98.56 174 LYS B C 1
ATOM 3178 O O . LYS B 1 174 ? -16.172 -7.547 -9.852 1 98.56 174 LYS B O 1
ATOM 3183 N N . ARG B 1 175 ? -16.781 -9.594 -10.367 1 98.25 175 ARG B N 1
ATOM 3184 C CA . ARG B 1 175 ? -18.188 -9.242 -10.539 1 98.25 175 ARG B CA 1
ATOM 3185 C C . ARG B 1 175 ? -18.766 -8.68 -9.25 1 98.25 175 ARG B C 1
ATOM 3187 O O . ARG B 1 175 ? -19.484 -7.672 -9.266 1 98.25 175 ARG B O 1
ATOM 3194 N N . GLU B 1 176 ? -18.453 -9.312 -8.164 1 97.81 176 GLU B N 1
ATOM 3195 C CA . GLU B 1 176 ? -18.938 -8.828 -6.871 1 97.81 176 GLU B CA 1
ATOM 3196 C C . GLU B 1 176 ? -18.297 -7.492 -6.504 1 97.81 176 GLU B C 1
ATOM 3198 O O . GLU B 1 176 ? -18.969 -6.602 -5.98 1 97.81 176 GLU B O 1
ATOM 3203 N N . ILE B 1 177 ? -17.078 -7.371 -6.801 1 98.31 177 ILE B N 1
ATOM 3204 C CA . ILE B 1 177 ? -16.328 -6.148 -6.523 1 98.31 177 ILE B CA 1
ATOM 3205 C C . ILE B 1 177 ? -16.953 -4.98 -7.285 1 98.31 177 ILE B C 1
ATOM 3207 O O . ILE B 1 177 ? -17.078 -3.879 -6.746 1 98.31 177 ILE B O 1
ATOM 3211 N N . GLU B 1 178 ? -17.25 -5.219 -8.516 1 97.69 178 GLU B N 1
ATOM 3212 C CA . GLU B 1 178 ? -17.859 -4.199 -9.359 1 97.69 178 GLU B CA 1
ATOM 3213 C C . GLU B 1 178 ? -19.219 -3.762 -8.805 1 97.69 178 GLU B C 1
ATOM 3215 O O . GLU B 1 178 ? -19.516 -2.568 -8.773 1 97.69 178 GLU B O 1
ATOM 3220 N N . LYS B 1 179 ? -20.016 -4.645 -8.336 1 97.25 179 LYS B N 1
ATOM 3221 C CA . LYS B 1 179 ? -21.312 -4.34 -7.734 1 97.25 179 LYS B CA 1
ATOM 3222 C C . LYS B 1 179 ? -21.156 -3.443 -6.512 1 97.25 179 LYS B C 1
ATOM 3224 O O . LYS B 1 179 ? -22 -2.574 -6.258 1 97.25 179 LYS B O 1
ATOM 3229 N N . GLU B 1 180 ? -20.078 -3.648 -5.82 1 95.69 180 GLU B N 1
ATOM 3230 C CA . GLU B 1 180 ? -19.844 -2.912 -4.582 1 95.69 180 GLU B CA 1
ATOM 3231 C C . GLU B 1 180 ? -19.062 -1.631 -4.848 1 95.69 180 GLU B C 1
ATOM 3233 O O . GLU B 1 180 ? -18.688 -0.921 -3.912 1 95.69 180 GLU B O 1
ATOM 3238 N N . GLN B 1 181 ? -18.703 -1.332 -6.062 1 95.25 181 GLN B N 1
ATOM 3239 C CA . GLN B 1 181 ? -18 -0.128 -6.492 1 95.25 181 GLN B CA 1
ATOM 3240 C C . GLN B 1 181 ? -16.625 -0.028 -5.836 1 95.25 181 GLN B C 1
ATOM 3242 O O . GLN B 1 181 ? -16.234 1.045 -5.379 1 95.25 181 GLN B O 1
ATOM 3247 N N . LYS B 1 182 ? -15.945 -1.204 -5.742 1 96.62 182 LYS B N 1
ATOM 3248 C CA . LYS B 1 182 ? -14.625 -1.254 -5.133 1 96.62 182 LYS B CA 1
ATOM 3249 C C . LYS B 1 182 ? -13.547 -1.565 -6.176 1 96.62 182 LYS B C 1
ATOM 3251 O O . LYS B 1 182 ? -12.422 -1.931 -5.824 1 96.62 182 LYS B O 1
ATOM 3256 N N . THR B 1 183 ? -13.883 -1.416 -7.438 1 98.06 183 THR B N 1
ATOM 3257 C CA . THR B 1 183 ? -12.977 -1.795 -8.516 1 98.06 183 THR B CA 1
ATOM 3258 C C . THR B 1 183 ? -11.672 -1.006 -8.438 1 98.06 183 THR B C 1
ATOM 3260 O O . THR B 1 183 ? -10.586 -1.58 -8.531 1 98.06 183 THR B O 1
ATOM 3263 N N . GLU B 1 184 ? -11.758 0.312 -8.211 1 96.94 184 GLU B N 1
ATOM 3264 C CA . GLU B 1 184 ? -10.562 1.153 -8.148 1 96.94 184 GLU B CA 1
ATOM 3265 C C . GLU B 1 184 ? -9.688 0.777 -6.957 1 96.94 184 GLU B C 1
ATOM 3267 O O . GLU B 1 184 ? -8.461 0.75 -7.066 1 96.94 184 GLU B O 1
ATOM 3272 N N . LEU B 1 185 ? -10.344 0.473 -5.867 1 97.31 185 LEU B N 1
ATOM 3273 C CA . LEU B 1 185 ? -9.625 0.068 -4.664 1 97.31 185 LEU B CA 1
ATOM 3274 C C . LEU B 1 185 ? -8.891 -1.25 -4.891 1 97.31 185 LEU B C 1
ATOM 3276 O O . LEU B 1 185 ? -7.719 -1.381 -4.531 1 97.31 185 LEU B O 1
ATOM 3280 N N . MET B 1 186 ? -9.547 -2.189 -5.465 1 98.44 186 MET B N 1
ATOM 3281 C CA . MET B 1 186 ? -8.945 -3.486 -5.766 1 98.44 186 MET B CA 1
ATOM 3282 C C . MET B 1 186 ? -7.734 -3.324 -6.68 1 98.44 186 MET B C 1
ATOM 3284 O O . MET B 1 186 ? -6.676 -3.898 -6.418 1 98.44 186 MET B O 1
ATOM 3288 N N . GLN B 1 187 ? -7.906 -2.512 -7.707 1 98.38 187 GLN B N 1
ATOM 3289 C CA . GLN B 1 187 ? -6.812 -2.297 -8.648 1 98.38 187 GLN B CA 1
ATOM 3290 C C . GLN B 1 187 ? -5.621 -1.637 -7.969 1 98.38 187 GLN B C 1
ATOM 3292 O O . GLN B 1 187 ? -4.469 -1.984 -8.242 1 98.38 187 GLN B O 1
ATOM 3297 N N . ALA B 1 188 ? -5.906 -0.689 -7.145 1 97.5 188 ALA B N 1
ATOM 3298 C CA . ALA B 1 188 ? -4.828 -0.038 -6.398 1 97.5 188 ALA B CA 1
ATOM 3299 C C . ALA B 1 188 ? -4.07 -1.045 -5.543 1 97.5 188 ALA B C 1
ATOM 3301 O O . ALA B 1 188 ? -2.84 -0.987 -5.449 1 97.5 188 ALA B O 1
ATOM 3302 N N . CYS B 1 189 ? -4.777 -1.95 -4.902 1 98.5 189 CYS B N 1
ATOM 3303 C CA . CYS B 1 189 ? -4.145 -2.998 -4.109 1 98.5 189 CYS B CA 1
ATOM 3304 C C . CYS B 1 189 ? -3.254 -3.877 -4.977 1 98.5 189 CYS B C 1
ATOM 3306 O O . CYS B 1 189 ? -2.102 -4.141 -4.629 1 98.5 189 CYS B O 1
ATOM 3308 N N . PHE B 1 190 ? -3.791 -4.289 -6.133 1 98.69 190 PHE B N 1
ATOM 3309 C CA . PHE B 1 190 ? -3.027 -5.129 -7.051 1 98.69 190 PHE B CA 1
ATOM 3310 C C . PHE B 1 190 ? -1.751 -4.426 -7.492 1 98.69 190 PHE B C 1
ATOM 3312 O O . PHE B 1 190 ? -0.667 -5.012 -7.449 1 98.69 190 PHE B O 1
ATOM 3319 N N . ASP B 1 191 ? -1.921 -3.178 -7.852 1 97.75 191 ASP B N 1
ATOM 3320 C CA . ASP B 1 191 ? -0.8 -2.404 -8.375 1 97.75 191 ASP B CA 1
ATOM 3321 C C . ASP B 1 191 ? 0.277 -2.205 -7.312 1 97.75 191 ASP B C 1
ATOM 3323 O O . ASP B 1 191 ? 1.454 -2.039 -7.637 1 97.75 191 ASP B O 1
ATOM 3327 N N . PHE B 1 192 ? -0.145 -2.283 -6.109 1 98 192 PHE B N 1
ATOM 3328 C CA . PHE B 1 192 ? 0.792 -1.959 -5.043 1 98 192 PHE B CA 1
ATOM 3329 C C . PHE B 1 192 ? 1.525 -3.207 -4.566 1 98 192 PHE B C 1
ATOM 3331 O O . PHE B 1 192 ? 2.596 -3.113 -3.961 1 98 192 PHE B O 1
ATOM 3338 N N . ILE B 1 193 ? 1.083 -4.379 -4.781 1 98.19 193 ILE B N 1
ATOM 3339 C CA . ILE B 1 193 ? 1.64 -5.629 -4.266 1 98.19 193 ILE B CA 1
ATOM 3340 C C . ILE B 1 193 ? 3.1 -5.754 -4.695 1 98.19 193 ILE B C 1
ATOM 3342 O O . ILE B 1 193 ? 3.98 -5.98 -3.859 1 98.19 193 ILE B O 1
ATOM 3346 N N . PRO B 1 194 ? 3.441 -5.598 -6.039 1 98.12 194 PRO B N 1
ATOM 3347 C CA . PRO B 1 194 ? 4.852 -5.719 -6.41 1 98.12 194 PRO B CA 1
ATOM 3348 C C . PRO B 1 194 ? 5.734 -4.684 -5.719 1 98.12 194 PRO B C 1
ATOM 3350 O O . PRO B 1 194 ? 6.887 -4.973 -5.383 1 98.12 194 PRO B O 1
ATOM 3353 N N . LYS B 1 195 ? 5.199 -3.479 -5.531 1 97.31 195 LYS B N 1
ATOM 3354 C CA . LYS B 1 195 ? 5.949 -2.438 -4.84 1 97.31 195 LYS B CA 1
ATOM 3355 C C . LYS B 1 195 ? 6.152 -2.793 -3.369 1 97.31 195 LYS B C 1
ATOM 3357 O O . LYS B 1 195 ? 7.25 -2.631 -2.83 1 97.31 195 LYS B O 1
ATOM 3362 N N . LEU B 1 196 ? 5.082 -3.271 -2.744 1 97 196 LEU B N 1
ATOM 3363 C CA . LEU B 1 196 ? 5.156 -3.684 -1.347 1 97 196 LEU B CA 1
ATOM 3364 C C . LEU B 1 196 ? 6.164 -4.812 -1.166 1 97 196 LEU B C 1
ATOM 3366 O O . LEU B 1 196 ? 6.938 -4.812 -0.206 1 97 196 LEU B O 1
ATOM 3370 N N . ALA B 1 197 ? 6.141 -5.789 -2.064 1 97.25 197 ALA B N 1
ATOM 3371 C CA . ALA B 1 197 ? 7.113 -6.879 -2.025 1 97.25 197 ALA B CA 1
ATOM 3372 C C . ALA B 1 197 ? 8.539 -6.344 -2.086 1 97.25 197 ALA B C 1
ATOM 3374 O O . ALA B 1 197 ? 9.406 -6.766 -1.311 1 97.25 197 ALA B O 1
ATOM 3375 N N . TRP B 1 198 ? 8.773 -5.449 -2.982 1 97.19 198 TRP B N 1
ATOM 3376 C CA . TRP B 1 198 ? 10.102 -4.871 -3.123 1 97.19 198 TRP B CA 1
ATOM 3377 C C . TRP B 1 198 ? 10.508 -4.129 -1.854 1 97.19 198 TRP B C 1
ATOM 3379 O O . TRP B 1 198 ? 11.648 -4.25 -1.397 1 97.19 198 TRP B O 1
ATOM 3389 N N . LEU B 1 199 ? 9.586 -3.33 -1.292 1 97.25 199 LEU B N 1
ATOM 3390 C CA . LEU B 1 199 ? 9.852 -2.594 -0.06 1 97.25 199 LEU B CA 1
ATOM 3391 C C . LEU B 1 199 ? 10.258 -3.541 1.063 1 97.25 199 LEU B C 1
ATOM 3393 O O . LEU B 1 199 ? 11.242 -3.295 1.764 1 97.25 199 LEU B O 1
ATOM 3397 N N . GLN B 1 200 ? 9.547 -4.617 1.183 1 96.12 200 GLN B N 1
ATOM 3398 C CA . GLN B 1 200 ? 9.82 -5.582 2.244 1 96.12 200 GLN B CA 1
ATOM 3399 C C . GLN B 1 200 ? 11.164 -6.27 2.029 1 96.12 200 GLN B C 1
ATOM 3401 O O . GLN B 1 200 ? 11.953 -6.402 2.967 1 96.12 200 GLN B O 1
ATOM 3406 N N . VAL B 1 201 ? 11.43 -6.664 0.822 1 96.69 201 VAL B N 1
ATOM 3407 C CA . VAL B 1 201 ? 12.656 -7.383 0.487 1 96.69 201 VAL B CA 1
ATOM 3408 C C . VAL B 1 201 ? 13.859 -6.473 0.704 1 96.69 201 VAL B C 1
ATOM 3410 O O . VAL B 1 201 ? 14.938 -6.941 1.092 1 96.69 201 VAL B O 1
ATOM 3413 N N . ASN B 1 202 ? 13.688 -5.207 0.56 1 95.81 202 ASN B N 1
ATOM 3414 C CA . ASN B 1 202 ? 14.828 -4.293 0.59 1 95.81 202 ASN B CA 1
ATOM 3415 C C . ASN B 1 202 ? 14.883 -3.518 1.902 1 95.81 202 ASN B C 1
ATOM 3417 O O . ASN B 1 202 ? 15.523 -2.467 1.979 1 95.81 202 ASN B O 1
ATOM 3421 N N . GLY B 1 203 ? 14.102 -3.93 2.904 1 94.31 203 GLY B N 1
ATOM 3422 C CA . GLY B 1 203 ? 14.281 -3.414 4.254 1 94.31 203 GLY B CA 1
ATOM 3423 C C . GLY B 1 203 ? 13.414 -2.211 4.555 1 94.31 203 GLY B C 1
ATOM 3424 O O . GLY B 1 203 ? 13.688 -1.457 5.488 1 94.31 203 GLY B O 1
ATOM 3425 N N . TYR B 1 204 ? 12.336 -1.98 3.787 1 95.12 204 TYR B N 1
ATOM 3426 C CA . TYR B 1 204 ? 11.438 -0.847 3.992 1 95.12 204 TYR B CA 1
ATOM 3427 C C . TYR B 1 204 ? 10.109 -1.302 4.582 1 95.12 204 TYR B C 1
ATOM 3429 O O . TYR B 1 204 ? 9.07 -0.67 4.352 1 95.12 204 TYR B O 1
ATOM 3437 N N . GLU B 1 205 ? 9.891 -2.428 5.277 1 87.94 205 GLU B N 1
ATOM 3438 C CA . GLU B 1 205 ? 8.664 -3.029 5.785 1 87.94 205 GLU B CA 1
ATOM 3439 C C . GLU B 1 205 ? 7.887 -2.045 6.656 1 87.94 205 GLU B C 1
ATOM 3441 O O . GLU B 1 205 ? 6.652 -2.074 6.691 1 87.94 205 GLU B O 1
ATOM 3446 N N . GLY B 1 206 ? 8.414 -1.038 7.277 1 89.94 206 GLY B N 1
ATOM 3447 C CA . GLY B 1 206 ? 7.727 -0.097 8.148 1 89.94 206 GLY B CA 1
ATOM 3448 C C . GLY B 1 206 ? 7.559 1.276 7.527 1 89.94 206 GLY B C 1
ATOM 3449 O O . GLY B 1 206 ? 7.523 2.285 8.234 1 89.94 206 GLY B O 1
ATOM 3450 N N . VAL B 1 207 ? 7.34 1.253 6.211 1 94.56 207 VAL B N 1
ATOM 3451 C CA . VAL B 1 207 ? 7.371 2.529 5.5 1 94.56 207 VAL B CA 1
ATOM 3452 C C . VAL B 1 207 ? 6.148 3.361 5.883 1 94.56 207 VAL B C 1
ATOM 3454 O O . VAL B 1 207 ? 6.207 4.594 5.887 1 94.56 207 VAL B O 1
ATOM 3457 N N . PHE B 1 208 ? 5.016 2.693 6.285 1 95.19 208 PHE B N 1
ATOM 3458 C CA . PHE B 1 208 ? 3.795 3.412 6.629 1 95.19 208 PHE B CA 1
ATOM 3459 C C . PHE B 1 208 ? 3.611 3.469 8.141 1 95.19 208 PHE B C 1
ATOM 3461 O O . PHE B 1 208 ? 2.627 4.027 8.633 1 95.19 208 PHE B O 1
ATOM 3468 N N . GLU B 1 209 ? 4.504 2.855 8.891 1 89.62 209 GLU B N 1
ATOM 3469 C CA . GLU B 1 209 ? 4.375 2.744 10.344 1 89.62 209 GLU B CA 1
ATOM 3470 C C . GLU B 1 209 ? 4.957 3.965 11.047 1 89.62 209 GLU B C 1
ATOM 3472 O O . GLU B 1 209 ? 5.785 4.68 10.477 1 89.62 209 GLU B O 1
ATOM 3477 N N . TYR B 1 210 ? 4.469 4.297 12.289 1 81.75 210 TYR B N 1
ATOM 3478 C CA . TYR B 1 210 ? 4.992 5.395 13.094 1 81.75 210 TYR B CA 1
ATOM 3479 C C . TYR B 1 210 ? 6.406 5.094 13.57 1 81.75 210 TYR B C 1
ATOM 3481 O O . TYR B 1 210 ? 6.719 3.959 13.938 1 81.75 210 TYR B O 1
#

Radius of gyration: 25.24 Å; Cα contacts (8 Å, |Δi|>4): 704; chains: 2; bounding box: 43×79×54 Å

Sequence (420 aa):
MKKEIKKNVTLFENDIDPDFLYSLLGNNYVSIDIETSGLDWKEDKIATIQIFTCGNIAIIKIQNQDYSPDNLIHLFKNKNVLKIFHHAMFDIRFMTNKWGRVFSNIACTKVASKLVNNKAKDHSLKKLLRDRLQVGIQKELWSSNWFKSSLTDAQVKYAVDDVRYLRELYRSLKREIEKEQKTELMQACFDFIPKLAWLQVNGYEGVFEYMKKEIKKNVTLFENDIDPDFLYSLLGNNYVSIDIETSGLDWKEDKIATIQIFTCGNIAIIKIQNQDYSPDNLIHLFKNKNVLKIFHHAMFDIRFMTNKWGRVFSNIACTKVASKLVNNKAKDHSLKKLLRDRLQVGIQKELWSSNWFKSSLTDAQVKYAVDDVRYLRELYRSLKREIEKEQKTELMQACFDFIPKLAWLQVNGYEGVFEY

Foldseek 3Di:
DPDPLVVQEAEAEQEDDPVVLVVQLPDQEKEKDWAWQDQDLVPIATAWMWIDDDSHIYIYGYQDLLDDHVSVLVSQQDQRYEYEAAPCLRVLLSVCLRHNLRHHHYAYLLLLVCLLPVPDPDSDPQVLCCVQVVDHADDDPSNPDRNDPDDDPNRVSNSCSRTVCRVVSRVRSVVSCVVVVCNVVRVVVGRCSSVCSNCVSVPNVCVVPD/DPPPLVVQEDEAEQEDDPVVLVVQLPDQEKEKDWAWQDQDLVPIATAWMWIDDDSHIYIYGYQDLLDDHVSVLVVQQDQRYEYEAAPCLRVLLSVCLRHNLRHHHYAHLLLLVCLLPVPDPDSDPQVLCCVQVVDHADDDPSNPDRNDPDDDPNRVSNSCSRTVCRVVSRVSSVVSCVVVVCNVVRVVVGRCSSVCSNCVSVPNVCVVPD

Secondary structure (DSSP, 8-state):
----GGGGEEEEESS--HHHHHHHHTSSEEEEEEEESSS-TTT--EEEEEEEETTEEEEEE---TT---HHHHHHHH-TTSEEEESSHHHHHHHHHHHH-S---SEEEHHHHHHHH-TT-S---HHHHIIIII--------TTS-TTSSS--HHHHHHHHHHHHTHHHHHHHHHHHHHHTT-HHHHHHHHHHHHHHHHHHHTT-TTTT--/----GGGGEEEEESS--HHHHHHHHTSSEEEEEEEESSS-TTT--EEEEEEEETTEEEEEE---TT---HHHHHHHH-TTSEEEESSHHHHHHHHHHHH-S---SEEEHHHHHHHH-TT-S---HHHHIIIII--------TTS-TTSSS--HHHHHHHHHHHHTHHHHHHHHHHHHHHTT-HHHHHHHHHHHHHHHHHHHTT-TTTT--

pLDDT: mean 92.84, std 10.84, range [26.27, 98.94]